Protein AF-A0A7X7TWQ5-F1 (afdb_monomer)

Nearest PDB structures (foldseek):
  1zxu-assembly1_A  TM=4.664E-01  e=1.662E-03  Arabidopsis thaliana
  3c5n-assembly2_B  TM=4.842E-01  e=7.652E-03  Homo sapiens
  4tmd-assembly1_A  TM=2.905E-01  e=1.889E-01  Mycolicibacterium smegmatis MC2 155
  4ix6-assembly1_A  TM=3.222E-01  e=5.162E+00  Micromonas commoda

Foldseek 3Di:
DVVVLCVVVVVVVVVPDDDPWPDFPWWTFDDDPAKDWDDDPDPQWRTWIDGPNKIKTKGWDPAQDDPVVQQVVQVVVVVVVVVVVWDKDPWDWDDQLVQWIKIWIWTDDVFIKIWIWIGDPRIIIIMIIGRDDPVVVRVRSNRIGHVPDDRPDDDPDDPDDDDDPDDDDDDDDDDDDDDDDDDDDDDDDDDDDDDDDDDDDDDDDDDDDDDDDDDDDDDDDDDDDDDDDDCPDVVNVVVVVVVVVLVVLLVVLQVLAPDRDAADALVVLVVVVVVLVVVLVVLLVVQVPDAADDDDDDDPDDDPLQFDKKKWFWDDDQFKIKIWIQTNVRFTKIKIWGLRLRNLLQCLLVQVVVLSSCRSSCVVVPGCSVSSVQSVDVVSSVCVNCVSVVSVVSNVVSVVCNVVDFGKMFMAGPVRQTQWMWGDDDQKIFIAGSVRDTAWIWHFDDDLQWTKIFIAGPVRHGLKMKTFPCSVQLVSLQANNCPSSVHDTKIFIADPPRDTFWTWRQDPVDSRIIITGGHRVCPPSDRPVSVVSVVVSCCRVSDSGYNSRD

Radius of gyration: 35.47 Å; Cα contacts (8 Å, |Δi|>4): 778; chains: 1; bounding box: 113×98×90 Å

Solvent-accessible surface area (backbone atoms only — not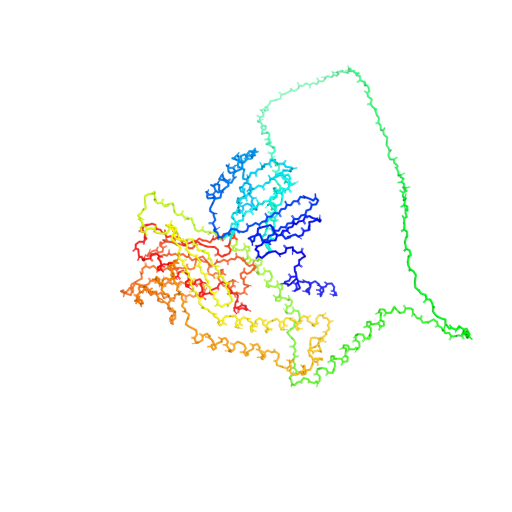 comparable to full-atom values): 32357 Å² total; per-residue (Å²): 106,72,70,57,53,49,48,51,52,45,54,61,40,61,73,76,54,78,75,99,65,60,76,46,102,81,38,25,54,80,74,71,92,75,67,43,83,50,85,50,94,49,96,52,39,73,46,23,35,38,38,98,89,23,36,41,37,36,30,54,53,92,60,71,53,52,79,67,54,41,51,49,58,50,47,53,54,51,49,60,37,42,78,70,73,43,66,61,50,74,79,45,74,50,58,30,80,82,77,31,55,39,38,32,32,44,29,65,70,100,42,41,31,38,46,32,35,33,42,57,96,80,42,19,35,40,39,41,34,36,57,54,53,78,66,56,50,48,53,51,50,49,42,60,38,48,78,92,63,77,88,80,75,77,78,79,81,75,79,79,78,80,79,78,79,78,77,79,88,79,86,90,82,89,84,91,90,79,90,78,90,81,88,91,80,89,86,86,89,81,89,83,88,84,83,91,86,91,87,88,82,91,85,87,88,88,87,86,88,88,88,87,84,88,84,89,84,87,88,85,89,85,79,89,90,80,78,93,70,80,87,73,48,73,64,55,62,51,51,49,55,52,52,52,53,51,49,54,40,31,62,60,31,69,77,58,36,85,49,86,81,78,66,59,57,48,65,59,55,50,51,50,54,53,48,53,52,53,51,45,54,51,49,33,67,57,53,74,71,66,73,69,78,83,79,76,86,75,70,91,77,73,62,90,84,66,42,63,46,33,43,35,46,47,49,78,62,62,41,38,37,39,30,47,33,35,33,58,80,71,47,54,32,39,32,42,32,60,45,55,27,39,44,37,31,21,55,12,49,38,47,46,52,51,51,52,49,54,39,16,56,28,50,76,78,38,78,55,43,41,57,25,60,40,38,71,42,91,68,11,37,57,44,69,50,48,66,50,51,70,27,50,52,36,33,52,51,16,56,53,41,54,74,70,53,80,54,36,35,42,31,21,41,83,85,62,52,60,55,33,37,36,43,67,53,94,67,33,34,38,34,22,41,67,84,70,48,79,57,38,42,34,41,62,42,84,44,82,81,45,41,32,31,43,34,20,42,85,85,74,44,76,69,36,33,43,32,42,78,40,30,68,48,47,51,48,21,32,74,74,21,29,91,80,40,74,67,73,63,41,43,32,31,27,39,82,95,72,43,73,45,29,34,51,40,67,46,88,84,40,90,47,36,35,31,46,42,65,36,77,97,53,59,82,79,51,62,68,68,59,57,51,48,52,52,52,42,54,55,66,68,71,41,79,44,14,69,75,60,58

pLDDT: mean 76.6, std 22.23, range [25.58, 96.75]

Sequence (550 aa):
MKKIFIFLTFLLINIGLFSYEYKVDSFVFDFADGWNVIKGDDPQSVLKIEKDGSTVEFIKLEDELSDFYLNSRLAEQREALINKGFKPSDIKSTTIHYAAKFYYFVYPDKKINTVGLFTYQGVTYNFLSSGLDEGDVKKLIFNFKKPGEKIELPPPPKPKPIAKKVKKPEPKVQYISITESTEPAIVEPSTETVVNVSSASISTVTESNVSISTIITSTEAVTEALKEQPKESVQSLILSRINSSIENAINQSTDKQIIKRTPINKYFMLVLLILYVITTIYFKSRFSKYSNPRIKPYPKEMPPDFIFPFIITRLVTSSETMSQIITRNNQFLSSHFNHEYKKYYKWGVIGIVVVHIVWSLGEFVKEGFFAAAVSSLPLGNYIISFIELPFIAIIIYSVVLKKREKQKLVISDSQTNTICEVVGEKNSFVTKDNKGRDVLKVRKIGSYFKRQWECINEDDSVIFTIKDDHPDIWLAVKLLGNKLLRSRSYYSIYVENDKRIGFLFLDQNSINGYQVHFDYDYFRLANPVHVVSIFLYIISNEREENILFI

Structure (mmCIF, N/CA/C/O backbone):
data_AF-A0A7X7TWQ5-F1
#
_entry.id   AF-A0A7X7TWQ5-F1
#
loop_
_atom_site.group_PDB
_atom_site.id
_atom_site.type_symbol
_atom_site.label_atom_id
_atom_site.label_alt_id
_atom_site.label_comp_id
_atom_site.label_asym_id
_atom_site.label_entity_id
_atom_site.label_seq_id
_atom_site.pdbx_PDB_ins_code
_atom_site.Cartn_x
_atom_site.Cartn_y
_atom_site.Cartn_z
_atom_site.occupancy
_atom_site.B_iso_or_equiv
_atom_site.auth_seq_id
_atom_site.auth_comp_id
_atom_site.auth_asym_id
_atom_site.auth_atom_id
_atom_site.pdbx_PDB_model_num
ATOM 1 N N . MET A 1 1 ? 9.651 11.800 -36.362 1.00 40.94 1 MET A N 1
ATOM 2 C CA . MET A 1 1 ? 10.301 10.698 -35.612 1.00 40.94 1 MET A CA 1
ATOM 3 C C . MET A 1 1 ? 11.186 11.178 -34.460 1.00 40.94 1 MET A C 1
ATOM 5 O O . MET A 1 1 ? 10.750 10.955 -33.342 1.00 40.94 1 MET A O 1
ATOM 9 N N . LYS A 1 2 ? 12.316 11.899 -34.644 1.00 35.38 2 LYS A N 1
ATOM 10 C CA . LYS A 1 2 ? 13.169 12.366 -33.509 1.00 35.38 2 LYS A CA 1
ATOM 11 C C . LYS A 1 2 ? 12.393 12.980 -32.324 1.00 35.38 2 LYS A C 1
ATOM 13 O O . LYS A 1 2 ? 12.642 12.582 -31.197 1.00 35.38 2 LYS A O 1
ATOM 18 N N . LYS A 1 3 ? 11.402 13.856 -32.559 1.00 36.81 3 LYS A N 1
ATOM 19 C CA . LYS A 1 3 ? 10.545 14.421 -31.489 1.00 36.81 3 LYS A CA 1
ATOM 20 C C . LYS A 1 3 ? 9.725 13.378 -30.703 1.00 36.81 3 LYS A C 1
ATOM 22 O O . LYS A 1 3 ? 9.481 13.594 -29.529 1.00 36.81 3 LYS A O 1
ATOM 27 N N . ILE A 1 4 ? 9.328 12.259 -31.318 1.00 47.47 4 ILE A N 1
ATOM 28 C CA . ILE A 1 4 ? 8.578 11.169 -30.661 1.00 47.47 4 ILE A CA 1
ATOM 29 C C . ILE A 1 4 ? 9.525 10.284 -29.848 1.00 47.47 4 ILE A C 1
ATOM 31 O O . ILE A 1 4 ? 9.195 9.950 -28.718 1.00 47.47 4 ILE A O 1
ATOM 35 N N . PHE A 1 5 ? 10.715 9.963 -30.372 1.00 45.69 5 PHE A N 1
ATOM 36 C CA . PHE A 1 5 ? 11.739 9.273 -29.580 1.00 45.69 5 PHE A CA 1
ATOM 37 C C . PHE A 1 5 ? 12.174 10.136 -28.394 1.00 45.69 5 PHE A C 1
ATOM 39 O O . PHE A 1 5 ? 12.148 9.664 -27.269 1.00 45.69 5 PHE A O 1
ATOM 46 N N . ILE A 1 6 ? 12.466 11.424 -28.613 1.00 48.34 6 ILE A N 1
ATOM 47 C CA . ILE A 1 6 ? 12.738 12.370 -27.524 1.00 48.34 6 ILE A CA 1
ATOM 48 C C . ILE A 1 6 ? 11.556 12.418 -26.553 1.00 48.34 6 ILE A C 1
ATOM 50 O O . ILE A 1 6 ? 11.801 12.336 -25.366 1.00 48.34 6 ILE A O 1
ATOM 54 N N . PHE A 1 7 ? 10.296 12.459 -27.001 1.00 48.12 7 PHE A N 1
ATOM 55 C CA . PHE A 1 7 ? 9.142 12.451 -26.093 1.00 48.12 7 PHE A CA 1
ATOM 56 C C . PHE A 1 7 ? 9.003 11.149 -25.283 1.00 48.12 7 PHE A C 1
ATOM 58 O O . PHE A 1 7 ? 8.764 11.228 -24.087 1.00 48.12 7 PHE A O 1
ATOM 65 N N . LEU A 1 8 ? 9.193 9.963 -25.876 1.00 46.69 8 LEU A N 1
ATOM 66 C CA . LEU A 1 8 ? 9.141 8.675 -25.161 1.00 46.69 8 LEU A CA 1
ATOM 67 C C . LEU A 1 8 ? 10.337 8.475 -24.226 1.00 46.69 8 LEU A C 1
ATOM 69 O O . LEU A 1 8 ? 10.161 8.051 -23.088 1.00 46.69 8 LEU A O 1
ATOM 73 N N . THR A 1 9 ? 11.541 8.823 -24.670 1.00 46.28 9 THR A N 1
ATOM 74 C CA . THR A 1 9 ? 12.751 8.784 -23.845 1.00 46.28 9 THR A CA 1
ATOM 75 C C . THR A 1 9 ? 12.676 9.836 -22.738 1.00 46.28 9 THR A C 1
ATOM 77 O O . THR A 1 9 ? 13.048 9.541 -21.614 1.00 46.28 9 THR A O 1
ATOM 80 N N . PHE A 1 10 ? 12.092 11.013 -22.984 1.00 42.94 10 PHE A N 1
ATOM 81 C CA . PHE A 1 10 ? 11.781 12.016 -21.959 1.00 42.94 10 PHE A CA 1
ATOM 82 C C . PHE A 1 10 ? 10.656 11.545 -21.027 1.00 42.94 10 PHE A C 1
ATOM 84 O O . PHE A 1 10 ? 10.735 11.824 -19.841 1.00 42.94 10 PHE A O 1
ATOM 91 N N . LEU A 1 11 ? 9.670 10.768 -21.490 1.00 41.72 11 LEU A N 1
ATOM 92 C CA . LEU A 1 11 ? 8.653 10.142 -20.632 1.00 41.72 11 LEU A CA 1
ATOM 93 C C . LEU A 1 11 ? 9.282 9.096 -19.694 1.00 41.72 11 LEU A C 1
AT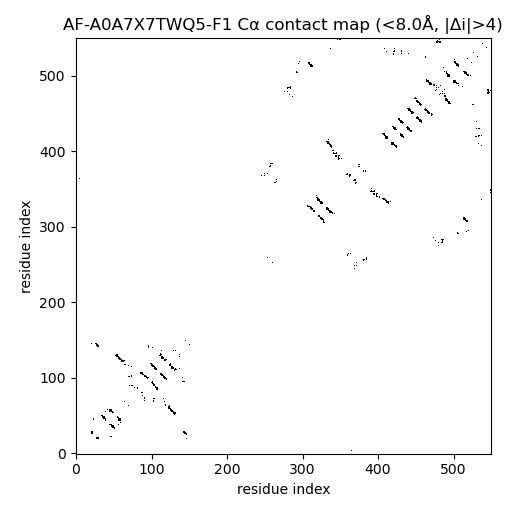OM 95 O O . LEU A 1 11 ? 8.979 9.074 -18.506 1.00 41.72 11 LEU A O 1
ATOM 99 N N . LEU A 1 12 ? 10.194 8.270 -20.216 1.00 42.88 12 LEU A N 1
ATOM 100 C CA . LEU A 1 12 ? 10.961 7.280 -19.451 1.00 42.88 12 LEU A CA 1
ATOM 101 C C . LEU A 1 12 ? 11.992 7.935 -18.515 1.00 42.88 12 LEU A C 1
ATOM 103 O O . LEU A 1 12 ? 12.209 7.448 -17.410 1.00 42.88 12 LEU A O 1
ATOM 107 N N . ILE A 1 13 ? 12.583 9.064 -18.913 1.00 41.12 13 ILE A N 1
ATOM 108 C CA . ILE A 1 13 ? 13.531 9.833 -18.098 1.00 41.12 13 ILE A CA 1
ATOM 109 C C . ILE A 1 13 ? 12.815 10.696 -17.050 1.00 41.12 13 ILE A C 1
ATOM 111 O O . ILE A 1 13 ? 13.315 10.787 -15.941 1.00 41.12 13 ILE A O 1
ATOM 115 N N . ASN A 1 14 ? 11.618 11.241 -17.295 1.00 36.59 14 ASN A N 1
ATOM 116 C CA . ASN A 1 14 ? 10.817 11.940 -16.267 1.00 36.59 14 ASN A CA 1
ATOM 117 C C . ASN A 1 14 ? 10.208 10.975 -15.228 1.00 36.59 14 ASN A C 1
ATOM 119 O O . ASN A 1 14 ? 9.622 11.412 -14.242 1.00 36.59 14 ASN A O 1
ATOM 123 N N . ILE A 1 15 ? 10.367 9.659 -15.411 1.00 43.47 15 ILE A N 1
ATOM 124 C CA . ILE A 1 15 ? 10.142 8.652 -14.363 1.00 43.47 15 ILE A CA 1
ATOM 125 C C . ILE A 1 15 ? 11.380 8.522 -13.435 1.00 43.47 15 ILE A C 1
ATOM 127 O O . ILE A 1 15 ? 11.279 7.896 -12.379 1.00 43.47 15 ILE A O 1
ATOM 131 N N . GLY A 1 16 ? 12.525 9.140 -13.778 1.00 40.16 16 GLY A N 1
ATOM 132 C CA . GLY A 1 16 ? 13.798 9.045 -13.043 1.00 40.16 16 GLY A CA 1
ATOM 133 C C . GLY A 1 16 ? 14.617 10.338 -12.841 1.00 40.16 16 GLY A C 1
ATOM 134 O O . GLY A 1 16 ? 15.558 10.305 -12.054 1.00 40.16 16 GLY A O 1
ATOM 135 N N . LEU A 1 17 ? 14.286 11.464 -13.483 1.00 30.84 17 LEU A N 1
ATOM 136 C CA . LEU A 1 17 ? 14.911 12.777 -13.271 1.00 30.84 17 LEU A CA 1
ATOM 137 C C . LEU A 1 17 ? 13.868 13.807 -12.829 1.00 30.84 17 LEU A C 1
ATOM 139 O O . LEU A 1 17 ? 12.868 14.034 -13.509 1.00 30.84 17 LEU A O 1
ATOM 143 N N . PHE A 1 18 ? 14.141 14.422 -11.681 1.00 34.69 18 PHE A N 1
ATOM 144 C CA . PHE A 1 18 ? 13.386 15.534 -11.111 1.00 34.69 18 PHE A CA 1
ATOM 145 C C . PHE A 1 18 ? 13.860 16.876 -11.693 1.00 34.69 18 PHE A C 1
ATOM 147 O O . PHE A 1 18 ? 14.965 16.987 -12.227 1.00 34.69 18 PHE A O 1
ATOM 154 N N . SER A 1 19 ? 13.043 17.916 -11.509 1.00 31.97 19 SER A N 1
ATOM 155 C CA . SER A 1 19 ? 13.513 19.307 -11.492 1.00 31.97 19 SER A CA 1
ATOM 156 C C . SER A 1 19 ? 14.594 19.510 -10.416 1.00 31.97 19 SER A C 1
ATOM 158 O O . SER A 1 19 ? 14.735 18.687 -9.511 1.00 31.97 19 SER A O 1
ATOM 160 N N . TYR A 1 20 ? 15.308 20.639 -10.453 1.00 34.25 20 TYR A N 1
ATOM 161 C CA . TYR A 1 20 ? 16.144 21.077 -9.328 1.00 34.25 20 TYR A CA 1
ATOM 162 C C . TYR A 1 20 ? 15.265 21.492 -8.131 1.00 34.25 20 TYR A C 1
ATOM 164 O O . TYR A 1 20 ? 14.990 22.667 -7.913 1.00 34.25 20 TYR A O 1
ATOM 172 N N . GLU A 1 21 ? 14.789 20.503 -7.374 1.00 39.69 21 GLU A N 1
ATOM 173 C CA . GLU A 1 21 ? 14.151 20.683 -6.069 1.00 39.69 21 GLU A CA 1
ATOM 174 C C . GLU A 1 21 ? 15.229 20.720 -4.973 1.00 39.69 21 GLU A C 1
ATOM 176 O O . GLU A 1 21 ? 16.051 19.803 -4.879 1.00 39.69 21 GLU A O 1
ATOM 181 N N . TYR A 1 22 ? 15.208 21.735 -4.101 1.00 47.16 22 TYR A N 1
ATOM 182 C CA . TYR A 1 22 ? 16.027 21.737 -2.884 1.00 47.16 22 TYR A CA 1
ATOM 183 C C . TYR A 1 22 ? 15.473 20.699 -1.905 1.00 47.16 22 TYR A C 1
ATOM 185 O O . TYR A 1 22 ? 14.550 20.957 -1.129 1.00 47.16 22 TYR A O 1
ATOM 193 N N . LYS A 1 23 ? 16.018 19.485 -1.999 1.00 47.53 23 LYS A N 1
ATOM 194 C CA . LYS A 1 23 ? 15.605 18.331 -1.208 1.00 47.53 23 LYS A CA 1
ATOM 195 C C . LYS A 1 23 ? 16.348 18.290 0.123 1.00 47.53 23 LYS A C 1
ATOM 197 O O . LYS A 1 23 ? 17.547 18.030 0.160 1.00 47.53 23 LYS A O 1
ATOM 202 N N . VAL A 1 24 ? 15.590 18.442 1.202 1.00 51.59 24 VAL A N 1
ATOM 203 C CA . VAL A 1 24 ? 16.013 18.142 2.573 1.00 51.59 24 VAL A CA 1
ATOM 204 C C . VAL A 1 24 ? 15.224 16.911 3.039 1.00 51.59 24 VAL A C 1
ATOM 206 O O . VAL A 1 24 ? 14.141 16.643 2.520 1.00 51.59 24 VAL A O 1
ATOM 209 N N . ASP A 1 25 ? 15.749 16.104 3.963 1.00 52.69 25 ASP A N 1
ATOM 210 C CA . ASP A 1 25 ? 15.356 14.685 4.105 1.00 52.69 25 ASP A CA 1
ATOM 211 C C . ASP A 1 25 ? 13.879 14.376 4.434 1.00 52.69 25 ASP A C 1
ATOM 213 O O . ASP A 1 25 ? 13.467 13.217 4.356 1.00 52.69 25 ASP A O 1
ATOM 217 N N . SER A 1 26 ? 13.052 15.379 4.748 1.00 55.53 26 SER A N 1
ATOM 218 C CA . SER A 1 26 ? 11.607 15.201 4.983 1.00 55.53 26 SER A CA 1
ATOM 219 C C . SER A 1 26 ? 10.667 16.107 4.168 1.00 55.53 26 SER A C 1
ATOM 221 O O . SER A 1 26 ? 9.489 15.763 4.044 1.00 55.53 26 SER A O 1
ATOM 223 N N . PHE A 1 27 ? 11.147 17.197 3.558 1.00 62.12 27 PHE A N 1
ATOM 224 C CA . PHE A 1 27 ? 10.323 18.161 2.809 1.00 62.12 27 PHE A CA 1
ATOM 225 C C . PHE A 1 27 ? 11.102 18.845 1.669 1.00 62.12 27 PHE A C 1
ATOM 227 O O . PHE A 1 27 ? 12.327 18.758 1.589 1.00 62.12 27 PHE A O 1
ATOM 234 N N . VAL A 1 28 ? 10.381 19.498 0.756 1.00 63.38 28 VAL A N 1
ATOM 235 C CA . VAL A 1 28 ? 10.936 20.301 -0.346 1.00 63.38 28 VAL A CA 1
ATOM 236 C C . VAL A 1 28 ? 10.330 21.695 -0.292 1.00 63.38 28 VAL A C 1
ATOM 238 O O . VAL A 1 28 ? 9.164 21.864 0.058 1.00 63.38 28 VAL A O 1
ATOM 241 N N . PHE A 1 29 ? 11.121 22.686 -0.693 1.00 66.00 29 PHE A N 1
ATOM 242 C CA . PHE A 1 29 ? 10.679 24.065 -0.819 1.00 66.00 29 PHE A CA 1
ATOM 243 C C . PHE A 1 29 ? 10.832 24.603 -2.237 1.00 66.00 29 PHE A C 1
ATOM 245 O O . PHE A 1 29 ? 11.892 24.464 -2.846 1.00 66.00 29 PHE A O 1
ATOM 252 N N . ASP A 1 30 ? 9.796 25.301 -2.703 1.00 60.38 30 ASP A N 1
ATOM 253 C CA . ASP A 1 30 ? 9.889 26.205 -3.848 1.00 60.38 30 ASP A CA 1
ATOM 254 C C . ASP A 1 30 ? 10.211 27.615 -3.324 1.00 60.38 30 ASP A C 1
ATOM 256 O O . ASP A 1 30 ? 9.316 28.414 -3.023 1.00 60.38 30 ASP A O 1
ATOM 260 N N . PHE A 1 31 ? 11.506 27.899 -3.162 1.00 63.03 31 PHE A N 1
ATOM 261 C CA . PHE A 1 31 ? 12.009 29.246 -2.892 1.00 63.03 31 PHE A CA 1
ATOM 262 C C . PHE A 1 31 ? 12.132 30.040 -4.201 1.00 63.03 31 PHE A C 1
ATOM 264 O O . PHE A 1 31 ? 12.553 29.499 -5.220 1.00 63.03 31 PHE A O 1
ATOM 271 N N . ALA A 1 32 ? 11.797 31.333 -4.172 1.00 59.38 32 ALA A N 1
ATOM 272 C CA . ALA A 1 32 ? 12.134 32.252 -5.263 1.00 59.38 32 ALA A CA 1
ATOM 273 C C . ALA A 1 32 ? 13.653 32.508 -5.299 1.00 59.38 32 ALA A C 1
ATOM 275 O O . ALA A 1 32 ? 14.305 32.423 -4.261 1.00 59.38 32 ALA A O 1
ATOM 276 N N . ASP A 1 33 ? 14.213 32.860 -6.458 1.00 56.78 33 ASP A N 1
ATOM 277 C CA . ASP A 1 33 ? 15.669 32.959 -6.646 1.00 56.78 33 ASP A CA 1
ATOM 278 C C . ASP A 1 33 ? 16.380 33.843 -5.597 1.00 56.78 33 ASP A C 1
ATOM 280 O O . ASP A 1 33 ? 15.880 34.899 -5.189 1.00 56.78 33 ASP A O 1
ATOM 284 N N . GLY A 1 34 ? 17.579 33.422 -5.176 1.00 66.56 34 GLY A N 1
ATOM 285 C CA . GLY A 1 34 ? 18.470 34.192 -4.295 1.00 66.56 34 GLY A CA 1
ATOM 286 C C . GLY A 1 34 ? 18.497 33.805 -2.808 1.00 66.56 34 GLY A C 1
ATOM 287 O O . GLY A 1 34 ? 19.023 34.581 -2.017 1.00 66.56 34 GLY A O 1
ATOM 288 N N . TRP A 1 35 ? 17.959 32.647 -2.406 1.00 78.31 35 TRP A N 1
ATOM 289 C CA . TRP A 1 35 ? 18.200 32.087 -1.064 1.00 78.31 35 TRP A CA 1
ATOM 290 C C . TRP A 1 35 ? 19.449 31.201 -1.043 1.00 78.31 35 TRP A C 1
ATOM 292 O O . TRP A 1 35 ? 19.609 30.325 -1.893 1.00 78.31 35 TRP A O 1
ATOM 302 N N . ASN A 1 36 ? 20.296 31.383 -0.032 1.00 79.62 36 ASN A N 1
ATOM 303 C CA . ASN A 1 36 ? 21.467 30.549 0.234 1.00 79.62 36 ASN A CA 1
ATOM 304 C C . ASN A 1 36 ? 21.196 29.618 1.421 1.00 79.62 36 ASN A C 1
ATOM 306 O O . ASN A 1 36 ? 20.604 30.036 2.414 1.00 79.62 36 ASN A O 1
ATOM 310 N N . VAL A 1 37 ? 21.658 28.367 1.347 1.00 80.94 37 VAL A N 1
ATOM 311 C CA . VAL A 1 37 ? 21.630 27.438 2.490 1.00 80.94 37 VAL A CA 1
ATOM 312 C C . VAL A 1 37 ? 22.823 27.732 3.395 1.00 80.94 37 VAL A C 1
ATOM 314 O O . VAL A 1 37 ? 23.959 27.791 2.924 1.00 80.94 37 VAL A O 1
ATOM 317 N N . ILE A 1 38 ? 22.566 27.888 4.691 1.00 84.31 38 ILE A N 1
ATOM 318 C CA . ILE A 1 38 ? 23.581 28.130 5.723 1.00 84.31 38 ILE A CA 1
ATOM 319 C C . ILE A 1 38 ? 23.494 27.053 6.812 1.00 84.31 38 ILE A C 1
ATOM 321 O O . ILE A 1 38 ? 22.528 26.293 6.882 1.00 84.31 38 ILE A O 1
ATOM 325 N N . LYS A 1 39 ? 24.522 26.946 7.659 1.00 84.50 39 LYS A N 1
ATOM 326 C CA . LYS A 1 39 ? 24.505 25.989 8.774 1.00 84.50 39 LYS A CA 1
ATOM 327 C C . LYS A 1 39 ? 23.488 26.431 9.836 1.00 84.50 39 LYS A C 1
ATOM 329 O O . LYS A 1 39 ? 23.421 27.614 10.156 1.00 84.50 39 LYS A O 1
ATOM 334 N N . GLY A 1 40 ? 22.741 25.469 10.379 1.00 81.12 40 GLY A N 1
ATOM 335 C CA . GLY A 1 40 ? 21.840 25.667 11.514 1.00 81.12 40 GLY A CA 1
ATOM 336 C C . GLY A 1 40 ? 22.543 26.149 12.787 1.00 81.12 40 GLY A C 1
ATOM 337 O O . GLY A 1 40 ? 23.702 25.788 13.021 1.00 81.12 40 GLY A O 1
ATOM 338 N N . ASP A 1 41 ? 21.833 26.924 13.609 1.00 77.31 41 ASP A N 1
ATOM 339 C CA . ASP A 1 41 ? 22.313 27.330 14.943 1.00 77.31 41 ASP A CA 1
ATOM 340 C C . ASP A 1 41 ? 22.033 26.236 15.990 1.00 77.31 41 ASP A C 1
ATOM 342 O O . ASP A 1 41 ? 22.786 26.079 16.951 1.00 77.31 41 ASP A O 1
ATOM 346 N N . ASP A 1 42 ? 20.975 25.449 15.774 1.00 77.62 42 ASP A N 1
ATOM 347 C CA . ASP A 1 42 ? 20.555 24.329 16.620 1.00 77.62 42 ASP A CA 1
ATOM 348 C C . ASP A 1 42 ? 21.035 22.974 16.037 1.00 77.62 42 ASP A C 1
ATOM 350 O O . ASP A 1 42 ? 20.946 22.770 14.822 1.00 77.62 42 ASP A O 1
ATOM 354 N N . PRO A 1 43 ? 21.527 22.009 16.842 1.00 75.62 43 PRO A N 1
ATOM 355 C CA . PRO A 1 43 ? 21.903 20.676 16.351 1.00 75.62 43 PRO A CA 1
ATOM 356 C C . PRO A 1 43 ? 20.735 19.840 15.786 1.00 75.62 43 PRO A C 1
ATOM 358 O O . PRO A 1 43 ? 20.989 18.894 15.040 1.00 75.62 43 PRO A O 1
ATOM 361 N N . GLN A 1 44 ? 19.478 20.169 16.104 1.00 81.81 44 GLN A N 1
ATOM 362 C CA . GLN A 1 44 ? 18.257 19.591 15.517 1.00 81.81 44 GLN A CA 1
ATOM 363 C C . GLN A 1 44 ? 17.713 20.412 14.324 1.00 81.81 44 GLN A C 1
ATOM 365 O O . GLN A 1 44 ? 16.633 20.119 13.795 1.00 81.81 44 GLN A O 1
ATOM 370 N N . SER A 1 45 ? 18.449 21.437 13.878 1.00 84.19 45 SER A N 1
ATOM 371 C CA . SER A 1 45 ? 18.137 22.218 12.679 1.00 84.19 45 SER A CA 1
ATOM 372 C C . SER A 1 45 ? 18.245 21.358 11.418 1.00 84.19 45 SER A C 1
ATOM 374 O O . SER A 1 45 ? 19.301 20.820 11.086 1.00 84.19 45 SER A O 1
ATOM 376 N N . VAL A 1 46 ? 17.125 21.221 10.712 1.00 83.00 46 VAL A N 1
ATOM 377 C CA . VAL A 1 46 ? 16.992 20.439 9.475 1.00 83.00 46 VAL A CA 1
ATOM 378 C C . VAL A 1 46 ? 17.311 21.294 8.250 1.00 83.00 46 VAL A C 1
ATOM 380 O O . VAL A 1 46 ? 17.890 20.799 7.287 1.00 83.00 46 VAL A O 1
ATOM 383 N N . LEU A 1 47 ? 16.948 22.577 8.280 1.00 84.31 47 LEU A N 1
ATOM 384 C CA . LEU A 1 47 ? 17.237 23.535 7.215 1.00 84.31 47 LEU A CA 1
ATOM 385 C C . LEU A 1 47 ? 17.346 24.942 7.798 1.00 84.31 47 LEU A C 1
ATOM 387 O O . LEU A 1 47 ? 16.383 25.420 8.394 1.00 84.31 47 LEU A O 1
ATOM 391 N N . LYS A 1 48 ? 18.459 25.630 7.522 1.00 88.12 48 LYS A N 1
ATOM 392 C CA . LYS A 1 48 ? 18.588 27.079 7.693 1.00 88.12 48 LYS A CA 1
ATOM 393 C C . LYS A 1 48 ? 18.946 27.732 6.358 1.00 88.12 48 LYS A C 1
ATOM 395 O O . LYS A 1 48 ? 19.802 27.238 5.622 1.00 88.12 48 LYS A O 1
ATOM 400 N N . ILE A 1 49 ? 18.274 28.830 6.038 1.00 87.00 49 ILE A N 1
ATOM 401 C CA . ILE A 1 49 ? 18.458 29.598 4.802 1.00 87.00 49 ILE A CA 1
ATOM 402 C C . ILE A 1 49 ? 18.561 31.092 5.099 1.00 87.00 49 ILE A C 1
ATOM 404 O O . ILE A 1 49 ? 17.996 31.581 6.079 1.00 87.00 49 ILE A O 1
ATOM 408 N N . GLU A 1 50 ? 19.255 31.813 4.225 1.00 88.19 50 GLU A N 1
ATOM 409 C CA . GLU A 1 50 ? 19.423 33.262 4.290 1.00 88.19 50 GLU A CA 1
ATOM 410 C C . GLU A 1 50 ? 19.240 33.916 2.915 1.00 88.19 50 GLU A C 1
ATOM 412 O O . GLU A 1 50 ? 19.732 33.414 1.899 1.00 88.19 50 GLU A O 1
ATOM 417 N N . LYS A 1 51 ? 18.546 35.056 2.892 1.00 86.69 51 LYS A N 1
ATOM 418 C CA . LYS A 1 51 ? 18.425 35.954 1.742 1.00 86.69 51 LYS A CA 1
ATOM 419 C C . LYS A 1 51 ? 18.371 37.398 2.230 1.00 86.69 51 LYS A C 1
ATOM 421 O O . LYS A 1 51 ? 17.569 37.715 3.101 1.00 86.69 51 LYS A O 1
ATOM 426 N N . ASP A 1 52 ? 19.212 38.266 1.671 1.00 83.88 52 ASP A N 1
ATOM 427 C CA . ASP A 1 52 ? 19.240 39.710 1.963 1.00 83.88 52 ASP A CA 1
ATOM 428 C C . ASP A 1 52 ? 19.330 40.037 3.479 1.00 83.88 52 ASP A C 1
ATOM 430 O O . ASP A 1 52 ? 18.769 41.010 3.987 1.00 83.88 52 ASP A O 1
ATOM 434 N N . GLY A 1 53 ? 20.038 39.181 4.230 1.00 82.19 53 GLY A N 1
ATOM 435 C CA . GLY A 1 53 ? 20.181 39.252 5.689 1.00 82.19 53 GLY A CA 1
ATOM 436 C C . GLY A 1 53 ? 18.941 38.822 6.486 1.00 82.19 53 GLY A C 1
ATOM 437 O O . GLY A 1 53 ? 18.910 39.005 7.706 1.00 82.19 53 GLY A O 1
ATOM 438 N N . SER A 1 54 ? 17.897 38.322 5.830 1.00 88.62 54 SER A N 1
ATOM 439 C CA . SER A 1 54 ? 16.728 37.690 6.446 1.00 88.62 54 SER A CA 1
ATOM 440 C C . SER A 1 54 ? 16.923 36.177 6.478 1.00 88.62 54 SER A C 1
ATOM 442 O O . SER A 1 54 ? 17.358 35.582 5.492 1.00 88.62 54 SER A O 1
ATOM 444 N N . THR A 1 55 ? 16.602 35.544 7.603 1.00 90.19 55 THR A N 1
ATOM 445 C CA . THR A 1 55 ? 16.852 34.119 7.849 1.00 90.19 55 THR A CA 1
ATOM 446 C C . THR A 1 55 ? 15.564 33.349 8.099 1.00 90.19 55 THR A C 1
ATOM 448 O O . THR A 1 55 ? 14.592 33.890 8.631 1.00 90.19 55 THR A O 1
ATOM 451 N N . VAL A 1 56 ? 15.565 32.066 7.737 1.00 90.12 56 VAL A N 1
ATOM 452 C CA . VAL A 1 56 ? 14.513 31.101 8.088 1.00 90.12 56 VAL A CA 1
ATOM 453 C C . VAL A 1 56 ? 15.167 29.795 8.519 1.00 90.12 56 VAL A C 1
ATOM 455 O O . VAL A 1 56 ? 16.102 29.330 7.868 1.00 90.12 56 VAL A O 1
ATOM 458 N N . GLU A 1 57 ? 14.673 29.203 9.601 1.00 90.62 57 GLU A N 1
ATOM 459 C CA . GLU A 1 57 ? 15.185 27.973 10.192 1.00 90.62 57 GLU A CA 1
ATOM 460 C C . GLU A 1 57 ? 14.047 27.015 10.571 1.00 90.62 57 GLU A C 1
ATOM 462 O O . GLU A 1 57 ? 13.041 27.413 11.164 1.00 90.62 57 GLU A O 1
ATOM 467 N N . PHE A 1 58 ? 14.224 25.740 10.226 1.00 89.31 58 PHE A N 1
ATOM 468 C CA . PHE A 1 58 ? 13.319 24.639 10.542 1.00 89.31 58 PHE A CA 1
ATOM 469 C C . PHE A 1 58 ? 14.035 23.654 11.464 1.00 89.31 58 PHE A C 1
ATOM 471 O O . PHE A 1 58 ? 14.924 22.925 11.023 1.00 89.31 58 PHE A O 1
ATOM 478 N N . ILE A 1 59 ? 13.626 23.599 12.728 1.00 89.25 59 ILE A N 1
ATOM 479 C CA . ILE A 1 59 ? 14.158 22.675 13.737 1.00 89.25 59 ILE A CA 1
ATOM 480 C C . ILE A 1 59 ? 13.143 21.545 13.916 1.00 89.25 59 ILE A C 1
ATOM 482 O O . ILE A 1 59 ? 11.958 21.804 14.148 1.00 89.25 59 ILE A O 1
ATOM 486 N N . LYS A 1 60 ? 13.572 20.288 13.785 1.00 87.88 60 LYS A N 1
ATOM 487 C CA . LYS A 1 60 ? 12.687 19.131 13.984 1.00 87.88 60 LYS A CA 1
ATOM 488 C C . LYS A 1 60 ? 12.632 18.777 15.468 1.00 87.88 60 LYS A C 1
ATOM 490 O O . LYS A 1 60 ? 13.672 18.562 16.076 1.00 87.88 60 LYS A O 1
ATOM 495 N N . LEU A 1 61 ? 11.426 18.629 16.014 1.00 86.88 61 LEU A N 1
ATOM 496 C CA . LEU A 1 61 ? 11.234 18.077 17.357 1.00 86.88 61 LEU A CA 1
ATOM 497 C C . LEU A 1 61 ? 11.135 16.544 17.310 1.00 86.88 61 LEU A C 1
ATOM 499 O O . LEU A 1 61 ? 10.794 15.951 16.282 1.00 86.88 61 LEU A O 1
ATOM 503 N N . GLU A 1 62 ? 11.440 15.902 18.436 1.00 80.69 62 GLU A N 1
ATOM 504 C CA . GLU A 1 62 ? 11.391 14.441 18.577 1.00 80.69 62 GLU A CA 1
ATOM 505 C C . GLU A 1 62 ? 9.948 13.919 18.722 1.00 80.69 62 GLU A C 1
ATOM 507 O O . GLU A 1 62 ? 9.619 12.877 18.157 1.00 80.69 62 GLU A O 1
ATOM 512 N N . ASP A 1 63 ? 9.076 14.679 19.395 1.00 82.56 63 ASP A N 1
ATOM 513 C CA . ASP A 1 63 ? 7.666 14.336 19.625 1.00 82.56 63 ASP A CA 1
ATOM 514 C C . ASP A 1 63 ? 6.737 14.747 18.467 1.00 82.56 63 ASP A C 1
ATOM 516 O O . ASP A 1 63 ? 6.847 15.850 17.918 1.00 82.56 63 ASP A O 1
ATOM 520 N N . GLU A 1 64 ? 5.723 13.926 18.172 1.00 86.94 64 GLU A N 1
ATOM 521 C CA . GLU A 1 64 ? 4.544 14.342 17.399 1.00 86.94 64 GLU A CA 1
ATOM 522 C C . GLU A 1 64 ? 3.550 15.078 18.320 1.00 86.94 64 GLU A C 1
ATOM 524 O O . GLU A 1 64 ? 3.007 14.490 19.257 1.00 86.94 64 GLU A O 1
ATOM 529 N N . LEU A 1 65 ? 3.293 16.366 18.067 1.00 85.81 65 LEU A N 1
ATOM 530 C CA . LEU A 1 65 ? 2.393 17.188 18.884 1.00 85.81 65 LEU A CA 1
ATOM 531 C C . LEU A 1 65 ? 1.037 17.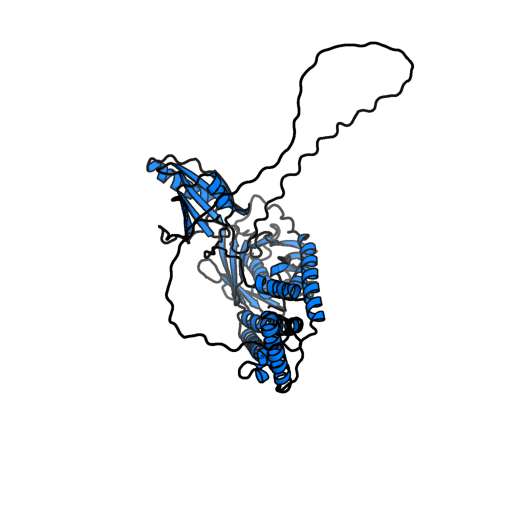395 18.196 1.00 85.81 65 LEU A C 1
ATOM 533 O O . LEU A 1 65 ? 0.964 17.704 17.008 1.00 85.81 65 LEU A O 1
ATOM 537 N N . SER A 1 66 ? -0.054 17.283 18.956 1.00 87.75 66 SER A N 1
ATOM 538 C CA . SER A 1 66 ? -1.401 17.624 18.477 1.00 87.75 66 SER A CA 1
ATOM 539 C C . SER A 1 66 ? -1.647 19.138 18.505 1.00 87.75 66 SER A C 1
ATOM 541 O O . SER A 1 66 ? -0.970 19.859 19.237 1.00 87.75 66 SER A O 1
ATOM 543 N N . ASP A 1 67 ? -2.671 19.620 17.786 1.00 85.56 67 ASP A N 1
ATOM 544 C CA . ASP A 1 67 ? -3.120 21.028 17.791 1.00 85.56 67 ASP A CA 1
ATOM 545 C C . ASP A 1 67 ? -3.154 21.667 19.194 1.00 85.56 67 ASP A C 1
ATOM 547 O O . ASP A 1 67 ? -2.797 22.832 19.355 1.00 85.56 67 ASP A O 1
ATOM 551 N N . PHE A 1 68 ? -3.562 20.914 20.221 1.00 85.56 68 PHE A N 1
ATOM 552 C CA . PHE A 1 68 ? -3.602 21.397 21.603 1.00 85.56 68 PHE A CA 1
ATOM 553 C C . PHE A 1 68 ? -2.195 21.649 22.171 1.00 85.56 68 PHE A C 1
ATOM 555 O O . PHE A 1 68 ? -1.910 22.743 22.659 1.00 85.56 68 PHE A O 1
ATOM 562 N N . TYR A 1 69 ? -1.292 20.671 22.054 1.00 87.25 69 TYR A N 1
ATOM 563 C CA . TYR A 1 69 ? 0.082 20.788 22.552 1.00 87.25 69 TYR A CA 1
ATOM 564 C C . TYR A 1 69 ? 0.931 21.768 21.733 1.00 87.25 69 TYR A C 1
ATOM 566 O O . TYR A 1 69 ? 1.772 22.455 22.310 1.00 87.25 69 TYR A O 1
ATOM 574 N N . LEU A 1 70 ? 0.670 21.905 20.425 1.00 89.38 70 LEU A N 1
ATOM 575 C CA . LEU A 1 70 ? 1.262 22.957 19.588 1.00 89.38 70 LEU A CA 1
ATOM 576 C C . LEU A 1 70 ? 0.945 24.351 20.151 1.00 89.38 70 LEU A C 1
ATOM 578 O O . LEU A 1 70 ? 1.845 25.177 20.269 1.00 89.38 70 LEU A O 1
ATOM 582 N N . ASN A 1 71 ? -0.307 24.604 20.555 1.00 89.00 71 ASN A N 1
ATOM 583 C CA . ASN A 1 71 ? -0.693 25.888 21.147 1.00 89.00 71 ASN A CA 1
ATOM 584 C C . ASN A 1 71 ? -0.139 26.084 22.564 1.00 89.00 71 ASN A C 1
ATOM 586 O O . ASN A 1 71 ? 0.303 27.190 22.860 1.00 89.00 71 ASN A O 1
ATOM 590 N N . SER A 1 72 ? -0.111 25.047 23.414 1.00 88.88 72 SER A N 1
ATOM 591 C CA . SER A 1 72 ? 0.497 25.140 24.758 1.00 88.88 72 SER A CA 1
ATOM 592 C C . SER A 1 72 ? 1.975 25.520 24.668 1.00 88.88 72 SER A C 1
ATOM 594 O O . SER A 1 72 ? 2.382 26.564 25.173 1.00 88.88 72 SER A O 1
ATOM 596 N N . ARG A 1 73 ? 2.759 24.746 23.906 1.00 90.00 73 ARG A N 1
ATOM 597 C CA . ARG A 1 73 ? 4.208 24.942 23.757 1.00 90.00 73 ARG A CA 1
ATOM 598 C C . ARG A 1 73 ? 4.548 26.285 23.101 1.00 90.00 73 ARG A C 1
ATOM 600 O O . ARG A 1 73 ? 5.555 26.903 23.440 1.00 90.00 73 ARG A O 1
ATOM 607 N N . LEU A 1 74 ? 3.691 26.776 22.202 1.00 93.19 74 LEU A N 1
ATOM 608 C CA . LEU A 1 74 ? 3.825 28.110 21.612 1.00 93.19 74 LEU A CA 1
ATOM 609 C C . LEU A 1 74 ? 3.441 29.234 22.594 1.00 93.19 74 LEU A C 1
ATOM 611 O O . LEU A 1 74 ? 4.057 30.300 22.573 1.00 93.19 74 LEU A O 1
ATOM 615 N N . ALA A 1 75 ? 2.456 29.017 23.470 1.00 92.38 75 ALA A N 1
ATOM 616 C CA . ALA A 1 75 ? 2.088 29.963 24.524 1.00 92.38 75 ALA A CA 1
ATOM 617 C C . ALA A 1 75 ? 3.193 30.079 25.586 1.00 92.38 75 ALA A C 1
ATOM 619 O O . ALA A 1 75 ? 3.562 31.195 25.945 1.00 92.38 75 ALA A O 1
ATOM 620 N N . GLU A 1 76 ? 3.793 28.958 25.990 1.00 91.75 76 GLU A N 1
ATOM 621 C CA . GLU A 1 76 ? 4.975 28.904 26.863 1.00 91.75 76 GLU A CA 1
ATOM 622 C C . GLU A 1 76 ? 6.154 29.694 26.257 1.00 91.75 76 GLU A C 1
ATOM 624 O O . GLU A 1 76 ? 6.773 30.519 26.931 1.00 91.75 76 GLU A O 1
ATOM 629 N N . GLN A 1 77 ? 6.430 29.523 24.956 1.00 92.12 77 GLN A N 1
ATOM 630 C CA . GLN A 1 77 ? 7.446 30.307 24.237 1.00 92.12 77 GLN A CA 1
ATOM 631 C C . GLN A 1 77 ? 7.109 31.808 24.171 1.00 92.12 77 GLN A C 1
ATOM 633 O O . GLN A 1 77 ? 7.998 32.648 24.338 1.00 92.12 77 GLN A O 1
ATOM 638 N N . ARG A 1 78 ? 5.835 32.162 23.952 1.00 94.75 78 ARG A N 1
ATOM 639 C CA . ARG A 1 78 ? 5.349 33.553 23.941 1.00 94.75 78 ARG A CA 1
ATOM 640 C C . ARG A 1 78 ? 5.514 34.210 25.314 1.00 94.75 78 ARG A C 1
ATOM 642 O O . ARG A 1 78 ? 5.998 35.337 25.395 1.00 94.75 78 ARG A O 1
ATOM 649 N N . GLU A 1 79 ? 5.160 33.511 26.387 1.00 92.06 79 GLU A N 1
ATOM 650 C CA . GLU A 1 79 ? 5.317 33.984 27.766 1.00 92.06 79 GLU A CA 1
ATOM 651 C C . GLU A 1 79 ? 6.797 34.126 28.150 1.00 92.06 79 GLU A C 1
ATOM 653 O O . GLU A 1 79 ? 7.203 35.159 28.681 1.00 92.06 79 GLU A O 1
ATOM 658 N N . ALA A 1 80 ? 7.647 33.169 27.768 1.00 90.38 80 ALA A N 1
ATOM 659 C CA . ALA A 1 80 ? 9.095 33.257 27.961 1.00 90.38 80 ALA A CA 1
ATOM 660 C C . ALA A 1 80 ? 9.753 34.444 27.224 1.00 90.38 80 ALA A C 1
ATOM 662 O O . ALA A 1 80 ? 10.826 34.892 27.632 1.00 90.38 80 ALA A O 1
ATOM 663 N N . LEU A 1 81 ? 9.136 34.970 26.158 1.00 90.69 81 LEU A N 1
ATOM 664 C CA . LEU A 1 81 ? 9.564 36.202 25.483 1.00 90.69 81 LEU A CA 1
ATOM 665 C C . LEU A 1 81 ? 9.008 37.469 26.151 1.00 90.69 81 LEU A C 1
ATOM 667 O O . LEU A 1 81 ? 9.747 38.447 26.272 1.00 90.69 81 LEU A O 1
ATOM 671 N N . ILE A 1 82 ? 7.769 37.446 26.651 1.00 91.75 82 ILE A N 1
ATOM 672 C CA . ILE A 1 82 ? 7.199 38.533 27.473 1.00 91.75 82 ILE A CA 1
ATOM 673 C C . ILE A 1 82 ? 8.044 38.738 28.738 1.00 91.75 82 ILE A C 1
ATOM 675 O O . ILE A 1 82 ? 8.442 39.861 29.042 1.00 91.75 82 ILE A O 1
ATOM 679 N N . ASN A 1 83 ? 8.432 37.649 29.406 1.00 90.56 83 ASN A N 1
ATOM 680 C CA . ASN A 1 83 ? 9.305 37.665 30.585 1.00 90.56 83 ASN A CA 1
ATOM 681 C C . ASN A 1 83 ? 10.746 38.133 30.279 1.00 90.56 83 ASN A C 1
ATOM 683 O O . ASN A 1 83 ? 11.487 38.481 31.195 1.00 90.56 83 ASN A O 1
ATOM 687 N N . LYS A 1 84 ? 11.140 38.191 28.998 1.00 89.50 84 LYS A N 1
ATOM 688 C CA . LYS A 1 84 ? 12.394 38.802 28.512 1.00 89.50 84 LYS A CA 1
ATOM 689 C C . LYS A 1 84 ? 12.215 40.251 28.025 1.00 89.50 84 LYS A C 1
ATOM 691 O O . LYS A 1 84 ? 13.164 40.837 27.514 1.00 89.50 84 LYS A O 1
ATOM 696 N N . GLY A 1 85 ? 11.024 40.834 28.178 1.00 89.56 85 GLY A N 1
ATOM 697 C CA . GLY A 1 85 ? 10.708 42.221 27.814 1.00 89.56 85 GLY A CA 1
ATOM 698 C C . GLY A 1 85 ? 10.222 42.437 26.375 1.00 89.56 85 GLY A C 1
ATOM 699 O O . GLY A 1 85 ? 9.962 43.580 25.994 1.00 89.56 85 GLY A O 1
ATOM 700 N N . PHE A 1 86 ? 10.069 41.380 25.570 1.00 93.00 86 PHE A N 1
ATOM 701 C CA . PHE A 1 86 ? 9.548 41.495 24.204 1.00 93.00 86 PHE A CA 1
ATOM 702 C C . PHE A 1 86 ? 8.021 41.646 24.177 1.00 93.00 86 PHE A C 1
ATOM 704 O O . PHE A 1 86 ? 7.316 41.279 25.117 1.00 93.00 86 PHE A O 1
ATOM 711 N N . LYS A 1 87 ? 7.494 42.159 23.059 1.00 92.00 87 LYS A N 1
ATOM 712 C CA . LYS A 1 87 ? 6.052 42.346 22.825 1.00 92.00 87 LYS A CA 1
ATOM 713 C C . LYS A 1 87 ? 5.565 41.469 21.660 1.00 92.00 87 LYS A C 1
ATOM 715 O O . LYS A 1 87 ? 5.350 41.992 20.566 1.00 92.00 87 LYS A O 1
ATOM 720 N N . PRO A 1 88 ? 5.446 40.141 21.849 1.00 92.44 88 PRO A N 1
ATOM 721 C CA . PRO A 1 88 ? 4.893 39.256 20.833 1.00 92.44 88 PRO A CA 1
ATOM 722 C C . PRO A 1 88 ? 3.399 39.500 20.611 1.00 92.44 88 PRO A C 1
ATOM 724 O O . PRO A 1 88 ? 2.662 39.835 21.539 1.00 92.44 88 PRO A O 1
ATOM 727 N N . SER A 1 89 ? 2.951 39.281 19.375 1.00 93.25 89 SER A N 1
ATOM 728 C CA . SER A 1 89 ? 1.535 39.239 19.023 1.00 93.25 89 SER A CA 1
ATOM 729 C C . SER A 1 89 ? 0.817 38.096 19.737 1.00 93.25 89 SER A C 1
ATOM 731 O O . SER A 1 89 ? 1.429 37.169 20.271 1.00 93.25 89 SER A O 1
ATOM 733 N N . ASP A 1 90 ? -0.508 38.098 19.670 1.00 92.31 90 ASP A N 1
ATOM 734 C CA . ASP A 1 90 ? -1.285 36.899 19.971 1.00 92.31 90 ASP A CA 1
ATOM 735 C C . ASP A 1 90 ? -0.972 35.773 18.980 1.00 92.31 90 ASP A C 1
ATOM 737 O O . ASP A 1 90 ? -0.473 36.016 17.872 1.00 92.31 90 ASP A O 1
ATOM 741 N N . ILE A 1 91 ? -1.250 34.536 19.400 1.00 93.12 91 ILE A N 1
ATOM 742 C CA . ILE A 1 91 ? -1.067 33.349 18.567 1.00 93.12 91 ILE A CA 1
ATOM 743 C C . ILE A 1 91 ? -2.109 33.370 17.450 1.00 93.12 91 ILE A C 1
ATOM 745 O O . ILE A 1 91 ? -3.319 33.336 17.679 1.00 93.12 91 ILE A O 1
ATOM 749 N N . LYS A 1 92 ? -1.611 33.411 16.221 1.00 94.06 92 LYS A N 1
ATOM 750 C CA . LYS A 1 92 ? -2.371 33.295 14.982 1.00 94.06 92 LYS A CA 1
ATOM 751 C C . LYS A 1 92 ? -2.270 31.862 14.468 1.00 94.06 92 LYS A C 1
ATOM 753 O O . LYS A 1 92 ? -1.379 31.104 14.849 1.00 94.06 92 LYS A O 1
ATOM 758 N N . SER A 1 93 ? -3.159 31.499 13.548 1.00 90.94 93 SER A N 1
ATOM 759 C CA . SER A 1 93 ? -3.001 30.279 12.756 1.00 90.94 93 SER A CA 1
ATOM 760 C C . SER A 1 93 ? -3.228 30.526 11.267 1.00 90.94 93 SER A C 1
ATOM 762 O O . SER A 1 93 ? -3.877 31.493 10.867 1.00 90.94 93 SER A O 1
ATOM 764 N N . THR A 1 94 ? -2.638 29.669 10.441 1.00 89.69 94 THR A N 1
ATOM 765 C CA . THR A 1 94 ? -2.849 29.585 8.988 1.00 89.69 94 THR A CA 1
ATOM 766 C C . THR A 1 94 ? -2.765 28.119 8.556 1.00 89.69 94 THR A C 1
ATOM 768 O O . THR A 1 94 ? -2.281 27.280 9.316 1.00 89.69 94 THR A O 1
ATOM 771 N N . THR A 1 95 ? -3.249 27.773 7.364 1.00 82.12 95 THR A N 1
ATOM 772 C CA . THR A 1 95 ? -3.286 26.384 6.884 1.00 82.12 95 THR A CA 1
ATOM 773 C C . THR A 1 95 ? -2.200 26.088 5.850 1.00 82.12 95 THR A C 1
ATOM 775 O O . THR A 1 95 ? -2.098 26.759 4.824 1.00 82.12 95 THR A O 1
ATOM 778 N N . ILE A 1 96 ? -1.428 25.026 6.087 1.00 83.38 96 ILE A N 1
ATOM 779 C CA . ILE A 1 96 ? -0.499 24.443 5.109 1.00 83.38 96 ILE A CA 1
ATOM 780 C C . ILE A 1 96 ? -1.319 23.526 4.202 1.00 83.38 96 ILE A C 1
ATOM 782 O O . ILE A 1 96 ? -1.843 22.514 4.673 1.00 83.38 96 ILE A O 1
ATOM 786 N N . HIS A 1 97 ? -1.487 23.905 2.931 1.00 71.00 97 HIS A N 1
ATOM 787 C CA . HIS A 1 97 ? -2.229 23.151 1.902 1.00 71.00 97 HIS A CA 1
ATOM 788 C C . HIS A 1 97 ? -3.621 22.621 2.337 1.00 71.00 97 HIS A C 1
ATOM 790 O O . HIS A 1 97 ? -4.083 21.597 1.845 1.00 71.00 97 HIS A O 1
ATOM 796 N N . TYR A 1 98 ? -4.293 23.292 3.285 1.00 64.94 98 TYR A N 1
ATOM 797 C CA . TYR A 1 98 ? -5.512 22.813 3.973 1.00 64.94 98 TYR A CA 1
ATOM 798 C C . TYR A 1 98 ? -5.376 21.475 4.740 1.00 64.94 98 TYR A C 1
ATOM 800 O O . TYR A 1 98 ? -6.366 20.991 5.285 1.00 64.94 98 TYR A O 1
ATOM 808 N N . ALA A 1 99 ? -4.172 20.901 4.827 1.00 69.44 99 ALA A N 1
ATOM 809 C CA . ALA A 1 99 ? -3.892 19.595 5.426 1.00 69.44 99 ALA A CA 1
ATOM 810 C C . ALA A 1 99 ? -3.351 19.679 6.866 1.00 69.44 99 ALA A C 1
ATOM 812 O O . ALA A 1 99 ? -3.610 18.784 7.666 1.00 69.44 99 ALA A O 1
ATOM 813 N N . ALA A 1 100 ? -2.630 20.751 7.208 1.00 83.12 100 ALA A N 1
ATOM 814 C CA . ALA A 1 100 ? -2.133 21.012 8.562 1.00 83.12 100 ALA A CA 1
ATOM 815 C C . ALA A 1 100 ? -2.333 22.480 8.962 1.00 83.12 100 ALA A C 1
ATOM 817 O O . ALA A 1 100 ? -2.561 23.348 8.112 1.00 83.12 100 ALA A O 1
ATOM 818 N N . LYS A 1 101 ? -2.219 22.768 10.260 1.00 89.69 101 LYS A N 1
ATOM 819 C CA . LYS A 1 101 ? -2.240 24.129 10.807 1.00 89.69 101 LYS A CA 1
ATOM 820 C C . LYS A 1 101 ? -0.835 24.541 11.227 1.00 89.69 101 LYS A C 1
ATOM 822 O O . LYS A 1 101 ? -0.161 23.811 11.949 1.00 89.69 101 LYS A O 1
ATOM 827 N N . PHE A 1 102 ? -0.433 25.732 10.806 1.00 93.44 102 PHE A N 1
ATOM 828 C CA . PHE A 1 102 ? 0.716 26.442 11.346 1.00 93.44 102 PHE A CA 1
ATOM 829 C C . PHE A 1 102 ? 0.227 27.444 12.381 1.00 93.44 102 PHE A C 1
ATOM 831 O O . PHE A 1 102 ? -0.525 28.361 12.040 1.00 93.44 102 PHE A O 1
ATOM 838 N N . TYR A 1 103 ? 0.632 27.247 13.632 1.00 95.50 103 TYR A N 1
ATOM 839 C CA . TYR A 1 103 ? 0.375 28.156 14.743 1.00 95.50 103 TYR A CA 1
ATOM 840 C C . TYR A 1 103 ? 1.619 29.016 14.957 1.00 95.50 103 TYR A C 1
ATOM 842 O O . TYR A 1 103 ? 2.717 28.474 15.029 1.00 95.50 103 TYR A O 1
ATOM 850 N N . TYR A 1 104 ? 1.479 30.338 15.029 1.00 96.19 104 TYR A N 1
ATOM 851 C CA . TYR A 1 104 ? 2.628 31.249 15.103 1.00 96.19 104 TYR A CA 1
ATOM 852 C C . TYR A 1 104 ? 2.288 32.565 15.800 1.00 96.19 104 TYR A C 1
ATOM 854 O O . TYR A 1 104 ? 1.132 32.989 15.832 1.00 96.19 104 TYR A O 1
ATOM 862 N N . PHE A 1 105 ? 3.308 33.248 16.311 1.00 95.81 105 PHE A N 1
ATOM 863 C CA . PHE A 1 105 ? 3.232 34.653 16.707 1.00 95.81 105 PHE A CA 1
ATOM 864 C C . PHE A 1 105 ? 4.421 35.429 16.135 1.00 95.81 105 PHE A C 1
ATOM 866 O O . PHE A 1 105 ? 5.473 34.865 15.825 1.00 95.81 105 PHE A O 1
ATOM 873 N N . VAL A 1 106 ? 4.245 36.740 16.000 1.00 94.81 106 VAL A N 1
ATOM 874 C CA . VAL A 1 106 ? 5.242 37.663 15.448 1.00 94.81 106 VAL A CA 1
ATOM 875 C C . VAL A 1 106 ? 5.676 38.626 16.550 1.00 94.81 106 VAL A C 1
ATOM 877 O O . VAL A 1 106 ? 4.826 39.116 17.292 1.00 94.81 106 VAL A O 1
ATOM 880 N N . TYR A 1 107 ? 6.969 38.922 16.679 1.00 93.88 107 TYR A N 1
ATOM 881 C CA . TYR A 1 107 ? 7.473 39.919 17.627 1.00 93.88 107 TYR A CA 1
ATOM 882 C C . TYR A 1 107 ? 8.564 40.808 17.010 1.00 93.88 107 TYR A C 1
ATOM 884 O O . TYR A 1 107 ? 9.407 40.315 16.258 1.00 93.88 107 TYR A O 1
ATOM 892 N N . PRO A 1 108 ? 8.577 42.118 17.313 1.00 88.56 108 PRO A N 1
ATOM 893 C CA . PRO A 1 108 ? 9.672 42.996 16.934 1.00 88.56 108 PRO A CA 1
ATOM 894 C C . PRO A 1 108 ? 10.845 42.877 17.920 1.00 88.56 108 PRO A C 1
ATOM 896 O O . PRO A 1 108 ? 10.658 42.877 19.138 1.00 88.56 108 PRO A O 1
ATOM 899 N N . ASP A 1 109 ? 12.054 42.831 17.369 1.00 85.62 109 ASP A N 1
ATOM 900 C CA . ASP A 1 109 ? 13.323 43.159 18.032 1.00 85.62 109 ASP A CA 1
ATOM 901 C C . ASP A 1 109 ? 14.104 44.092 17.074 1.00 85.62 109 ASP A C 1
ATOM 903 O O . ASP A 1 109 ? 13.538 45.073 16.592 1.00 85.62 109 ASP A O 1
ATOM 907 N N . LYS A 1 110 ? 15.353 43.782 16.697 1.00 84.44 110 LYS A N 1
ATOM 908 C CA . LYS A 1 110 ? 16.117 44.492 15.653 1.00 84.44 110 LYS A CA 1
ATOM 909 C C . LYS A 1 110 ? 15.549 44.277 14.246 1.00 84.44 110 LYS A C 1
ATOM 911 O O . LYS A 1 110 ? 15.846 45.043 13.333 1.00 84.44 110 LYS A O 1
ATOM 916 N N . LYS A 1 111 ? 14.759 43.216 14.075 1.00 87.56 111 LYS A N 1
ATOM 917 C CA . LYS A 1 111 ? 13.977 42.867 12.884 1.00 87.56 111 LYS A CA 1
ATOM 918 C C . LYS A 1 111 ? 12.616 42.319 13.326 1.00 87.56 111 LYS A C 1
ATOM 920 O O . LYS A 1 111 ? 12.401 42.058 14.511 1.00 87.56 111 LYS A O 1
ATOM 925 N N . ILE A 1 112 ? 11.704 42.128 12.374 1.00 90.44 112 ILE A N 1
ATOM 926 C CA . ILE A 1 112 ? 10.495 41.326 12.593 1.00 90.44 112 ILE A CA 1
ATOM 927 C C . ILE A 1 112 ? 10.929 39.865 12.736 1.00 90.44 112 ILE A C 1
ATOM 929 O O . ILE A 1 112 ? 11.607 39.341 11.854 1.00 90.44 112 ILE A O 1
ATOM 933 N N . ASN A 1 113 ? 10.551 39.219 13.837 1.00 92.69 113 ASN A N 1
ATOM 934 C CA . ASN A 1 113 ? 10.785 37.799 14.069 1.00 92.69 113 ASN A CA 1
ATOM 935 C C . ASN A 1 113 ? 9.448 37.053 14.119 1.00 92.69 113 ASN A C 1
ATOM 937 O O . ASN A 1 113 ? 8.491 37.545 14.717 1.00 92.69 113 ASN A O 1
ATOM 941 N N . THR A 1 114 ? 9.392 35.852 13.549 1.00 94.69 114 THR A N 1
ATOM 942 C CA . THR A 1 114 ? 8.246 34.939 13.686 1.00 94.69 114 THR A CA 1
ATOM 943 C C . THR A 1 114 ? 8.708 33.638 14.320 1.00 94.69 114 THR A C 1
ATOM 945 O O . THR A 1 114 ? 9.733 33.086 13.918 1.00 94.69 114 THR A O 1
ATOM 948 N N . VAL A 1 115 ? 7.936 33.155 15.292 1.00 95.31 115 VAL A N 1
ATOM 949 C CA . VAL A 1 115 ? 8.089 31.835 15.916 1.00 95.31 115 VAL A CA 1
ATOM 950 C C . VAL A 1 115 ? 6.792 31.076 15.695 1.00 95.31 115 VAL A C 1
ATOM 952 O O . VAL A 1 115 ? 5.711 31.634 15.903 1.00 95.31 115 VAL A O 1
ATOM 955 N N . GLY A 1 116 ? 6.876 29.818 15.278 1.00 95.38 116 GLY A N 1
ATOM 956 C CA . GLY A 1 116 ? 5.690 28.994 15.095 1.00 95.38 116 GLY A CA 1
ATOM 957 C C . GLY A 1 116 ? 5.954 27.498 15.134 1.00 95.38 116 GLY A C 1
ATOM 958 O O . GLY A 1 116 ? 7.069 27.034 14.929 1.00 95.38 116 GLY A O 1
ATOM 959 N N . LEU A 1 117 ? 4.894 26.741 15.383 1.00 94.19 117 LEU A N 1
ATOM 960 C CA . LEU A 1 117 ? 4.900 25.290 15.495 1.00 94.19 117 LEU A CA 1
ATOM 961 C C . LEU A 1 117 ? 3.843 24.697 14.558 1.00 94.19 117 LEU A C 1
ATOM 963 O O . LEU A 1 117 ? 2.720 25.203 14.449 1.00 94.19 117 LEU A O 1
ATOM 967 N N . PHE A 1 118 ? 4.200 23.605 13.886 1.00 92.56 118 PHE A N 1
ATOM 968 C CA . PHE A 1 118 ? 3.271 22.807 13.089 1.00 92.56 118 PHE A CA 1
ATOM 969 C C . PHE A 1 118 ? 3.654 21.333 13.089 1.00 92.56 118 PHE A C 1
ATOM 971 O O . PHE A 1 118 ? 4.834 20.988 13.076 1.00 92.56 118 PHE A O 1
ATOM 978 N N . THR A 1 119 ? 2.642 20.473 13.020 1.00 88.62 119 THR A N 1
ATOM 979 C CA . THR A 1 119 ? 2.814 19.038 12.780 1.00 88.62 119 THR A CA 1
ATOM 980 C C . T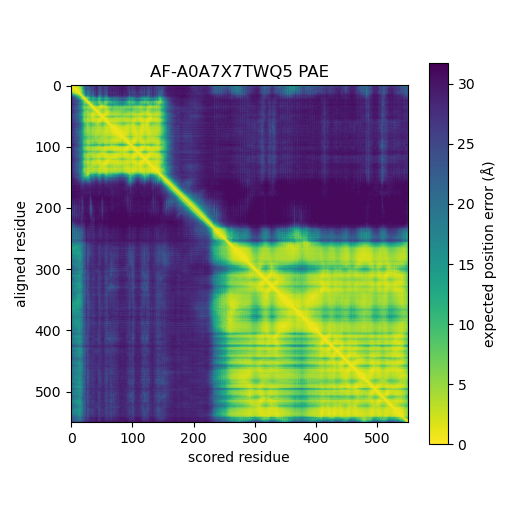HR A 1 119 ? 2.335 18.727 11.372 1.00 88.62 119 THR A C 1
ATOM 982 O O . THR A 1 119 ? 1.174 18.967 11.041 1.00 88.62 119 THR A O 1
ATOM 985 N N . TYR A 1 120 ? 3.225 18.214 10.524 1.00 82.56 120 TYR A N 1
ATOM 986 C CA . TYR A 1 120 ? 2.914 17.877 9.136 1.00 82.56 120 TYR A CA 1
ATOM 987 C C . TYR A 1 120 ? 3.328 16.432 8.843 1.00 82.56 120 TYR A C 1
ATOM 989 O O . TYR A 1 120 ? 4.495 16.067 8.958 1.00 82.56 120 TYR A O 1
ATOM 997 N N . GLN A 1 121 ? 2.347 15.597 8.481 1.00 74.12 121 GLN A N 1
ATOM 998 C CA . GLN A 1 121 ? 2.513 14.163 8.192 1.00 74.12 121 GLN A CA 1
ATOM 999 C C . GLN A 1 121 ? 3.274 13.364 9.278 1.00 74.12 121 GLN A C 1
ATOM 1001 O O . GLN A 1 121 ? 4.086 12.499 8.952 1.00 74.12 121 GLN A O 1
ATOM 1006 N N . GLY A 1 122 ? 2.990 13.633 10.558 1.00 75.94 122 GLY A N 1
ATOM 1007 C CA . GLY A 1 122 ? 3.555 12.891 11.695 1.00 75.94 122 GLY A CA 1
ATOM 1008 C C . GLY A 1 122 ? 4.913 13.387 12.201 1.00 75.94 122 GLY A C 1
ATOM 1009 O O . GLY A 1 122 ? 5.569 12.689 12.966 1.00 75.94 122 GLY A O 1
ATOM 1010 N N . VAL A 1 123 ? 5.364 14.572 11.773 1.00 84.94 123 VAL A N 1
ATOM 1011 C CA . VAL A 1 123 ? 6.579 15.216 12.298 1.00 84.94 123 VAL A CA 1
ATOM 1012 C C . VAL A 1 123 ? 6.258 16.644 12.722 1.00 84.94 123 VAL A C 1
ATOM 1014 O O . VAL A 1 123 ? 5.652 17.395 11.952 1.00 84.94 123 VAL A O 1
ATOM 1017 N N . THR A 1 124 ? 6.678 17.015 13.932 1.00 89.12 124 THR A N 1
ATOM 1018 C CA . THR A 1 124 ? 6.567 18.386 14.440 1.00 89.12 124 THR A CA 1
ATOM 1019 C C . THR A 1 124 ? 7.808 19.197 14.084 1.00 89.12 124 THR A C 1
ATOM 1021 O O . THR A 1 124 ? 8.938 18.769 14.334 1.00 89.12 124 THR A O 1
ATOM 1024 N N . TYR A 1 125 ? 7.598 20.401 13.562 1.00 90.94 125 TYR A N 1
ATOM 1025 C CA . TYR A 1 125 ? 8.651 21.364 13.262 1.00 90.94 125 TYR A CA 1
ATOM 1026 C C . TYR A 1 125 ? 8.434 22.655 14.050 1.00 90.94 125 TYR A C 1
ATOM 1028 O O . TYR A 1 125 ? 7.322 23.187 14.110 1.00 90.94 125 TYR A O 1
ATOM 1036 N N . ASN A 1 126 ? 9.522 23.165 14.618 1.00 92.94 126 ASN A N 1
ATOM 1037 C CA . ASN A 1 126 ? 9.643 24.531 15.099 1.00 92.94 126 ASN A CA 1
ATOM 1038 C C . ASN A 1 126 ? 10.199 25.400 13.965 1.00 92.94 126 ASN A C 1
ATOM 1040 O O . ASN A 1 126 ? 11.216 25.068 13.353 1.00 92.94 126 ASN A O 1
ATOM 1044 N N . PHE A 1 127 ? 9.504 26.492 13.679 1.00 93.62 127 PHE A N 1
ATOM 1045 C CA . PHE A 1 127 ? 9.822 27.461 12.643 1.00 93.62 127 PHE A CA 1
ATOM 1046 C C . PHE A 1 127 ? 10.290 28.754 13.294 1.00 93.62 127 PHE A C 1
ATOM 1048 O O . PHE A 1 127 ? 9.557 29.355 14.085 1.00 93.62 127 PHE A O 1
ATOM 1055 N N . LEU A 1 128 ? 11.477 29.205 12.909 1.00 93.25 128 LEU A N 1
ATOM 1056 C CA . LEU A 1 128 ? 12.028 30.497 13.293 1.00 93.25 128 LEU A CA 1
ATOM 1057 C C . LEU A 1 128 ? 12.313 31.292 12.018 1.00 93.25 128 LEU A C 1
ATOM 1059 O O . LEU A 1 128 ? 12.897 30.764 11.076 1.00 93.25 128 LEU A O 1
ATOM 1063 N N . SER A 1 129 ? 11.945 32.569 11.975 1.00 93.88 129 SER A N 1
ATOM 1064 C CA . SER A 1 129 ? 12.377 33.463 10.893 1.00 93.88 129 SER A CA 1
ATOM 1065 C C . SER A 1 129 ? 12.679 34.859 11.407 1.00 93.88 129 SER A C 1
ATOM 1067 O O . SER A 1 129 ? 11.910 35.369 12.224 1.00 93.88 129 SER A O 1
ATOM 1069 N N . SER A 1 130 ? 13.711 35.505 10.868 1.00 92.88 130 SER A N 1
ATOM 1070 C CA . SER A 1 130 ? 14.060 36.898 11.157 1.00 92.88 130 SER A CA 1
ATOM 1071 C C . SER A 1 130 ? 14.141 37.719 9.871 1.00 92.88 130 SER A C 1
ATOM 1073 O O . SER A 1 130 ? 14.722 37.280 8.884 1.00 92.88 130 SER A O 1
ATOM 1075 N N . GLY A 1 131 ? 13.568 38.922 9.870 1.00 88.88 131 GLY A N 1
ATOM 1076 C CA . GLY A 1 131 ? 13.596 39.859 8.741 1.00 88.88 131 GLY A CA 1
ATOM 1077 C C . GLY A 1 131 ? 12.480 39.701 7.705 1.00 88.88 131 GLY A C 1
ATOM 1078 O O . GLY A 1 131 ? 12.314 40.599 6.885 1.00 88.88 131 GLY A O 1
ATOM 1079 N N . LEU A 1 132 ? 11.686 38.628 7.763 1.00 88.44 132 LEU A N 1
ATOM 1080 C CA . LEU A 1 132 ? 10.490 38.466 6.930 1.00 88.44 132 LEU A CA 1
ATOM 1081 C C . LEU A 1 132 ? 9.258 39.138 7.550 1.00 88.44 132 LEU A C 1
ATOM 1083 O O . LEU A 1 132 ? 9.110 39.189 8.772 1.00 88.44 132 LEU A O 1
ATOM 1087 N N . ASP A 1 133 ? 8.346 39.606 6.697 1.00 88.94 133 ASP A N 1
ATOM 1088 C CA . ASP A 1 133 ? 7.025 40.073 7.111 1.00 88.94 133 ASP A CA 1
ATOM 1089 C C . ASP A 1 133 ? 6.025 38.905 7.252 1.00 88.94 133 ASP A C 1
ATOM 1091 O O . ASP A 1 133 ? 6.252 37.780 6.801 1.00 88.94 133 ASP A O 1
ATOM 1095 N N . GLU A 1 134 ? 4.871 39.170 7.867 1.00 87.06 134 GLU A N 1
ATOM 1096 C CA . GLU A 1 134 ? 3.829 38.154 8.061 1.00 87.06 134 GLU A CA 1
ATOM 1097 C C . GLU A 1 134 ? 3.210 37.667 6.730 1.00 87.06 134 GLU A C 1
ATOM 1099 O O . GLU A 1 134 ? 2.679 36.556 6.663 1.00 87.06 134 GLU A O 1
ATOM 1104 N N . GLY A 1 135 ? 3.266 38.471 5.665 1.00 85.25 135 GLY A N 1
ATOM 1105 C CA . GLY A 1 135 ? 2.853 38.106 4.313 1.00 85.25 135 GLY A CA 1
ATOM 1106 C C . GLY A 1 135 ? 3.779 37.077 3.667 1.00 85.25 135 GLY A C 1
ATOM 1107 O O . GLY A 1 135 ? 3.299 36.040 3.205 1.00 85.25 135 GLY A O 1
ATOM 1108 N N . ASP A 1 136 ? 5.088 37.318 3.655 1.00 85.75 136 ASP A N 1
ATOM 1109 C CA . ASP A 1 136 ? 6.070 36.404 3.068 1.00 85.75 136 ASP A CA 1
ATOM 1110 C C . ASP A 1 136 ? 6.256 35.137 3.905 1.00 85.75 136 ASP A C 1
ATOM 1112 O O . ASP A 1 136 ? 6.339 34.055 3.321 1.00 85.75 136 ASP A O 1
ATOM 1116 N N . VAL A 1 137 ? 6.170 35.205 5.241 1.00 87.38 137 VAL A N 1
ATOM 1117 C CA . VAL A 1 137 ? 6.093 33.989 6.078 1.00 87.38 137 VAL A CA 1
ATOM 1118 C C . VAL A 1 137 ? 4.873 33.140 5.704 1.00 87.38 137 VAL A C 1
ATOM 1120 O O . VAL A 1 137 ? 4.997 31.923 5.582 1.00 87.38 137 VAL A O 1
ATOM 1123 N N . LYS A 1 138 ? 3.702 33.742 5.445 1.00 87.31 138 LYS A N 1
ATOM 1124 C CA . LYS A 1 138 ? 2.515 32.991 4.988 1.00 87.31 138 LYS A CA 1
ATOM 1125 C C . LYS A 1 138 ? 2.696 32.378 3.603 1.00 87.31 138 LYS A C 1
ATOM 1127 O O . LYS A 1 138 ? 2.278 31.239 3.418 1.00 87.31 138 LYS A O 1
ATOM 1132 N N . LYS A 1 139 ? 3.309 33.085 2.645 1.00 83.62 139 LYS A N 1
ATOM 1133 C CA . LYS A 1 139 ? 3.617 32.535 1.306 1.00 83.62 139 LYS A CA 1
ATOM 1134 C C . LYS A 1 139 ? 4.591 31.362 1.408 1.00 83.62 139 LYS A C 1
ATOM 1136 O O . LYS A 1 139 ? 4.362 30.322 0.802 1.00 83.62 139 LYS A O 1
ATOM 1141 N N . LEU A 1 140 ? 5.640 31.517 2.214 1.00 84.19 140 LEU A N 1
ATOM 1142 C CA . LEU A 1 140 ? 6.657 30.502 2.462 1.00 84.19 140 LEU A CA 1
ATOM 1143 C C . LEU A 1 140 ? 6.024 29.264 3.118 1.00 84.19 140 LEU A C 1
ATOM 1145 O O . LEU A 1 140 ? 6.082 28.177 2.558 1.00 84.19 140 LEU A O 1
ATOM 1149 N N . ILE A 1 141 ? 5.300 29.417 4.225 1.00 85.94 141 ILE A N 1
ATOM 1150 C CA . ILE A 1 141 ? 4.594 28.303 4.880 1.00 85.94 141 ILE A CA 1
ATOM 1151 C C . ILE A 1 141 ? 3.518 27.673 3.973 1.00 85.94 141 ILE A C 1
ATOM 1153 O O . ILE A 1 141 ? 3.303 26.464 4.036 1.00 85.94 141 ILE A O 1
ATOM 1157 N N . PHE A 1 142 ? 2.871 28.438 3.087 1.00 80.81 142 PHE A N 1
ATOM 1158 C CA . PHE A 1 142 ? 1.947 27.884 2.090 1.00 80.81 142 PHE A CA 1
ATOM 1159 C C . PHE A 1 142 ? 2.655 27.103 0.969 1.00 80.81 142 PHE A C 1
ATOM 1161 O O . PHE A 1 142 ? 2.024 26.240 0.369 1.00 80.81 142 PHE A O 1
ATOM 1168 N N . ASN A 1 143 ? 3.942 27.350 0.708 1.00 76.88 143 ASN A N 1
ATOM 1169 C CA . ASN A 1 143 ? 4.768 26.586 -0.235 1.00 76.88 143 ASN A CA 1
ATOM 1170 C C . ASN A 1 143 ? 5.468 25.368 0.413 1.00 76.88 143 ASN A C 1
ATOM 1172 O O . ASN A 1 143 ? 6.220 24.671 -0.272 1.00 76.88 143 ASN A O 1
ATOM 1176 N N . PHE A 1 144 ? 5.239 25.097 1.706 1.00 77.19 144 PHE A N 1
ATOM 1177 C CA . PHE A 1 144 ? 5.768 23.915 2.394 1.00 77.19 144 PHE A CA 1
ATOM 1178 C C . PHE A 1 144 ? 5.111 22.641 1.841 1.00 77.19 144 PHE A C 1
ATOM 1180 O O . PHE A 1 144 ? 3.944 22.367 2.127 1.00 77.19 144 PHE A O 1
ATOM 1187 N N . LYS A 1 145 ? 5.871 21.841 1.083 1.00 72.75 145 LYS A N 1
ATOM 1188 C CA . LYS A 1 145 ? 5.384 20.629 0.406 1.00 72.75 145 LYS A CA 1
ATOM 1189 C C . LYS A 1 145 ? 6.296 19.424 0.651 1.00 72.75 145 LYS A C 1
ATOM 1191 O O . LYS A 1 145 ? 7.486 19.556 0.946 1.00 72.75 145 LYS A O 1
ATOM 1196 N N . LYS A 1 146 ? 5.781 18.211 0.461 1.00 66.00 146 LYS A N 1
ATOM 1197 C CA . LYS A 1 146 ? 6.615 17.004 0.374 1.00 66.00 146 LYS A CA 1
ATOM 1198 C C . LYS A 1 146 ? 7.312 16.923 -0.999 1.00 66.00 146 LYS A C 1
ATOM 1200 O O . LYS A 1 146 ? 6.705 17.318 -1.995 1.00 66.00 146 LYS A O 1
ATOM 1205 N N . PRO A 1 147 ? 8.532 16.355 -1.118 1.00 55.94 147 PRO A N 1
ATOM 1206 C CA . PRO A 1 147 ? 9.098 15.980 -2.420 1.00 55.94 147 PRO A CA 1
ATOM 1207 C C . PRO A 1 147 ? 8.089 15.200 -3.282 1.00 55.94 147 PRO A C 1
ATOM 1209 O O . PRO A 1 147 ? 7.599 14.141 -2.877 1.00 55.94 147 PRO A O 1
ATOM 1212 N N . GLY A 1 148 ? 7.781 15.727 -4.472 1.00 52.94 148 GLY A N 1
ATOM 1213 C CA . GLY A 1 148 ? 6.801 15.159 -5.410 1.00 52.94 148 GLY A CA 1
ATOM 1214 C C . GLY A 1 148 ? 5.318 15.492 -5.154 1.00 52.94 148 GLY A C 1
ATOM 1215 O O . GLY A 1 148 ? 4.451 14.941 -5.840 1.00 52.94 148 GLY A O 1
ATOM 1216 N N . GLU A 1 149 ? 4.995 16.367 -4.201 1.00 53.84 149 GLU A N 1
ATOM 1217 C CA . GLU A 1 149 ? 3.642 16.906 -3.994 1.00 53.84 149 GLU A CA 1
ATOM 1218 C C . GLU A 1 149 ? 3.342 18.057 -4.975 1.00 53.84 149 GLU A C 1
ATOM 1220 O O . GLU A 1 149 ? 4.239 18.793 -5.387 1.00 53.84 149 GLU A O 1
ATOM 1225 N N . LYS A 1 150 ? 2.078 18.197 -5.397 1.00 52.62 150 LYS A N 1
ATOM 1226 C CA . LYS A 1 150 ? 1.637 19.246 -6.330 1.00 52.62 150 LYS A CA 1
ATOM 1227 C C . LYS A 1 150 ? 0.589 20.130 -5.672 1.00 52.62 150 LYS A C 1
ATOM 1229 O O . LYS A 1 150 ? -0.426 19.626 -5.205 1.00 52.62 150 LYS A O 1
ATOM 1234 N N . ILE A 1 151 ? 0.826 21.438 -5.704 1.00 51.97 151 ILE A N 1
ATOM 1235 C CA . ILE A 1 151 ? -0.068 22.447 -5.135 1.00 51.97 151 ILE A CA 1
ATOM 1236 C C . ILE A 1 151 ? -1.276 22.631 -6.065 1.00 51.97 151 ILE A C 1
ATOM 1238 O O . ILE A 1 151 ? -1.212 23.357 -7.057 1.00 51.97 151 ILE A O 1
ATOM 1242 N N . GLU A 1 152 ? -2.390 21.967 -5.758 1.00 47.41 152 GLU A N 1
ATOM 1243 C CA . GLU A 1 152 ? -3.670 22.204 -6.434 1.00 47.41 152 GLU A CA 1
ATOM 1244 C C . GLU A 1 152 ? -4.345 23.452 -5.839 1.00 47.41 152 GLU A C 1
ATOM 1246 O O . GLU A 1 152 ? -5.129 23.380 -4.893 1.00 47.41 152 GLU A O 1
ATOM 1251 N N . LEU A 1 153 ? -4.017 24.627 -6.392 1.00 43.81 153 LEU A N 1
ATOM 1252 C CA . LEU A 1 153 ? -4.721 25.872 -6.074 1.00 43.81 153 LEU A CA 1
ATOM 1253 C C . LEU A 1 153 ? -6.210 25.746 -6.453 1.00 43.81 153 LEU A C 1
ATOM 1255 O O . LEU A 1 153 ? -6.512 25.403 -7.602 1.00 43.81 153 LEU A O 1
ATOM 1259 N N . PRO A 1 154 ? -7.157 26.046 -5.541 1.00 44.34 154 PRO A N 1
ATOM 1260 C CA . PRO A 1 154 ? -8.575 26.000 -5.869 1.00 44.34 154 PRO A CA 1
ATOM 1261 C C . PRO A 1 154 ? -8.909 27.054 -6.940 1.00 44.34 154 PRO A C 1
ATOM 1263 O O . PRO A 1 154 ? -8.398 28.177 -6.876 1.00 44.34 154 PRO A O 1
ATOM 1266 N N . PRO A 1 155 ? -9.775 26.739 -7.922 1.00 40.75 155 PRO A N 1
ATOM 1267 C CA . PRO A 1 155 ? -10.149 27.697 -8.956 1.00 40.75 155 PRO A CA 1
ATOM 1268 C C . PRO A 1 155 ? -10.844 28.918 -8.330 1.00 40.75 155 PRO A C 1
ATOM 1270 O O . PRO A 1 155 ? -11.630 28.751 -7.390 1.00 40.75 155 PRO A O 1
ATOM 1273 N N . PRO A 1 156 ? -10.601 30.140 -8.845 1.00 44.75 156 PRO A N 1
ATOM 1274 C CA . PRO A 1 156 ? -11.144 31.359 -8.256 1.00 44.75 156 PRO A CA 1
ATOM 1275 C C . PRO A 1 156 ? -12.680 31.312 -8.190 1.00 44.75 156 PRO A C 1
ATOM 1277 O O . PRO A 1 156 ? -13.325 30.782 -9.106 1.00 44.75 156 PRO A O 1
ATOM 1280 N N . PRO A 1 157 ? -13.291 31.850 -7.117 1.00 45.78 157 PRO A N 1
ATOM 1281 C CA . PRO A 1 157 ? -14.722 31.722 -6.882 1.00 45.78 157 PRO A CA 1
ATOM 1282 C C . PRO A 1 157 ? -15.513 32.356 -8.029 1.00 45.78 157 PRO A C 1
ATOM 1284 O O . PRO A 1 157 ? -15.382 33.547 -8.312 1.00 45.78 157 PRO A O 1
ATOM 1287 N N . LYS A 1 158 ? -16.357 31.550 -8.686 1.00 41.44 158 LYS A N 1
ATOM 1288 C CA . LYS A 1 158 ? -17.213 32.020 -9.783 1.00 41.44 158 LYS A CA 1
ATOM 1289 C C . LYS A 1 158 ? -18.073 33.200 -9.300 1.00 41.44 158 LYS A C 1
ATOM 1291 O O . LYS A 1 158 ? -18.675 33.088 -8.228 1.00 41.44 158 LYS A O 1
ATOM 1296 N N . PRO A 1 159 ? -18.174 34.301 -10.070 1.00 41.88 159 PRO A N 1
ATOM 1297 C CA . PRO A 1 159 ? -18.988 35.445 -9.678 1.00 41.88 159 PRO A CA 1
ATOM 1298 C C . PRO A 1 159 ? -20.441 35.007 -9.470 1.00 41.88 159 PRO A C 1
ATOM 1300 O O . PRO A 1 159 ? -21.001 34.263 -10.281 1.00 41.88 159 PRO A O 1
ATOM 1303 N N . LYS A 1 160 ? -21.051 35.448 -8.361 1.00 43.91 160 LYS A N 1
ATOM 1304 C CA . LYS A 1 160 ? -22.441 35.106 -8.034 1.00 43.91 160 LYS A CA 1
ATOM 1305 C C . LYS A 1 160 ? -23.365 35.594 -9.161 1.00 43.91 160 LYS A C 1
ATOM 1307 O O . LYS A 1 160 ? -23.262 36.761 -9.541 1.00 43.91 160 LYS A O 1
ATOM 1312 N N . PRO A 1 161 ? -24.281 34.755 -9.681 1.00 45.09 161 PRO A N 1
ATOM 1313 C CA . PRO A 1 161 ? -25.218 35.194 -10.704 1.00 45.09 161 PRO A CA 1
ATOM 1314 C C . PRO A 1 161 ? -26.138 36.276 -10.133 1.00 45.09 161 PRO A C 1
ATOM 1316 O O . PRO A 1 161 ? -26.815 36.062 -9.126 1.00 45.09 161 PRO A O 1
ATOM 1319 N N . ILE A 1 162 ? -26.175 37.436 -10.790 1.00 42.06 162 ILE A N 1
ATOM 1320 C CA . ILE A 1 162 ? -27.123 38.506 -10.467 1.00 42.06 162 ILE A CA 1
ATOM 1321 C C . ILE A 1 162 ? -28.535 37.959 -10.697 1.00 42.06 162 ILE A C 1
ATOM 1323 O O . ILE A 1 162 ? -28.865 37.506 -11.796 1.00 42.06 162 ILE A O 1
ATOM 1327 N N . ALA A 1 163 ? -29.369 37.983 -9.657 1.00 40.00 163 ALA A N 1
ATOM 1328 C CA . ALA A 1 163 ? -30.727 37.466 -9.736 1.00 40.00 163 ALA A CA 1
ATOM 1329 C C . ALA A 1 163 ? -31.545 38.267 -10.763 1.00 40.00 163 ALA A C 1
ATOM 1331 O O . ALA A 1 163 ? -31.796 39.461 -10.584 1.00 40.00 163 ALA A O 1
ATOM 1332 N N . LYS A 1 164 ? -31.994 37.603 -11.838 1.00 41.06 164 LYS A N 1
ATOM 1333 C CA . LYS A 1 164 ? -32.965 38.181 -12.775 1.00 41.06 164 LYS A CA 1
ATOM 1334 C C . LYS A 1 164 ? -34.234 38.541 -11.999 1.00 41.06 164 LYS A C 1
ATOM 1336 O O . LYS A 1 164 ? -34.923 37.649 -11.509 1.00 41.06 164 LYS A O 1
ATOM 1341 N N . LYS A 1 165 ? -34.564 39.836 -11.921 1.00 37.25 165 LYS A N 1
ATOM 1342 C CA . LYS A 1 165 ? -35.868 40.298 -11.423 1.00 37.25 165 LYS A CA 1
ATOM 1343 C C . LYS A 1 165 ? -36.967 39.667 -12.280 1.00 37.25 165 LYS A C 1
ATOM 1345 O O . LYS A 1 165 ? -37.108 40.010 -13.452 1.00 37.25 165 LYS A O 1
ATOM 1350 N N . VAL A 1 166 ? -37.741 38.755 -11.697 1.00 37.47 166 VAL A N 1
ATOM 1351 C CA . VAL A 1 166 ? -38.949 38.215 -12.330 1.00 37.47 166 VAL A CA 1
ATOM 1352 C C . VAL A 1 166 ? -39.965 39.352 -12.416 1.00 37.47 166 VAL A C 1
ATOM 1354 O O . VAL A 1 166 ? -40.433 39.842 -11.389 1.00 37.47 166 VAL A O 1
ATOM 1357 N N . LYS A 1 167 ? -40.288 39.809 -13.633 1.00 37.53 167 LYS A N 1
ATOM 1358 C CA . LYS A 1 167 ? -41.389 40.759 -13.828 1.00 37.53 167 LYS A CA 1
ATOM 1359 C C . LYS A 1 167 ? -42.713 40.063 -13.506 1.00 37.53 167 LYS A C 1
ATOM 1361 O O . LYS A 1 167 ? -43.001 38.989 -14.030 1.00 37.53 167 LYS A O 1
ATOM 1366 N N . LYS A 1 168 ? -43.515 40.709 -12.661 1.00 35.94 168 LYS A N 1
ATOM 1367 C CA . LYS A 1 168 ? -44.927 40.384 -12.433 1.00 35.94 168 LYS A CA 1
ATOM 1368 C C . LYS A 1 168 ? -45.696 40.602 -13.754 1.00 35.94 168 LYS A C 1
ATOM 1370 O O . LYS A 1 168 ? -45.402 41.590 -14.426 1.00 35.94 168 LYS A O 1
ATOM 1375 N N . PRO A 1 169 ? -46.627 39.718 -14.156 1.00 37.75 169 PRO A N 1
ATOM 1376 C CA . PRO A 1 169 ? -47.408 39.921 -15.374 1.00 37.75 169 PRO A CA 1
ATOM 1377 C C . PRO A 1 169 ? -48.432 41.050 -15.189 1.00 37.75 169 PRO A C 1
ATOM 1379 O O . PRO A 1 169 ? -49.081 41.141 -14.146 1.00 37.75 169 PRO A O 1
ATOM 1382 N N . GLU A 1 170 ? -48.585 41.885 -16.215 1.00 35.25 170 GLU A N 1
ATOM 1383 C CA . GLU A 1 170 ? -49.586 42.956 -16.286 1.00 35.25 170 GLU A CA 1
ATOM 1384 C C . GLU A 1 170 ? -50.803 42.500 -17.119 1.00 35.25 170 GLU A C 1
ATOM 1386 O O . GLU A 1 170 ? -50.633 41.756 -18.093 1.00 35.25 170 GLU A O 1
ATOM 1391 N N . PRO A 1 171 ? -52.037 42.899 -16.755 1.00 36.44 171 PRO A N 1
ATOM 1392 C CA . PRO A 1 171 ? -53.243 42.553 -17.504 1.00 36.44 171 PRO A CA 1
ATOM 1393 C C . PRO A 1 171 ? -53.401 43.412 -18.770 1.00 36.44 171 PRO A C 1
ATOM 1395 O O . PRO A 1 171 ? -53.043 44.586 -18.789 1.00 36.44 171 PRO A O 1
ATOM 1398 N N . LYS A 1 172 ? -53.998 42.842 -19.826 1.00 34.84 172 LYS A N 1
ATOM 1399 C CA . LYS A 1 172 ? -54.333 43.567 -21.064 1.00 34.84 172 LYS A CA 1
ATOM 1400 C C . LYS A 1 172 ? -55.718 44.217 -20.980 1.00 34.84 172 LYS A C 1
ATOM 1402 O O . LYS A 1 172 ? -56.696 43.488 -20.850 1.00 34.84 172 LYS A O 1
ATOM 1407 N N . VAL A 1 173 ? -55.803 45.527 -21.217 1.00 33.00 173 VAL A N 1
ATOM 1408 C CA . VAL A 1 173 ? -56.973 46.216 -21.808 1.00 33.00 173 VAL A CA 1
ATOM 1409 C C . VAL A 1 173 ? -56.447 47.305 -22.764 1.00 33.00 173 VAL A C 1
ATOM 1411 O O . VAL A 1 173 ? -55.315 47.760 -22.613 1.00 33.00 173 VAL A O 1
ATOM 1414 N N . GLN A 1 174 ? -57.214 47.662 -23.797 1.00 26.84 174 GLN A N 1
ATOM 1415 C CA . GLN A 1 174 ? -56.832 48.614 -24.855 1.00 26.84 174 GLN A CA 1
ATOM 1416 C C . GLN A 1 174 ? -57.207 50.070 -24.499 1.00 26.84 174 GLN A C 1
ATOM 1418 O O . GLN A 1 174 ? -58.173 50.272 -23.770 1.00 26.84 174 GLN A O 1
ATOM 1423 N N . TYR A 1 175 ? -56.521 51.075 -25.071 1.00 27.77 175 TYR A N 1
ATOM 1424 C CA . TYR A 1 175 ? -57.028 51.921 -26.183 1.00 27.77 175 TYR A CA 1
ATOM 1425 C C . TYR A 1 175 ? -56.255 53.258 -26.366 1.00 27.77 175 TYR A C 1
ATOM 1427 O O . TYR A 1 175 ? -55.903 53.919 -25.402 1.00 27.77 175 TYR A O 1
ATOM 1435 N N . ILE A 1 176 ? -56.042 53.622 -27.643 1.00 27.55 176 ILE A N 1
ATOM 1436 C CA . ILE A 1 176 ? -55.997 54.966 -28.281 1.00 27.55 176 ILE A CA 1
ATOM 1437 C C . ILE A 1 176 ? -55.444 56.180 -27.490 1.00 27.55 176 ILE A C 1
ATOM 1439 O O . ILE A 1 176 ? -56.132 56.713 -26.626 1.00 27.55 176 ILE A O 1
ATOM 1443 N N . SER A 1 177 ? -54.351 56.774 -27.996 1.00 26.86 177 SER A N 1
ATOM 1444 C CA . SER A 1 177 ? -54.320 58.174 -28.493 1.00 26.86 177 SER A CA 1
ATOM 1445 C C . SER A 1 177 ? -53.048 58.463 -29.327 1.00 26.86 177 SER A C 1
ATOM 1447 O O . SER A 1 177 ? -52.166 57.611 -29.435 1.00 26.86 177 SER A O 1
ATOM 1449 N 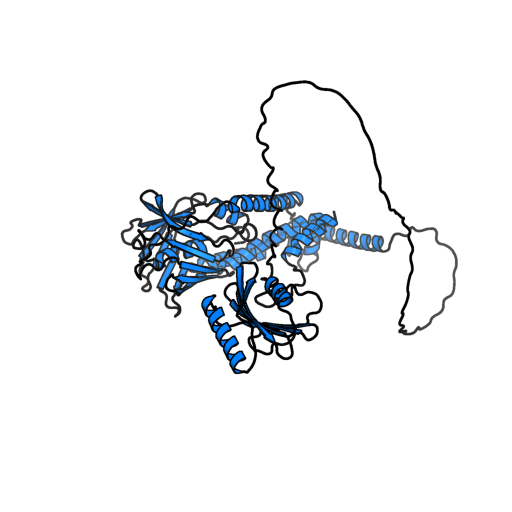N . ILE A 1 178 ? -53.008 59.620 -30.002 1.00 27.72 178 ILE A N 1
ATOM 1450 C CA . ILE A 1 178 ? -51.966 60.102 -30.942 1.00 27.72 178 ILE A CA 1
ATOM 1451 C C . ILE A 1 178 ? -51.446 61.475 -30.429 1.00 27.72 178 ILE A C 1
ATOM 1453 O O . ILE A 1 178 ? -51.981 61.987 -29.444 1.00 27.72 178 ILE A O 1
ATOM 1457 N N . THR A 1 179 ? -50.483 62.092 -31.135 1.00 27.64 179 THR A N 1
ATOM 1458 C CA . THR A 1 179 ? -49.988 63.498 -31.052 1.00 27.64 179 THR A CA 1
ATOM 1459 C C . THR A 1 179 ? -49.116 63.878 -29.834 1.00 27.64 179 THR A C 1
ATOM 1461 O O . THR A 1 179 ? -49.307 63.319 -28.762 1.00 27.64 179 THR A O 1
ATOM 1464 N N . GLU A 1 180 ? -48.207 64.872 -29.866 1.00 27.20 180 GLU A N 1
ATOM 1465 C CA . GLU A 1 180 ? -47.234 65.408 -30.867 1.00 27.20 180 GLU A CA 1
ATOM 1466 C C . GLU A 1 180 ? -46.446 66.573 -30.202 1.00 27.20 180 GLU A C 1
ATOM 1468 O O . GLU A 1 180 ? -47.011 67.237 -29.336 1.00 27.20 180 GLU A O 1
ATOM 1473 N N . SER A 1 181 ? -45.205 66.875 -30.637 1.00 26.41 181 SER A N 1
ATOM 1474 C CA . SER A 1 181 ? -44.396 68.056 -30.215 1.00 26.41 181 SER A CA 1
ATOM 1475 C C . SER A 1 181 ? -43.947 68.062 -28.721 1.00 26.41 181 SER A C 1
ATOM 1477 O O . SER A 1 181 ? -44.551 67.396 -27.890 1.00 26.41 181 SER A O 1
ATOM 1479 N N . THR A 1 182 ? -42.867 68.711 -28.250 1.00 28.14 182 THR A N 1
ATOM 1480 C CA . THR A 1 182 ? -42.019 69.812 -28.768 1.00 28.14 182 THR A CA 1
ATOM 1481 C C . THR A 1 182 ? -40.593 69.736 -28.165 1.00 28.14 182 THR A C 1
ATOM 1483 O O . THR A 1 182 ? -40.418 69.212 -27.068 1.00 28.14 182 THR A O 1
ATOM 1486 N N . GLU A 1 183 ? -39.590 70.299 -28.850 1.00 25.58 183 GLU A N 1
ATOM 1487 C CA . GLU A 1 183 ? -38.224 70.622 -28.358 1.00 25.58 183 GLU A CA 1
ATOM 1488 C C . GLU A 1 183 ? -38.189 71.893 -27.452 1.00 25.58 183 GLU A C 1
ATOM 1490 O O . GLU A 1 183 ? -39.258 72.477 -27.245 1.00 25.58 183 GLU A O 1
ATOM 1495 N N . PRO A 1 184 ? -37.032 72.424 -26.955 1.00 39.47 184 PRO A N 1
ATOM 1496 C CA . PRO A 1 184 ? -35.619 71.970 -26.967 1.00 39.47 184 PRO A CA 1
ATOM 1497 C C . PRO A 1 184 ? -35.115 71.728 -25.497 1.00 39.47 184 PRO A C 1
ATOM 1499 O O . PRO A 1 184 ? -35.870 71.116 -24.751 1.00 39.47 184 PRO A O 1
ATOM 1502 N N . ALA A 1 185 ? -33.935 72.078 -24.934 1.00 28.97 185 ALA A N 1
ATOM 1503 C CA . ALA A 1 185 ? -32.738 72.834 -25.351 1.00 28.97 185 ALA A CA 1
ATOM 1504 C C . ALA A 1 185 ? -31.512 72.608 -24.409 1.00 28.97 185 ALA A C 1
ATOM 1506 O O . ALA A 1 185 ? -31.727 72.394 -23.223 1.00 28.97 185 ALA A O 1
ATOM 1507 N N . ILE A 1 186 ? -30.280 72.747 -24.949 1.00 27.83 186 ILE A N 1
ATOM 1508 C CA . ILE A 1 186 ? -29.031 73.389 -24.412 1.00 27.83 186 ILE A CA 1
ATOM 1509 C C . ILE A 1 186 ? -28.599 73.021 -22.950 1.00 27.83 186 ILE A C 1
ATOM 1511 O O . ILE A 1 186 ? -29.379 73.150 -22.018 1.00 27.83 186 ILE A O 1
ATOM 1515 N N . VAL A 1 187 ? -27.367 72.572 -22.628 1.00 30.08 187 VAL A N 1
ATOM 1516 C CA . VAL A 1 187 ? -26.019 73.138 -22.925 1.00 30.08 187 VAL A CA 1
ATOM 1517 C C . VAL A 1 187 ? -24.936 72.049 -23.158 1.00 30.08 187 VAL A C 1
ATOM 1519 O O . VAL A 1 187 ? -24.998 70.979 -22.560 1.00 30.08 187 VAL A O 1
ATOM 1522 N N . GLU A 1 188 ? -23.918 72.360 -23.974 1.00 28.61 188 GLU A N 1
ATOM 1523 C CA . GLU A 1 188 ? -22.638 71.624 -24.185 1.00 28.61 188 GLU A CA 1
ATOM 1524 C C . GLU A 1 188 ? -21.505 72.222 -23.288 1.00 28.61 188 GLU A C 1
ATOM 1526 O O . GLU A 1 188 ? -21.851 72.944 -22.348 1.00 28.61 188 GLU A O 1
ATOM 1531 N N . PRO A 1 189 ? -20.174 72.116 -23.569 1.00 40.84 189 PRO A N 1
ATOM 1532 C CA . PRO A 1 189 ? -19.309 71.102 -24.232 1.00 40.84 189 PRO A CA 1
ATOM 1533 C C . PRO A 1 189 ? -18.412 70.376 -23.172 1.00 40.84 189 PRO A C 1
ATOM 1535 O O . PRO A 1 189 ? -18.767 70.409 -21.999 1.00 40.84 189 PRO A O 1
ATOM 1538 N N . SER A 1 190 ? -17.312 69.631 -23.402 1.00 28.17 190 SER A N 1
ATOM 1539 C CA . SER A 1 190 ? -16.188 69.621 -24.381 1.00 28.17 190 SER A CA 1
ATOM 1540 C C . SER A 1 190 ? -15.555 68.204 -24.464 1.00 28.17 190 SER A C 1
ATOM 1542 O O . SER A 1 190 ? -15.629 67.452 -23.496 1.00 28.17 190 SER A O 1
ATOM 1544 N N . THR A 1 191 ? -15.134 67.678 -25.628 1.00 28.39 191 THR A N 1
ATOM 1545 C CA . THR A 1 191 ? -13.794 67.762 -26.293 1.00 28.39 191 THR A CA 1
ATOM 1546 C C . THR A 1 191 ? -12.580 67.331 -25.421 1.00 28.39 191 THR A C 1
ATOM 1548 O O . THR A 1 191 ? -12.518 67.668 -24.246 1.00 28.39 191 THR A O 1
ATOM 1551 N N . GLU A 1 192 ? -11.578 66.564 -25.899 1.00 28.78 192 GLU A N 1
ATOM 1552 C CA . GLU A 1 192 ? -11.299 66.067 -27.267 1.00 28.78 192 GLU A CA 1
ATOM 1553 C C . GLU A 1 192 ? -10.421 64.783 -27.335 1.00 28.78 192 GLU A C 1
ATOM 1555 O O . GLU A 1 192 ? -10.069 64.183 -26.321 1.00 28.78 192 GLU A O 1
ATOM 1560 N N . THR A 1 193 ? -10.099 64.348 -28.562 1.00 28.56 193 THR A N 1
ATOM 1561 C CA . THR A 1 193 ? -9.160 63.265 -28.942 1.00 28.56 193 THR A CA 1
ATOM 1562 C C . THR A 1 193 ? -7.678 63.647 -28.669 1.00 28.56 193 THR A C 1
ATOM 1564 O O . THR A 1 193 ? -7.406 64.738 -28.186 1.00 28.56 193 THR A O 1
ATOM 1567 N N . VAL A 1 194 ? -6.646 62.798 -28.851 1.00 25.64 194 VAL A N 1
ATOM 1568 C CA . VAL A 1 194 ? -5.924 62.599 -30.139 1.00 25.64 194 VAL A CA 1
ATOM 1569 C C . VAL A 1 194 ? -4.770 61.557 -30.009 1.00 25.64 194 VAL A C 1
ATOM 1571 O O . VAL A 1 194 ? -3.859 61.727 -29.212 1.00 25.64 194 VAL A O 1
ATOM 1574 N N . VAL A 1 195 ? -4.833 60.495 -30.833 1.00 25.94 195 VAL A N 1
ATOM 1575 C CA . VAL A 1 195 ? -3.790 59.912 -31.738 1.00 25.94 195 VAL A CA 1
ATOM 1576 C C . VAL A 1 195 ? -2.367 59.487 -31.250 1.00 25.94 195 VAL A C 1
ATOM 1578 O O . VAL A 1 195 ? -1.557 60.292 -30.822 1.00 25.94 195 VAL A O 1
ATOM 1581 N N . ASN A 1 196 ? -2.057 58.195 -31.497 1.00 29.25 196 ASN A N 1
ATOM 1582 C CA . ASN A 1 196 ? -0.845 57.552 -32.091 1.00 29.25 196 ASN A CA 1
ATOM 1583 C C . ASN A 1 196 ? 0.507 58.316 -32.239 1.00 29.25 196 ASN A C 1
ATOM 1585 O O . ASN A 1 196 ? 0.509 59.419 -32.769 1.00 29.25 196 ASN A O 1
ATOM 1589 N N . VAL A 1 197 ? 1.652 57.632 -31.994 1.00 27.27 197 VAL A N 1
ATOM 1590 C CA . VAL A 1 197 ? 2.820 57.447 -32.922 1.00 27.27 197 VAL A CA 1
ATOM 1591 C C . VAL A 1 197 ? 4.022 56.743 -32.234 1.00 27.27 197 VAL A C 1
ATOM 1593 O O . VAL A 1 197 ? 4.203 56.826 -31.023 1.00 27.27 197 VAL A O 1
ATOM 1596 N N . SER A 1 198 ? 4.838 56.023 -33.018 1.00 31.83 198 SER A N 1
ATOM 1597 C CA . SER A 1 198 ? 6.059 55.287 -32.623 1.00 31.83 198 SER A CA 1
ATOM 1598 C C . SER A 1 198 ? 7.289 56.156 -32.302 1.00 31.83 198 SER A C 1
ATOM 1600 O O . SER A 1 198 ? 7.459 57.223 -32.884 1.00 31.83 198 SER A O 1
ATOM 1602 N N . SER A 1 199 ? 8.258 55.610 -31.551 1.00 28.38 199 SER A N 1
ATOM 1603 C CA . SER A 1 199 ? 9.701 55.904 -31.712 1.00 28.38 199 SER A CA 1
ATOM 1604 C C . SER A 1 199 ? 10.585 54.826 -31.044 1.00 28.38 199 SER A C 1
ATOM 1606 O O . SER A 1 199 ? 10.071 53.946 -30.353 1.00 28.38 199 SER A O 1
ATOM 1608 N N . ALA A 1 200 ? 11.903 54.841 -31.298 1.00 28.83 200 ALA A N 1
ATOM 1609 C CA . ALA A 1 200 ? 12.867 53.858 -30.781 1.00 28.83 200 ALA A CA 1
ATOM 1610 C C . ALA A 1 200 ? 14.267 54.466 -30.541 1.00 28.83 200 ALA A C 1
ATOM 1612 O O . ALA A 1 200 ? 14.686 55.349 -31.287 1.00 28.83 200 ALA A O 1
ATOM 1613 N N . SER A 1 201 ? 14.998 53.959 -29.537 1.00 27.80 201 SER A N 1
ATOM 1614 C CA . SER A 1 201 ? 16.465 54.048 -29.319 1.00 27.80 201 SER A CA 1
ATOM 1615 C C . SER A 1 201 ? 16.818 53.148 -28.114 1.00 27.80 201 SER A C 1
ATOM 1617 O O . SER A 1 201 ? 16.074 53.146 -27.142 1.00 27.80 201 SER A O 1
ATOM 1619 N N . ILE A 1 202 ? 17.750 52.187 -28.183 1.00 27.20 202 ILE A N 1
ATOM 1620 C CA . ILE A 1 202 ? 19.228 52.281 -28.280 1.00 27.20 202 ILE A CA 1
ATOM 1621 C C . ILE A 1 202 ? 19.892 52.745 -26.967 1.00 27.20 202 ILE A C 1
ATOM 1623 O O . ILE A 1 202 ? 19.721 53.888 -26.553 1.00 27.20 202 ILE A O 1
ATOM 1627 N N . SER A 1 203 ? 20.736 51.880 -26.383 1.00 27.17 203 SER A N 1
ATOM 1628 C CA . SER A 1 203 ? 21.990 52.254 -25.697 1.00 27.17 203 SER A CA 1
ATOM 1629 C C . SER A 1 203 ? 22.946 51.058 -25.544 1.00 27.17 203 SER A C 1
ATOM 1631 O O . SER A 1 203 ? 22.533 49.929 -25.293 1.00 27.17 203 SER A O 1
ATOM 1633 N N . THR A 1 204 ? 24.230 51.349 -25.737 1.00 27.47 204 THR A N 1
ATOM 1634 C CA . THR A 1 204 ? 25.441 50.510 -25.598 1.00 27.47 204 THR A CA 1
ATOM 1635 C C . THR A 1 204 ? 26.010 50.615 -24.155 1.00 27.47 204 THR A C 1
ATOM 1637 O O . THR A 1 204 ? 25.401 51.307 -23.349 1.00 27.47 204 THR A O 1
ATOM 1640 N N . VAL A 1 205 ? 27.135 50.043 -23.681 1.00 30.58 205 VAL A N 1
ATOM 1641 C CA . VAL A 1 205 ? 28.231 49.157 -24.168 1.00 30.58 205 VAL A CA 1
ATOM 1642 C C . VAL A 1 205 ? 28.914 48.514 -22.928 1.00 30.58 205 VAL A C 1
ATOM 1644 O O . VAL A 1 205 ? 28.664 48.994 -21.825 1.00 30.58 205 VAL A O 1
ATOM 1647 N N . THR A 1 206 ? 29.788 47.500 -23.070 1.00 26.53 206 THR A N 1
ATOM 1648 C CA . THR A 1 206 ? 31.100 47.341 -22.359 1.00 26.53 206 THR A CA 1
ATOM 1649 C C . THR A 1 206 ? 31.792 46.046 -22.820 1.00 26.53 206 THR A C 1
ATOM 1651 O O . THR A 1 206 ? 31.152 45.001 -22.896 1.00 26.53 206 THR A O 1
ATOM 1654 N N . GLU A 1 207 ? 33.098 46.108 -23.098 1.00 31.30 207 GLU A N 1
ATOM 1655 C CA . GLU A 1 207 ? 33.972 44.965 -23.419 1.00 31.30 207 GLU A CA 1
ATOM 1656 C C . GLU A 1 207 ? 34.990 44.718 -22.289 1.00 31.30 207 GLU A C 1
ATOM 1658 O O . GLU A 1 207 ? 35.286 45.626 -21.510 1.00 31.30 207 GLU A O 1
ATOM 1663 N N . SER A 1 208 ? 35.619 43.538 -22.251 1.00 27.34 208 SER A N 1
ATOM 1664 C CA . SER A 1 208 ? 36.901 43.355 -21.556 1.00 27.34 208 SER A CA 1
ATOM 1665 C C . SER A 1 208 ? 37.779 42.287 -22.228 1.00 27.34 208 SER A C 1
ATOM 1667 O O . SER A 1 208 ? 37.322 41.203 -22.583 1.00 27.34 208 SER A O 1
ATOM 1669 N N . ASN A 1 209 ? 39.058 42.622 -22.429 1.00 28.30 209 ASN A N 1
ATOM 1670 C CA . ASN A 1 209 ? 40.067 41.776 -23.077 1.00 28.30 209 ASN A CA 1
ATOM 1671 C C . ASN A 1 209 ? 40.855 40.936 -22.062 1.00 28.30 209 ASN A C 1
ATOM 1673 O O . ASN A 1 209 ? 41.235 41.461 -21.017 1.00 28.30 209 ASN A O 1
ATOM 1677 N N . VAL A 1 210 ? 41.266 39.723 -22.455 1.00 27.55 210 VAL A N 1
ATOM 1678 C CA . VAL A 1 210 ? 42.571 39.138 -22.076 1.00 27.55 210 VAL A CA 1
ATOM 1679 C C . VAL A 1 210 ? 43.132 38.365 -23.277 1.00 27.55 210 VAL A C 1
ATOM 1681 O O . VAL A 1 210 ? 42.417 37.579 -23.894 1.00 27.55 210 VAL A O 1
ATOM 1684 N N . SER A 1 211 ? 44.416 38.565 -23.586 1.00 26.72 211 SER A N 1
ATOM 1685 C CA . SER A 1 211 ? 45.117 37.953 -24.728 1.00 26.72 211 SER A CA 1
ATOM 1686 C C . SER A 1 211 ? 46.204 36.976 -24.268 1.00 26.72 211 SER A C 1
ATOM 1688 O O . SER A 1 211 ? 46.899 37.260 -23.296 1.00 26.72 211 SER A O 1
ATOM 1690 N N . ILE A 1 212 ? 46.429 35.885 -25.012 1.00 28.33 212 ILE A N 1
ATOM 1691 C CA . ILE A 1 212 ? 47.654 35.058 -24.953 1.00 28.33 212 ILE A CA 1
ATOM 1692 C C . ILE A 1 212 ? 48.142 34.795 -26.395 1.00 28.33 212 ILE A C 1
ATOM 1694 O O . ILE A 1 212 ? 47.364 34.886 -27.344 1.00 28.33 212 ILE A O 1
ATOM 1698 N N . SER A 1 213 ? 49.451 34.597 -26.568 1.00 29.14 213 SER A N 1
ATOM 1699 C CA . SER A 1 213 ? 50.210 34.995 -27.762 1.00 29.14 213 SER A CA 1
ATOM 1700 C C . SER A 1 213 ? 50.540 33.912 -28.803 1.00 29.14 213 SER A C 1
ATOM 1702 O O . SER A 1 213 ? 50.683 32.730 -28.505 1.00 29.14 213 SER A O 1
ATOM 1704 N N . THR A 1 214 ? 50.767 34.395 -30.026 1.00 29.08 214 THR A N 1
ATOM 1705 C CA . THR A 1 214 ? 51.231 33.711 -31.246 1.00 29.08 214 THR A CA 1
ATOM 1706 C C . THR A 1 214 ? 52.600 33.026 -31.130 1.00 29.08 214 THR A C 1
ATOM 1708 O O . THR A 1 214 ? 53.513 33.576 -30.519 1.00 29.08 214 THR A O 1
ATOM 1711 N N . ILE A 1 215 ? 52.793 31.925 -31.872 1.00 29.61 215 ILE A N 1
ATOM 1712 C CA . ILE A 1 215 ? 54.087 31.545 -32.478 1.00 29.61 215 ILE A CA 1
ATOM 1713 C C . ILE A 1 215 ? 53.865 31.293 -33.986 1.00 29.61 215 ILE A C 1
ATOM 1715 O O . ILE A 1 215 ? 52.764 30.951 -34.413 1.00 29.61 215 ILE A O 1
ATOM 1719 N N . ILE A 1 216 ? 54.894 31.570 -34.789 1.00 33.66 216 ILE A N 1
ATOM 1720 C CA . ILE A 1 216 ? 54.872 31.774 -36.250 1.00 33.66 216 ILE A CA 1
ATOM 1721 C C . ILE A 1 216 ? 55.317 30.504 -37.003 1.00 33.66 216 ILE A C 1
ATOM 1723 O O . ILE A 1 216 ? 56.173 29.781 -36.501 1.00 33.66 216 ILE A O 1
ATOM 1727 N N . THR A 1 217 ? 54.834 30.284 -38.235 1.00 26.19 217 THR A N 1
ATOM 1728 C CA . THR A 1 217 ? 55.625 29.793 -39.398 1.00 26.19 217 THR A CA 1
ATOM 1729 C C . THR A 1 217 ? 54.901 30.164 -40.709 1.00 26.19 217 THR A C 1
ATOM 1731 O O . THR A 1 217 ? 53.692 30.379 -40.715 1.00 26.19 217 THR A O 1
ATOM 1734 N N . SER A 1 218 ? 55.668 30.334 -41.787 1.00 30.95 218 SER A N 1
ATOM 1735 C CA . SER A 1 218 ? 55.340 31.001 -43.056 1.00 30.95 218 SER A CA 1
ATOM 1736 C C . SER A 1 218 ? 54.298 30.337 -43.970 1.00 30.95 218 SER A C 1
ATOM 1738 O O . SER A 1 218 ? 54.258 29.118 -44.119 1.00 30.95 218 SER A O 1
ATOM 1740 N N . THR A 1 219 ? 53.566 31.183 -44.701 1.00 33.50 219 THR A N 1
ATOM 1741 C CA . THR A 1 219 ? 52.848 30.848 -45.945 1.00 33.50 219 THR A CA 1
ATOM 1742 C C . THR A 1 219 ? 53.805 30.879 -47.139 1.00 33.50 219 THR A C 1
ATOM 1744 O O . THR A 1 219 ? 54.593 31.814 -47.239 1.00 33.50 219 THR A O 1
ATOM 1747 N N . GLU A 1 220 ? 53.653 29.969 -48.103 1.00 32.34 220 GLU A N 1
ATOM 1748 C CA . GLU A 1 220 ? 54.009 30.239 -49.506 1.00 32.34 220 GLU A CA 1
ATOM 1749 C C . GLU A 1 220 ? 53.040 29.496 -50.449 1.00 32.34 220 GLU A C 1
ATOM 1751 O O . GLU A 1 220 ? 52.257 28.657 -49.995 1.00 32.34 220 GLU A O 1
ATOM 1756 N N . ALA A 1 221 ? 52.970 29.893 -51.723 1.00 34.50 221 ALA A N 1
ATOM 1757 C CA . ALA A 1 221 ? 51.744 29.771 -52.519 1.00 34.50 221 ALA A CA 1
ATOM 1758 C C . ALA A 1 221 ? 51.787 28.744 -53.665 1.00 34.50 221 ALA A C 1
ATOM 1760 O O . ALA A 1 221 ? 52.775 28.639 -54.385 1.00 34.50 221 ALA A O 1
ATOM 1761 N N . VAL A 1 222 ? 50.633 28.114 -53.925 1.00 31.88 222 VAL A N 1
ATOM 1762 C CA . VAL A 1 222 ? 50.213 27.664 -55.265 1.00 31.88 222 VAL A CA 1
ATOM 1763 C C . VAL A 1 222 ? 48.729 28.004 -55.442 1.00 31.88 222 VAL A C 1
ATOM 1765 O O . VAL A 1 222 ? 47.909 27.695 -54.576 1.00 31.88 222 VAL A O 1
ATOM 1768 N N . THR A 1 223 ? 48.391 28.658 -56.551 1.00 32.19 223 THR A N 1
ATOM 1769 C CA . THR A 1 223 ? 47.019 29.051 -56.920 1.00 32.19 223 THR A CA 1
ATOM 1770 C C . THR A 1 223 ? 46.353 27.977 -57.794 1.00 32.19 223 THR A C 1
ATOM 1772 O O . THR A 1 223 ? 47.039 27.160 -58.391 1.00 32.19 223 THR A O 1
ATOM 1775 N N . GLU A 1 224 ? 45.020 28.027 -57.906 1.00 37.50 224 GLU A N 1
ATOM 1776 C CA . GLU A 1 224 ? 44.205 27.377 -58.954 1.00 37.50 224 GLU A CA 1
ATOM 1777 C C . GLU A 1 224 ? 44.378 25.859 -59.184 1.00 37.50 224 GLU A C 1
ATOM 1779 O O . GLU A 1 224 ? 45.217 25.409 -59.955 1.00 37.50 224 GLU A O 1
ATOM 1784 N N . ALA A 1 225 ? 43.433 25.069 -58.654 1.00 40.47 225 ALA A N 1
ATOM 1785 C CA . ALA A 1 225 ? 42.423 24.397 -59.495 1.00 40.47 225 ALA A CA 1
ATOM 1786 C C . ALA A 1 225 ? 41.572 23.405 -58.679 1.00 40.47 225 ALA A C 1
ATOM 1788 O O . ALA A 1 225 ? 41.930 22.238 -58.530 1.00 40.47 225 ALA A O 1
ATOM 1789 N N . LEU A 1 226 ? 40.389 23.821 -58.214 1.00 32.22 226 LEU A N 1
ATOM 1790 C CA . LEU A 1 226 ? 39.362 22.872 -57.774 1.00 32.22 226 LEU A CA 1
ATOM 1791 C C . LEU A 1 226 ? 37.961 23.435 -58.025 1.00 32.22 226 LEU A C 1
ATOM 1793 O O . LEU A 1 226 ? 37.616 24.523 -57.572 1.00 32.22 226 LEU A O 1
ATOM 1797 N N . LYS A 1 227 ? 37.179 22.682 -58.805 1.00 37.31 227 LYS A N 1
ATOM 1798 C CA . LYS A 1 227 ? 35.791 23.004 -59.155 1.00 37.31 227 LYS A CA 1
ATOM 1799 C C . LYS A 1 227 ? 34.889 22.911 -57.927 1.00 37.31 227 LYS A C 1
ATOM 1801 O O . LYS A 1 227 ? 35.213 22.230 -56.957 1.00 37.31 227 LYS A O 1
ATOM 1806 N N . GLU A 1 228 ? 33.736 23.561 -58.027 1.00 43.22 228 GLU A N 1
ATOM 1807 C CA . GLU A 1 228 ? 32.666 23.583 -57.030 1.00 43.22 228 GLU A CA 1
ATOM 1808 C C . GLU A 1 228 ? 32.384 22.189 -56.438 1.00 43.22 228 GLU A C 1
ATOM 1810 O O . GLU A 1 228 ? 31.787 21.327 -57.084 1.00 43.22 228 GLU A O 1
ATOM 1815 N N . GLN A 1 229 ? 32.776 21.975 -55.179 1.00 38.31 229 GLN A N 1
ATOM 1816 C CA . GLN A 1 229 ? 32.147 20.956 -54.343 1.00 38.31 229 GLN A CA 1
ATOM 1817 C C . GLN A 1 229 ? 31.005 21.597 -53.544 1.00 38.31 229 GLN A C 1
ATOM 1819 O O . GLN A 1 229 ? 31.153 22.731 -53.072 1.00 38.31 229 GLN A O 1
ATOM 1824 N N . PRO A 1 230 ? 29.873 20.896 -53.347 1.00 42.41 230 PRO A N 1
ATOM 1825 C CA . PRO A 1 230 ? 28.810 21.388 -52.484 1.00 42.41 230 PRO A CA 1
ATOM 1826 C C . PRO A 1 230 ? 29.330 21.621 -51.065 1.00 42.41 230 PRO A C 1
ATOM 1828 O O . PRO A 1 230 ? 30.079 20.802 -50.530 1.00 42.41 230 PRO A O 1
ATOM 1831 N N . LYS A 1 231 ? 28.853 22.682 -50.405 1.00 44.16 231 LYS A N 1
ATOM 1832 C CA . LYS A 1 231 ? 28.987 22.835 -48.948 1.00 44.16 231 LYS A CA 1
ATOM 1833 C C . LYS A 1 231 ? 28.045 21.863 -48.228 1.00 44.16 231 LYS A C 1
ATOM 1835 O O . LYS A 1 231 ? 27.107 22.277 -47.548 1.00 44.16 231 LYS A O 1
ATOM 1840 N N . GLU A 1 232 ? 28.306 20.566 -48.371 1.00 51.50 232 GLU A N 1
ATOM 1841 C CA . GLU A 1 232 ? 27.841 19.577 -47.405 1.00 51.50 232 GLU A CA 1
ATOM 1842 C C . GLU A 1 232 ? 28.322 20.014 -46.019 1.00 51.50 232 GLU A C 1
ATOM 1844 O O . GLU A 1 232 ? 29.515 20.187 -45.768 1.00 51.50 232 GLU A O 1
ATOM 1849 N N . SER A 1 233 ? 27.371 20.275 -45.125 1.00 55.06 233 SER A N 1
ATOM 1850 C CA . SER A 1 233 ? 27.686 20.740 -43.778 1.00 55.06 233 SER A CA 1
ATOM 1851 C C . SER A 1 233 ? 28.566 19.720 -43.049 1.00 55.06 233 SER A C 1
ATOM 1853 O O . SER A 1 233 ? 28.342 18.518 -43.152 1.00 55.06 233 SER A O 1
ATOM 1855 N N . VAL A 1 234 ? 29.492 20.170 -42.198 1.00 57.66 234 VAL A N 1
ATOM 1856 C CA . VAL A 1 234 ? 30.295 19.254 -41.358 1.00 57.66 234 VAL A CA 1
ATOM 1857 C C . VAL A 1 234 ? 29.399 18.316 -40.518 1.00 57.66 234 VAL A C 1
ATOM 1859 O O . VAL A 1 234 ? 29.780 17.190 -40.208 1.00 57.66 234 VAL A O 1
ATOM 1862 N N . GLN A 1 235 ? 28.156 18.727 -40.235 1.00 51.72 235 GLN A N 1
ATOM 1863 C CA . GLN A 1 235 ? 27.134 17.888 -39.606 1.00 51.72 235 GLN A CA 1
ATOM 1864 C C . GLN A 1 235 ? 26.683 16.690 -40.467 1.00 51.72 235 GLN A C 1
ATOM 1866 O O . GLN A 1 235 ? 26.483 15.619 -39.895 1.00 51.72 235 GLN A O 1
ATOM 1871 N N . SER A 1 236 ? 26.546 16.801 -41.799 1.00 60.38 236 SER A N 1
ATOM 1872 C CA . SER A 1 236 ? 26.188 15.652 -42.659 1.00 60.38 236 SER A CA 1
ATOM 1873 C C . SER A 1 236 ? 27.319 14.626 -42.716 1.00 60.38 236 SER A C 1
ATOM 1875 O O . SER A 1 236 ? 27.057 13.434 -42.574 1.00 60.38 236 SER A O 1
ATOM 1877 N N . LEU A 1 237 ? 28.573 15.083 -42.793 1.00 62.59 237 LEU A N 1
ATOM 1878 C CA . LEU A 1 237 ? 29.770 14.231 -42.750 1.00 62.59 237 LEU A CA 1
ATOM 1879 C C . LEU A 1 237 ? 29.974 13.513 -41.403 1.00 62.59 237 LEU A C 1
ATOM 1881 O O . LEU A 1 237 ? 30.427 12.367 -41.368 1.00 62.59 237 LEU A O 1
ATOM 1885 N N . ILE A 1 238 ? 29.619 14.152 -40.285 1.00 63.31 238 ILE A N 1
ATOM 1886 C CA . ILE A 1 238 ? 29.618 13.503 -38.963 1.00 63.31 238 ILE A CA 1
ATOM 1887 C C . ILE A 1 238 ? 28.463 12.494 -38.861 1.00 63.31 238 ILE A C 1
ATOM 1889 O O . ILE A 1 238 ? 28.670 11.361 -38.423 1.00 63.31 238 ILE A O 1
ATOM 1893 N N . LEU A 1 239 ? 27.256 12.862 -39.306 1.00 62.03 239 LEU A N 1
ATOM 1894 C CA . LEU A 1 239 ? 26.087 11.977 -39.286 1.00 62.03 239 LEU A CA 1
ATOM 1895 C C . LEU A 1 239 ? 26.258 10.749 -40.194 1.00 62.03 239 LEU A C 1
ATOM 1897 O O . LEU A 1 239 ? 25.838 9.661 -39.803 1.00 62.03 239 LEU A O 1
ATOM 1901 N N . SER A 1 240 ? 26.893 10.881 -41.362 1.00 68.25 240 SER A N 1
ATOM 1902 C CA . SER A 1 240 ? 27.148 9.754 -42.267 1.00 68.25 240 SER A CA 1
ATOM 1903 C C . SER A 1 240 ? 28.151 8.760 -41.671 1.00 68.25 240 SER A C 1
ATOM 1905 O O . SER A 1 240 ? 27.869 7.562 -41.665 1.00 68.25 240 SER A O 1
ATOM 1907 N N . ARG A 1 241 ? 29.253 9.236 -41.066 1.00 64.56 241 ARG A N 1
ATOM 1908 C CA . ARG A 1 241 ? 30.213 8.390 -40.322 1.00 64.56 241 ARG A CA 1
ATOM 1909 C C . ARG A 1 241 ? 29.584 7.680 -39.122 1.00 64.56 241 ARG A C 1
ATOM 1911 O O . ARG A 1 241 ? 29.887 6.513 -38.883 1.00 64.56 241 ARG A O 1
ATOM 1918 N N . ILE A 1 242 ? 28.711 8.351 -38.371 1.00 65.25 242 ILE A N 1
ATOM 1919 C CA . ILE A 1 242 ? 27.968 7.721 -37.267 1.00 65.25 242 ILE A CA 1
ATOM 1920 C C . ILE A 1 242 ? 27.017 6.642 -37.809 1.00 65.25 242 ILE A C 1
ATOM 1922 O O . ILE A 1 242 ? 27.022 5.518 -37.310 1.00 65.25 242 ILE A O 1
ATOM 1926 N N . ASN A 1 243 ? 26.245 6.942 -38.858 1.00 69.38 243 ASN A N 1
ATOM 1927 C CA . ASN A 1 243 ? 25.290 5.997 -39.442 1.00 69.38 243 ASN A CA 1
ATOM 1928 C C . ASN A 1 243 ? 25.963 4.737 -40.010 1.00 69.38 243 ASN A C 1
ATOM 1930 O O . ASN A 1 243 ? 25.473 3.638 -39.740 1.00 69.38 243 ASN A O 1
ATOM 1934 N N . SER A 1 244 ? 27.081 4.875 -40.731 1.00 70.69 244 SER A N 1
ATOM 1935 C CA . SER A 1 244 ? 27.818 3.736 -41.300 1.00 70.69 244 SER A CA 1
ATOM 1936 C C . SER A 1 244 ? 28.539 2.908 -40.232 1.00 70.69 244 SER A C 1
ATOM 1938 O O . SER A 1 244 ? 28.573 1.681 -40.319 1.00 70.69 244 SER A O 1
ATOM 1940 N N . SER A 1 245 ? 29.040 3.546 -39.168 1.00 66.75 245 SER A N 1
ATOM 1941 C CA . SER A 1 245 ? 29.605 2.833 -38.011 1.00 66.75 245 SER A CA 1
ATOM 1942 C C . SER A 1 245 ? 28.543 1.982 -37.305 1.00 66.75 245 SER A C 1
ATOM 1944 O O . SER A 1 245 ? 28.811 0.840 -36.934 1.00 66.75 245 SER A O 1
ATOM 1946 N N . ILE A 1 246 ? 27.319 2.506 -37.173 1.00 63.41 246 ILE A N 1
ATOM 1947 C CA . ILE A 1 246 ? 26.175 1.773 -36.612 1.00 63.41 246 ILE A CA 1
ATOM 1948 C C . ILE A 1 246 ? 25.733 0.631 -37.545 1.00 63.41 246 ILE A C 1
ATOM 1950 O O . ILE A 1 246 ? 25.412 -0.445 -37.054 1.00 63.41 246 ILE A O 1
ATOM 1954 N N . GLU A 1 247 ? 25.745 0.806 -38.870 1.00 67.81 247 GLU A N 1
ATOM 1955 C CA . GLU A 1 247 ? 25.414 -0.268 -39.829 1.00 67.81 247 GLU A CA 1
ATOM 1956 C C . GLU A 1 247 ? 26.423 -1.414 -39.791 1.00 67.81 247 GLU A C 1
ATOM 1958 O O . GLU A 1 247 ? 26.031 -2.578 -39.697 1.00 67.81 247 GLU A O 1
ATOM 1963 N N . ASN A 1 248 ? 27.716 -1.093 -39.764 1.00 68.62 248 ASN A N 1
ATOM 1964 C CA . ASN A 1 248 ? 28.770 -2.091 -39.608 1.00 68.62 248 ASN A CA 1
ATOM 1965 C C . ASN A 1 248 ? 28.644 -2.840 -38.269 1.00 68.62 248 ASN A C 1
ATOM 1967 O O . ASN A 1 248 ? 28.807 -4.059 -38.239 1.00 68.62 248 ASN A O 1
ATOM 1971 N N . ALA A 1 249 ? 28.288 -2.148 -37.180 1.00 63.88 249 ALA A N 1
ATOM 1972 C CA . ALA A 1 249 ? 28.030 -2.778 -35.884 1.00 63.88 249 ALA A CA 1
ATOM 1973 C C . ALA A 1 249 ? 26.782 -3.684 -35.899 1.00 63.88 249 ALA A C 1
ATOM 1975 O O . ALA A 1 249 ? 26.847 -4.806 -35.398 1.00 63.88 249 ALA A O 1
ATOM 1976 N N . ILE A 1 250 ? 25.671 -3.249 -36.509 1.00 65.50 250 ILE A N 1
ATOM 1977 C CA . ILE A 1 250 ? 24.452 -4.064 -36.664 1.00 65.50 250 ILE A CA 1
ATOM 1978 C C . ILE A 1 250 ? 24.775 -5.345 -37.439 1.00 65.50 250 ILE A C 1
ATOM 1980 O O . ILE A 1 250 ? 24.550 -6.437 -36.915 1.00 65.50 250 ILE A O 1
ATOM 1984 N N . ASN A 1 251 ? 25.387 -5.223 -38.619 1.00 66.00 251 ASN A N 1
ATOM 1985 C CA . ASN A 1 251 ? 25.694 -6.355 -39.495 1.00 66.00 251 ASN A CA 1
ATOM 1986 C C . ASN A 1 251 ? 26.700 -7.337 -38.867 1.00 66.00 251 ASN A C 1
ATOM 1988 O O . ASN A 1 251 ? 26.564 -8.545 -39.034 1.00 66.00 251 ASN A O 1
ATOM 1992 N N . GLN A 1 252 ? 27.682 -6.853 -38.096 1.00 62.12 252 GLN A N 1
ATOM 1993 C CA . GLN A 1 252 ? 28.604 -7.730 -37.361 1.00 62.12 252 GLN A CA 1
ATOM 1994 C C . GLN A 1 252 ? 28.002 -8.344 -36.086 1.00 62.12 252 GLN A C 1
ATOM 1996 O O . GLN A 1 252 ? 28.514 -9.362 -35.615 1.00 62.12 252 GLN A O 1
ATOM 2001 N N . SER A 1 253 ? 26.960 -7.740 -35.506 1.00 59.81 253 SER A N 1
ATOM 2002 C CA . SER A 1 253 ? 26.313 -8.240 -34.284 1.00 59.81 253 SER A CA 1
ATOM 2003 C C . SER A 1 253 ? 25.342 -9.390 -34.553 1.00 59.81 253 SER A C 1
ATOM 2005 O O . SER A 1 253 ? 25.368 -10.389 -33.837 1.00 59.81 253 SER A O 1
ATOM 2007 N N . THR A 1 254 ? 24.518 -9.295 -35.600 1.00 58.94 254 THR A N 1
ATOM 2008 C CA . THR A 1 254 ? 23.459 -10.274 -35.908 1.00 58.94 254 THR A CA 1
ATOM 2009 C C . THR A 1 254 ? 23.998 -11.635 -36.344 1.00 58.94 254 THR A C 1
ATOM 2011 O O . THR A 1 254 ? 23.344 -12.653 -36.111 1.00 58.94 254 THR A O 1
ATOM 2014 N N . ASP A 1 255 ? 25.197 -11.674 -36.927 1.00 62.00 255 ASP A N 1
ATOM 2015 C CA . ASP A 1 255 ? 25.813 -12.911 -37.420 1.00 62.00 255 ASP A CA 1
ATOM 2016 C C . ASP A 1 255 ? 26.688 -13.634 -36.379 1.00 62.00 255 ASP A C 1
ATOM 2018 O O . ASP A 1 255 ? 27.121 -14.762 -36.598 1.00 62.00 255 ASP A O 1
ATOM 2022 N N . LYS A 1 256 ? 26.911 -13.016 -35.209 1.00 68.12 256 LYS A N 1
ATOM 2023 C CA . LYS A 1 256 ? 27.704 -13.578 -34.097 1.00 68.12 256 LYS A CA 1
ATOM 2024 C C . LYS A 1 256 ? 26.869 -13.962 -32.865 1.00 68.12 256 LYS A C 1
ATOM 2026 O O . LYS A 1 256 ? 27.436 -14.290 -31.823 1.00 68.12 256 LYS A O 1
ATOM 2031 N N . GLN A 1 257 ? 25.538 -13.914 -32.955 1.00 73.69 257 GLN A N 1
ATOM 2032 C CA . GLN A 1 257 ? 24.635 -14.370 -31.890 1.00 73.69 257 GLN A CA 1
ATOM 2033 C C . GLN A 1 257 ? 24.523 -15.899 -31.873 1.00 73.69 257 GLN A C 1
ATOM 2035 O O . GLN A 1 257 ? 24.312 -16.519 -32.912 1.00 73.69 257 GLN A O 1
ATOM 2040 N N . ILE A 1 258 ? 24.604 -16.499 -30.681 1.00 81.12 258 ILE A N 1
ATOM 2041 C CA . ILE A 1 258 ? 24.466 -17.956 -30.485 1.00 81.12 258 ILE A CA 1
ATOM 2042 C C . ILE A 1 258 ? 23.011 -18.386 -30.699 1.00 81.12 258 ILE A C 1
ATOM 2044 O O . ILE A 1 258 ? 22.738 -19.435 -31.276 1.00 81.12 258 ILE A O 1
ATOM 2048 N N . ILE A 1 259 ? 22.072 -17.548 -30.258 1.00 84.88 259 ILE A N 1
ATOM 2049 C CA . ILE A 1 259 ? 20.644 -17.684 -30.531 1.00 84.88 259 ILE A CA 1
ATOM 2050 C C . ILE A 1 259 ? 20.218 -16.390 -31.219 1.00 84.88 259 ILE A C 1
ATOM 2052 O O . ILE A 1 259 ? 20.347 -15.320 -30.628 1.00 84.88 259 ILE A O 1
ATOM 2056 N N . LYS A 1 260 ? 19.710 -16.467 -32.456 1.00 82.81 260 LYS A N 1
ATOM 2057 C CA . LYS A 1 260 ? 19.151 -15.297 -33.154 1.00 82.81 260 LYS A CA 1
ATOM 2058 C C . LYS A 1 260 ? 17.821 -14.927 -32.492 1.00 82.81 260 LYS A C 1
ATOM 2060 O O . LYS A 1 260 ? 16.900 -15.743 -32.464 1.00 82.81 260 LYS A O 1
ATOM 2065 N N . ARG A 1 261 ? 17.729 -13.724 -31.915 1.00 83.31 261 ARG A N 1
ATOM 2066 C CA . ARG A 1 261 ? 16.568 -13.269 -31.123 1.00 83.31 261 ARG A CA 1
ATOM 2067 C C . ARG A 1 261 ? 16.082 -11.902 -31.595 1.00 83.31 261 ARG A C 1
ATOM 2069 O O . ARG A 1 261 ? 16.883 -11.013 -31.871 1.00 83.31 261 ARG A O 1
ATOM 2076 N N . THR A 1 262 ? 14.765 -11.739 -31.674 1.00 86.00 262 THR A N 1
ATOM 2077 C CA . THR A 1 262 ? 14.103 -10.507 -32.116 1.00 86.00 262 THR A CA 1
ATOM 2078 C C . THR A 1 262 ? 13.366 -9.824 -30.958 1.00 86.00 262 THR A C 1
ATOM 2080 O O . THR A 1 262 ? 12.853 -10.509 -30.069 1.00 86.00 262 THR A O 1
ATOM 2083 N N . PRO A 1 263 ? 13.285 -8.480 -30.946 1.00 88.25 263 PRO A N 1
ATOM 2084 C CA . PRO A 1 263 ? 12.439 -7.756 -30.003 1.00 88.25 263 PRO A CA 1
ATOM 2085 C C . PRO A 1 263 ? 10.949 -8.027 -30.232 1.00 88.25 263 PRO A C 1
ATOM 2087 O O . PRO A 1 263 ? 10.524 -8.473 -31.300 1.00 88.25 263 PRO A O 1
ATOM 2090 N N . ILE A 1 264 ? 10.134 -7.665 -29.239 1.00 89.56 264 ILE A N 1
ATOM 2091 C CA . ILE A 1 264 ? 8.681 -7.599 -29.408 1.00 89.56 264 ILE A CA 1
ATOM 2092 C C . ILE A 1 264 ? 8.373 -6.470 -30.405 1.00 89.56 264 ILE A C 1
ATOM 2094 O O . ILE A 1 264 ? 9.053 -5.444 -30.436 1.00 89.56 264 ILE A O 1
ATOM 2098 N N . ASN A 1 265 ? 7.345 -6.643 -31.240 1.00 92.44 265 ASN A N 1
ATOM 2099 C CA . ASN A 1 265 ? 6.983 -5.661 -32.260 1.00 92.44 265 ASN A CA 1
ATOM 2100 C C . ASN A 1 265 ? 6.803 -4.251 -31.647 1.00 92.44 265 ASN A C 1
ATOM 2102 O O . ASN A 1 265 ? 5.959 -4.036 -30.774 1.00 92.44 265 ASN A O 1
ATOM 2106 N N . LYS A 1 266 ? 7.583 -3.283 -32.146 1.00 89.44 266 LYS A N 1
ATOM 2107 C CA . LYS A 1 266 ? 7.636 -1.895 -31.653 1.00 89.44 266 LYS A CA 1
ATOM 2108 C C . LYS A 1 266 ? 6.282 -1.180 -31.640 1.00 89.44 266 LYS A C 1
ATOM 2110 O O . LYS A 1 266 ? 5.996 -0.418 -30.717 1.00 89.44 266 LYS A O 1
ATOM 2115 N N . TYR A 1 267 ? 5.407 -1.482 -32.600 1.00 91.75 267 TYR A N 1
ATOM 2116 C CA . TYR A 1 267 ? 4.041 -0.956 -32.640 1.00 91.75 267 TYR A CA 1
ATOM 2117 C C . TYR A 1 267 ? 3.124 -1.647 -31.626 1.00 91.75 267 TYR A C 1
ATOM 2119 O O . TYR A 1 267 ? 2.334 -0.969 -30.976 1.00 91.75 267 TYR A O 1
ATOM 2127 N N . PHE A 1 268 ? 3.262 -2.962 -31.421 1.00 92.06 268 PHE A N 1
ATOM 2128 C CA . PHE A 1 268 ? 2.519 -3.684 -30.379 1.00 92.06 268 PHE A CA 1
ATOM 2129 C C . PHE A 1 268 ? 2.871 -3.162 -28.979 1.00 92.06 268 PHE A C 1
ATOM 2131 O O . PHE A 1 268 ? 1.975 -2.867 -28.192 1.00 92.06 268 PHE A O 1
ATOM 2138 N N . MET A 1 269 ? 4.161 -2.956 -28.689 1.00 87.88 269 MET A N 1
ATOM 2139 C CA . MET A 1 269 ? 4.606 -2.383 -27.412 1.00 87.88 269 MET A CA 1
ATOM 2140 C C . MET A 1 269 ? 4.116 -0.942 -27.210 1.00 87.88 269 MET A C 1
ATOM 2142 O O . MET A 1 269 ? 3.710 -0.585 -26.104 1.00 87.88 269 MET A O 1
ATOM 2146 N N . LEU A 1 270 ? 4.082 -0.127 -28.271 1.00 86.31 270 LEU A N 1
ATOM 2147 C CA . LEU A 1 270 ? 3.507 1.220 -28.223 1.00 86.31 270 LEU A CA 1
ATOM 2148 C C . LEU A 1 270 ? 1.990 1.193 -27.955 1.00 86.31 270 LEU A C 1
ATOM 2150 O O . LEU A 1 270 ? 1.504 1.961 -27.126 1.00 86.31 270 LEU A O 1
ATOM 2154 N N . VAL A 1 271 ? 1.245 0.290 -28.601 1.00 92.38 271 VAL A N 1
ATOM 2155 C CA . VAL A 1 271 ? -0.197 0.094 -28.357 1.00 92.38 271 VAL A CA 1
ATOM 2156 C C . VAL A 1 271 ? -0.458 -0.387 -26.928 1.00 92.38 271 VAL A C 1
ATOM 2158 O O . VAL A 1 271 ? -1.366 0.128 -26.280 1.00 92.38 271 VAL A O 1
ATOM 2161 N N . LEU A 1 272 ? 0.356 -1.306 -26.400 1.00 89.25 272 LEU A N 1
ATOM 2162 C CA . LEU A 1 272 ? 0.253 -1.796 -25.022 1.00 89.25 272 LEU A CA 1
ATOM 2163 C C . LEU A 1 272 ? 0.495 -0.664 -24.007 1.00 89.25 272 LEU A C 1
ATOM 2165 O O . LEU A 1 272 ? -0.281 -0.517 -23.063 1.00 89.25 272 LEU A O 1
ATOM 2169 N N . LEU A 1 273 ? 1.500 0.190 -24.238 1.00 86.44 273 LEU A N 1
ATOM 2170 C CA . LEU A 1 273 ? 1.765 1.381 -23.421 1.00 86.44 273 LEU A CA 1
ATOM 2171 C C . LEU A 1 273 ? 0.578 2.364 -23.433 1.00 86.44 273 LEU A C 1
ATOM 2173 O O . LEU A 1 273 ? 0.154 2.839 -22.379 1.00 86.44 273 LEU A O 1
ATOM 2177 N N . ILE A 1 274 ? 0.019 2.649 -24.614 1.00 89.12 274 ILE A N 1
ATOM 2178 C CA . ILE A 1 274 ? -1.147 3.533 -24.773 1.00 89.12 274 ILE A CA 1
ATOM 2179 C C . ILE A 1 274 ? -2.371 2.943 -24.058 1.00 89.12 274 ILE A C 1
ATOM 2181 O O . ILE A 1 274 ? -3.041 3.651 -23.303 1.00 89.12 274 ILE A O 1
ATOM 2185 N N . LEU A 1 275 ? -2.631 1.645 -24.234 1.00 92.38 275 LEU A N 1
ATOM 2186 C CA . LEU A 1 275 ? -3.730 0.938 -23.580 1.00 92.38 275 LEU A CA 1
ATOM 2187 C C . LEU A 1 275 ? -3.591 0.986 -22.054 1.00 92.38 275 LEU A C 1
ATOM 2189 O O . LEU A 1 275 ? -4.558 1.339 -21.386 1.00 92.38 275 LEU A O 1
ATOM 2193 N N . TYR A 1 276 ? -2.394 0.730 -21.513 1.00 89.19 276 TYR A N 1
ATOM 2194 C CA . TYR A 1 276 ? -2.096 0.826 -20.079 1.00 89.19 276 TYR A CA 1
ATOM 2195 C C . TYR A 1 276 ? -2.433 2.213 -19.508 1.00 89.19 276 TYR A C 1
ATOM 2197 O O . TYR A 1 276 ? -3.091 2.311 -18.464 1.00 89.19 276 TYR A O 1
ATOM 2205 N N . VAL A 1 277 ? -2.045 3.291 -20.201 1.00 89.38 277 VAL A N 1
ATOM 2206 C CA . VAL A 1 277 ? -2.356 4.670 -19.786 1.00 89.38 277 VAL A CA 1
ATOM 2207 C C . VAL A 1 277 ? -3.866 4.928 -19.828 1.00 89.38 277 VAL A C 1
ATOM 2209 O O . VAL A 1 277 ? -4.428 5.388 -18.832 1.00 89.38 277 VAL A O 1
ATOM 2212 N N . ILE A 1 278 ? -4.546 4.572 -20.923 1.00 93.06 278 ILE A N 1
ATOM 2213 C CA . ILE A 1 278 ? -5.999 4.763 -21.074 1.00 93.06 278 ILE A CA 1
ATOM 2214 C C . ILE A 1 278 ? -6.773 3.982 -20.003 1.00 93.06 278 ILE A C 1
ATOM 2216 O O . ILE A 1 278 ? -7.632 4.557 -19.329 1.00 93.06 278 ILE A O 1
ATOM 2220 N N . THR A 1 279 ? -6.448 2.704 -19.775 1.00 90.81 279 THR A N 1
ATOM 2221 C CA . THR A 1 279 ? -7.108 1.893 -18.740 1.00 90.81 279 THR A CA 1
ATOM 2222 C C . THR A 1 279 ? -6.850 2.437 -17.340 1.00 90.81 279 THR A C 1
ATOM 2224 O O . THR A 1 279 ? -7.763 2.448 -16.518 1.00 90.81 279 THR A O 1
ATOM 2227 N N . THR A 1 280 ? -5.650 2.955 -17.065 1.00 88.88 280 THR A N 1
ATOM 2228 C CA . THR A 1 280 ? -5.324 3.565 -15.766 1.00 88.88 280 THR A CA 1
ATOM 2229 C C . THR A 1 280 ? -6.166 4.815 -15.503 1.00 88.88 280 THR A C 1
ATOM 2231 O O . THR A 1 280 ? -6.701 4.972 -14.405 1.00 88.88 280 THR A O 1
ATOM 2234 N N . ILE A 1 281 ? -6.350 5.676 -16.508 1.00 90.88 281 ILE A N 1
ATOM 2235 C CA . ILE A 1 281 ? -7.205 6.871 -16.406 1.00 90.88 281 ILE A CA 1
ATOM 2236 C C . ILE A 1 281 ? -8.680 6.471 -16.229 1.00 90.88 281 ILE A C 1
ATOM 2238 O O . ILE A 1 281 ? -9.358 7.006 -15.348 1.00 90.88 281 ILE A O 1
ATOM 2242 N N . TYR A 1 282 ? -9.162 5.497 -17.009 1.00 94.62 282 TYR A N 1
ATOM 2243 C CA . TYR A 1 282 ? -10.524 4.963 -16.904 1.00 94.62 282 TYR A CA 1
ATOM 2244 C C . TYR A 1 282 ? -10.815 4.402 -15.505 1.00 94.62 282 TYR A C 1
ATOM 2246 O O . TYR A 1 282 ? -11.784 4.815 -14.864 1.00 94.62 282 TYR A O 1
ATOM 2254 N N . PHE A 1 283 ? -9.963 3.507 -14.994 1.00 93.81 283 PHE A N 1
ATOM 2255 C CA . PHE A 1 283 ? -10.160 2.904 -13.676 1.00 93.81 283 PHE A CA 1
ATOM 2256 C C . PHE A 1 283 ? -10.041 3.934 -12.551 1.00 93.81 283 PHE A C 1
ATOM 2258 O O . PHE A 1 283 ? -10.884 3.932 -11.659 1.00 93.81 283 PHE A O 1
ATOM 2265 N N . LYS A 1 284 ? -9.103 4.889 -12.623 1.00 90.19 284 LYS A N 1
ATOM 2266 C CA . LYS A 1 284 ? -9.025 5.991 -11.649 1.00 90.19 284 LYS A CA 1
ATOM 2267 C C . LYS A 1 284 ? -10.324 6.815 -11.599 1.00 90.19 284 LYS A C 1
ATOM 2269 O O . LYS A 1 284 ? -10.820 7.092 -10.512 1.00 90.19 284 LYS A O 1
ATOM 2274 N N . S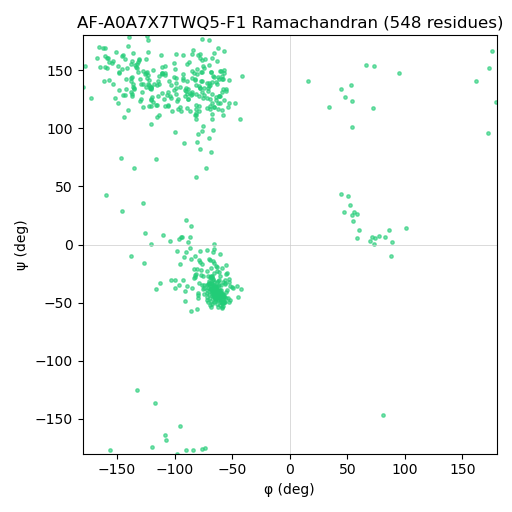ER A 1 285 ? -10.905 7.150 -12.755 1.00 90.88 285 SER A N 1
ATOM 2275 C CA . SER A 1 285 ? -12.177 7.895 -12.868 1.00 90.88 285 SER A CA 1
ATOM 2276 C C . SER A 1 285 ? -13.415 7.076 -12.454 1.00 90.88 285 SER A C 1
ATOM 2278 O O . SER A 1 285 ? -14.422 7.625 -11.998 1.00 90.88 285 SER A O 1
ATOM 2280 N N . ARG A 1 286 ? -13.356 5.744 -12.579 1.00 93.12 286 ARG A N 1
ATOM 2281 C CA . ARG A 1 286 ? -14.365 4.820 -12.038 1.00 93.12 286 ARG A CA 1
ATOM 2282 C C . ARG A 1 286 ? -14.288 4.760 -10.512 1.00 93.12 286 ARG A C 1
ATOM 2284 O O . ARG A 1 286 ? -15.312 4.908 -9.852 1.00 93.12 286 ARG A O 1
ATOM 2291 N N . PHE A 1 287 ? -13.091 4.567 -9.963 1.00 91.25 287 PHE A N 1
ATOM 2292 C CA . PHE A 1 287 ? -12.872 4.311 -8.538 1.00 91.25 287 PHE A CA 1
ATOM 2293 C C . PHE A 1 287 ? -12.982 5.561 -7.664 1.00 91.25 287 PHE A C 1
ATOM 2295 O O . PHE A 1 287 ? -13.408 5.448 -6.520 1.00 91.25 287 PHE A O 1
ATOM 2302 N N . SER A 1 288 ? -12.734 6.759 -8.206 1.00 86.12 288 SER A N 1
ATOM 2303 C CA . SER A 1 288 ? -12.979 8.032 -7.504 1.00 86.12 288 SER A CA 1
ATOM 2304 C C . SER A 1 288 ? -14.463 8.325 -7.216 1.00 86.12 288 SER A C 1
ATOM 2306 O O . SER A 1 288 ? -14.784 9.386 -6.688 1.00 86.12 288 SER A O 1
ATOM 2308 N N . LYS A 1 289 ? -15.378 7.425 -7.604 1.00 88.44 289 LYS A N 1
ATOM 2309 C CA . LYS A 1 289 ? -16.812 7.471 -7.269 1.00 88.44 289 LYS A CA 1
ATOM 2310 C C . LYS A 1 289 ? -17.160 6.627 -6.041 1.00 88.44 289 LYS A C 1
ATOM 2312 O O . LYS A 1 289 ? -18.246 6.794 -5.492 1.00 88.44 289 LYS A O 1
ATOM 2317 N N . TYR A 1 290 ? -16.274 5.718 -5.634 1.00 89.81 290 TYR A N 1
ATOM 2318 C CA . TYR A 1 290 ? -16.431 4.957 -4.401 1.00 89.81 290 TYR A CA 1
ATOM 2319 C C . TYR A 1 290 ? -16.080 5.847 -3.209 1.00 89.81 290 TYR A C 1
ATOM 2321 O O . TYR A 1 290 ? -15.166 6.669 -3.275 1.00 89.81 290 TYR A O 1
ATOM 2329 N N . SER A 1 291 ? -16.842 5.712 -2.130 1.00 87.81 291 SER A N 1
ATOM 2330 C CA . SER A 1 291 ? -16.717 6.532 -0.930 1.00 87.81 291 SER A CA 1
ATOM 2331 C C . SER A 1 291 ? -16.848 5.666 0.316 1.00 87.81 291 SER A C 1
ATOM 2333 O O . SER A 1 291 ? -17.436 4.584 0.281 1.00 87.81 291 SER A O 1
ATOM 2335 N N . ASN A 1 292 ? -16.269 6.129 1.426 1.00 89.56 292 ASN A N 1
ATOM 2336 C CA . ASN A 1 292 ? -16.327 5.384 2.677 1.00 89.56 292 ASN A CA 1
ATOM 2337 C C . ASN A 1 292 ? -17.783 5.220 3.152 1.00 89.56 292 ASN A C 1
ATOM 2339 O O . ASN A 1 292 ? -18.582 6.156 3.016 1.00 89.56 292 ASN A O 1
ATOM 2343 N N . PRO A 1 293 ? -18.132 4.073 3.762 1.00 89.44 293 PRO A N 1
ATOM 2344 C CA . PRO A 1 293 ? -19.442 3.879 4.370 1.00 89.44 293 PRO A CA 1
ATOM 2345 C C . PRO A 1 293 ? -19.738 4.951 5.425 1.00 89.44 293 PRO A C 1
ATOM 2347 O O . PRO A 1 293 ? -18.840 5.432 6.120 1.00 89.44 293 PRO A O 1
ATOM 2350 N N . ARG A 1 294 ? -21.015 5.322 5.572 1.00 87.31 294 ARG A N 1
ATOM 2351 C CA . ARG A 1 294 ? -21.430 6.281 6.603 1.00 87.31 294 ARG A CA 1
ATOM 2352 C C . ARG A 1 294 ? -21.197 5.677 7.989 1.00 87.31 294 ARG A C 1
ATOM 2354 O O . ARG A 1 294 ? -21.804 4.667 8.335 1.00 87.31 294 ARG A O 1
ATOM 2361 N N . ILE A 1 295 ? -20.341 6.323 8.777 1.00 82.44 295 ILE A N 1
ATOM 2362 C CA . ILE A 1 295 ? -20.115 5.994 10.186 1.00 82.44 295 ILE A CA 1
ATOM 2363 C C . ILE A 1 295 ? -21.423 6.255 10.953 1.00 82.44 295 ILE A C 1
ATOM 2365 O O . ILE A 1 295 ? -21.985 7.348 10.860 1.00 82.44 295 ILE A O 1
ATOM 2369 N N . LYS A 1 296 ? -21.917 5.262 11.704 1.00 82.56 296 LYS A N 1
ATOM 2370 C CA . LYS A 1 296 ? -22.992 5.489 12.682 1.00 82.56 296 LYS A CA 1
ATOM 2371 C C . LYS A 1 296 ? -22.455 6.368 13.822 1.00 82.56 296 LYS A C 1
ATOM 2373 O O . LYS A 1 296 ? -21.332 6.124 14.263 1.00 82.56 296 LYS A O 1
ATOM 2378 N N . PRO A 1 297 ? -23.223 7.339 14.345 1.00 82.38 297 PRO A N 1
ATOM 2379 C CA . PRO A 1 297 ? -22.803 8.077 15.529 1.00 82.38 297 PRO A CA 1
ATOM 2380 C C . PRO A 1 297 ? -22.659 7.119 16.718 1.00 82.38 297 PRO A C 1
ATOM 2382 O O . PRO A 1 297 ? -23.575 6.360 17.032 1.00 82.38 297 PRO A O 1
ATOM 2385 N N . TYR A 1 298 ? -21.501 7.161 17.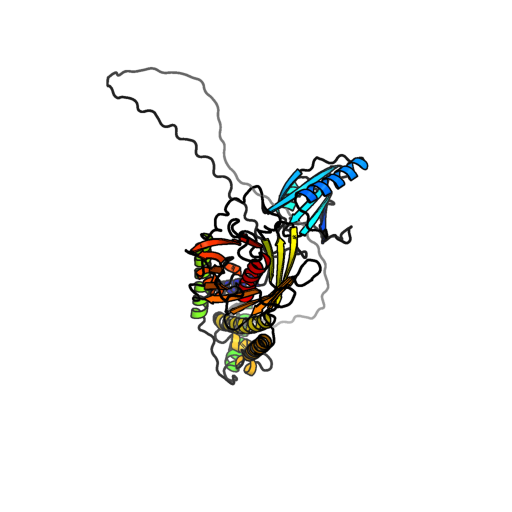370 1.00 84.31 298 TYR A N 1
ATOM 2386 C CA . TYR A 1 298 ? -21.244 6.415 18.597 1.00 84.31 298 TYR A CA 1
ATOM 2387 C C . TYR A 1 298 ? -22.126 6.935 19.754 1.00 84.31 298 TYR A C 1
ATOM 2389 O O . TYR A 1 298 ? -22.345 8.149 19.836 1.00 84.31 298 TYR A O 1
ATOM 2397 N N . PRO A 1 299 ? -22.620 6.069 20.665 1.00 86.38 299 PRO A N 1
ATOM 2398 C CA . PRO A 1 299 ? -23.270 6.519 21.897 1.00 86.38 299 PRO A CA 1
ATOM 2399 C C . PRO A 1 299 ? -22.354 7.422 22.739 1.00 86.38 299 PRO A C 1
ATOM 2401 O O . PRO A 1 299 ? -21.129 7.292 22.715 1.00 86.38 299 PRO A O 1
ATOM 2404 N N . LYS A 1 300 ? -22.973 8.351 23.485 1.00 83.31 300 LYS A N 1
ATOM 2405 C CA . LYS A 1 300 ? -22.274 9.320 24.351 1.00 83.31 300 LYS A CA 1
ATOM 2406 C C . LYS A 1 300 ? -21.488 8.627 25.461 1.00 83.31 300 LYS A C 1
ATOM 2408 O O . LYS A 1 300 ? -20.327 8.947 25.691 1.00 83.31 300 LYS A O 1
ATOM 2413 N N . GLU A 1 301 ? -22.144 7.688 26.132 1.00 85.69 301 GLU A N 1
ATOM 2414 C CA . GLU A 1 301 ? -21.536 6.824 27.134 1.00 85.69 301 GLU A CA 1
ATOM 2415 C C . GLU A 1 301 ? -21.026 5.561 26.450 1.00 85.69 301 GLU A C 1
ATOM 2417 O O . GLU A 1 301 ? -21.696 4.967 25.604 1.00 85.69 301 GLU A O 1
ATOM 2422 N N . MET A 1 302 ? -19.794 5.203 26.785 1.00 86.25 302 MET A N 1
ATOM 2423 C CA . MET A 1 302 ? -19.008 4.173 26.126 1.00 86.25 302 MET A CA 1
ATOM 2424 C C . MET A 1 302 ? -18.197 3.448 27.198 1.00 86.25 302 MET A C 1
ATOM 2426 O O . MET A 1 302 ? -17.538 4.121 27.995 1.00 86.25 302 MET A O 1
ATOM 2430 N N . PRO A 1 303 ? -18.242 2.111 27.251 1.00 86.81 303 PRO A N 1
ATOM 2431 C CA . PRO A 1 303 ? -17.535 1.353 28.264 1.00 86.81 303 PRO A CA 1
ATOM 2432 C C . PRO A 1 303 ? -16.024 1.329 27.943 1.00 86.81 303 PRO A C 1
ATOM 2434 O O . PRO A 1 303 ? -15.650 1.437 26.769 1.00 86.81 303 PRO A O 1
ATOM 2437 N N . PRO A 1 304 ? -15.129 1.214 28.947 1.00 84.31 304 PRO A N 1
ATOM 2438 C CA . PRO A 1 304 ? -13.683 1.377 28.737 1.00 84.31 304 PRO A CA 1
ATOM 2439 C C . PRO A 1 304 ? -13.035 0.346 27.797 1.00 84.31 304 PRO A C 1
ATOM 2441 O O . PRO A 1 304 ? -11.950 0.596 27.270 1.00 84.31 304 PRO A O 1
ATOM 2444 N N . ASP A 1 305 ? -13.695 -0.796 27.588 1.00 84.50 305 ASP A N 1
ATOM 2445 C CA . ASP A 1 305 ? -13.316 -1.884 26.680 1.00 84.50 305 ASP A CA 1
ATOM 2446 C C . ASP A 1 305 ? -13.627 -1.587 25.195 1.00 84.50 305 ASP A C 1
ATOM 2448 O O . ASP A 1 305 ? -13.054 -2.229 24.309 1.00 84.50 305 ASP A O 1
ATOM 2452 N N . PHE A 1 306 ? -14.454 -0.578 24.882 1.00 89.44 306 PHE A N 1
ATOM 2453 C CA . PHE A 1 306 ? -14.692 -0.144 23.500 1.00 89.44 306 PHE A CA 1
ATOM 2454 C C . PHE A 1 306 ? -13.532 0.719 22.970 1.00 89.44 306 PHE A C 1
ATOM 2456 O O . PHE A 1 306 ? -13.588 1.949 22.931 1.00 89.44 306 PHE A O 1
ATOM 2463 N N . ILE A 1 307 ? -12.469 0.056 22.511 1.00 90.94 307 ILE A N 1
ATOM 2464 C CA . ILE A 1 307 ? -11.243 0.706 22.012 1.00 90.94 307 ILE A CA 1
ATOM 2465 C C . ILE A 1 307 ? -11.265 1.089 20.516 1.00 90.94 307 ILE A C 1
ATOM 2467 O O . ILE A 1 307 ? -10.258 1.564 19.989 1.00 90.94 307 ILE A O 1
ATOM 2471 N N . PHE A 1 308 ? -12.408 0.929 19.834 1.00 90.12 308 PHE A N 1
ATOM 2472 C CA . PHE A 1 308 ? -12.623 1.385 18.452 1.00 90.12 308 PHE A CA 1
ATOM 2473 C C . PHE A 1 308 ? -12.956 2.897 18.378 1.00 90.12 308 PHE A C 1
ATOM 2475 O O . PHE A 1 308 ? -13.593 3.432 19.289 1.00 90.12 308 PHE A O 1
ATOM 2482 N N . PRO A 1 309 ? -12.613 3.598 17.277 1.00 92.69 309 PRO A N 1
ATOM 2483 C CA . PRO A 1 309 ? -11.893 3.098 16.107 1.00 92.69 309 PRO A CA 1
ATOM 2484 C C . PRO A 1 309 ? -10.392 2.943 16.382 1.00 92.69 309 PRO A C 1
ATOM 2486 O O . PRO A 1 309 ? -9.844 3.596 17.266 1.00 92.69 309 PRO A O 1
ATOM 2489 N N . PHE A 1 310 ? -9.725 2.109 15.587 1.00 94.50 310 PHE A N 1
ATOM 2490 C CA . PHE A 1 310 ? -8.261 2.070 15.543 1.00 94.50 310 PHE A CA 1
ATOM 2491 C C . PHE A 1 310 ? -7.784 2.905 14.363 1.00 94.50 310 PHE A C 1
ATOM 2493 O O . PHE A 1 310 ? -8.190 2.635 13.231 1.00 94.50 310 PHE A O 1
ATOM 2500 N N . ILE A 1 311 ? -6.912 3.878 14.611 1.00 94.56 311 ILE A N 1
ATOM 2501 C CA . ILE A 1 311 ? -6.231 4.664 13.576 1.00 94.56 311 ILE A CA 1
ATOM 2502 C C . ILE A 1 311 ? -4.936 3.933 13.217 1.00 94.56 311 ILE A C 1
ATOM 2504 O O . ILE A 1 311 ? -4.184 3.542 14.108 1.00 94.56 311 ILE A O 1
ATOM 2508 N N . ILE A 1 312 ? -4.684 3.702 11.928 1.00 95.25 312 ILE A N 1
ATOM 2509 C CA . ILE A 1 312 ? -3.573 2.868 11.458 1.00 95.25 312 ILE A CA 1
ATOM 2510 C C . ILE A 1 312 ? -2.772 3.602 10.381 1.00 95.25 312 ILE A C 1
ATOM 2512 O O . ILE A 1 312 ? -3.300 3.959 9.324 1.00 95.25 312 ILE A O 1
ATOM 2516 N N . THR A 1 313 ? -1.471 3.749 10.629 1.00 92.88 313 THR A N 1
ATOM 2517 C CA . THR A 1 313 ? -0.493 4.343 9.708 1.00 92.88 313 THR A CA 1
ATOM 2518 C C . THR A 1 313 ? 0.488 3.264 9.260 1.00 92.88 313 THR A C 1
ATOM 2520 O O . THR A 1 313 ? 1.281 2.762 10.058 1.00 92.88 313 THR A O 1
ATOM 2523 N N . ARG A 1 314 ? 0.435 2.874 7.980 1.00 91.25 314 ARG A N 1
ATOM 2524 C CA . ARG A 1 314 ? 1.197 1.732 7.440 1.00 91.25 314 ARG A CA 1
ATOM 2525 C C . ARG A 1 314 ? 2.443 2.151 6.653 1.00 91.25 314 ARG A C 1
ATOM 2527 O O . ARG A 1 314 ? 2.327 2.684 5.549 1.00 91.25 314 ARG A O 1
ATOM 2534 N N . LEU A 1 315 ? 3.628 1.803 7.144 1.00 89.62 315 LEU A N 1
ATOM 2535 C CA . LEU A 1 315 ? 4.889 1.898 6.408 1.00 89.62 315 LEU A CA 1
ATOM 2536 C C . LEU A 1 315 ? 5.131 0.623 5.580 1.00 89.62 315 LEU A C 1
ATOM 2538 O O . LEU A 1 315 ? 5.014 -0.504 6.058 1.00 89.62 315 LEU A O 1
ATOM 2542 N N . VAL A 1 316 ? 5.458 0.805 4.303 1.00 86.69 316 VAL A N 1
ATOM 2543 C CA . VAL A 1 316 ? 5.600 -0.271 3.311 1.00 86.69 316 VAL A CA 1
ATOM 2544 C C . VAL A 1 316 ? 7.022 -0.227 2.768 1.00 86.69 316 VAL A C 1
ATOM 2546 O O . VAL A 1 316 ? 7.330 0.638 1.949 1.00 86.69 316 VAL A O 1
ATOM 2549 N N . THR A 1 317 ? 7.884 -1.142 3.209 1.00 87.06 317 THR A N 1
ATOM 2550 C CA . THR A 1 317 ? 9.234 -1.297 2.651 1.00 87.06 317 THR A CA 1
ATOM 2551 C C . THR A 1 317 ? 9.256 -2.431 1.615 1.00 87.06 317 THR A C 1
ATOM 2553 O O . THR A 1 317 ? 8.223 -3.038 1.290 1.00 87.06 317 THR A O 1
ATOM 2556 N N . SER A 1 318 ? 10.431 -2.678 1.031 1.00 83.12 318 SER A N 1
ATOM 2557 C CA . SER A 1 318 ? 10.645 -3.750 0.055 1.00 83.12 318 SER A CA 1
ATOM 2558 C C . SER A 1 318 ? 10.719 -5.142 0.696 1.00 83.12 318 SER A C 1
ATOM 2560 O O . SER A 1 318 ? 10.380 -6.120 0.030 1.00 83.12 318 SER A O 1
ATOM 2562 N N . SER A 1 319 ? 11.135 -5.234 1.964 1.00 86.81 319 SER A N 1
ATOM 2563 C CA . SER A 1 319 ? 11.222 -6.483 2.730 1.00 86.81 319 SER A CA 1
ATOM 2564 C C . SER A 1 319 ? 10.089 -6.676 3.734 1.00 86.81 319 SER A C 1
ATOM 2566 O O . SER A 1 319 ? 9.710 -7.810 3.992 1.00 86.81 319 SER A O 1
ATOM 2568 N N . GLU A 1 320 ? 9.538 -5.604 4.297 1.00 90.75 320 GLU A N 1
ATOM 2569 C CA . GLU A 1 320 ? 8.634 -5.673 5.447 1.00 90.75 320 GLU A CA 1
ATOM 2570 C C . GLU A 1 320 ? 7.497 -4.640 5.371 1.00 90.75 320 GLU A C 1
ATOM 2572 O O . GLU A 1 320 ? 7.519 -3.664 4.614 1.00 90.75 320 GLU A O 1
ATOM 2577 N N . THR A 1 321 ? 6.427 -4.906 6.116 1.00 91.94 321 THR A N 1
ATOM 2578 C CA . THR A 1 321 ? 5.324 -3.970 6.341 1.00 91.94 321 THR A CA 1
ATOM 2579 C C . THR A 1 321 ? 5.276 -3.714 7.834 1.00 91.94 321 THR A C 1
ATOM 2581 O O . THR A 1 321 ? 5.107 -4.655 8.608 1.00 91.94 321 THR A O 1
ATOM 2584 N N . MET A 1 322 ? 5.395 -2.452 8.224 1.00 94.12 322 MET A N 1
ATOM 2585 C CA . MET A 1 322 ? 5.155 -2.013 9.592 1.00 94.12 322 MET A CA 1
ATOM 2586 C C . MET A 1 322 ? 3.853 -1.214 9.625 1.00 94.12 322 MET A C 1
ATOM 2588 O O . MET A 1 322 ? 3.551 -0.494 8.673 1.00 94.12 322 MET A O 1
ATOM 2592 N N . SER A 1 323 ? 3.087 -1.290 10.707 1.00 94.50 323 SER A N 1
ATOM 2593 C CA . SER A 1 323 ? 2.006 -0.321 10.939 1.00 94.50 323 SER A CA 1
ATOM 2594 C C . SER A 1 323 ? 1.986 0.116 12.391 1.00 94.50 323 SER A C 1
ATOM 2596 O O . SER A 1 323 ? 1.918 -0.730 13.283 1.00 94.50 323 SER A O 1
ATOM 2598 N N . GLN A 1 324 ? 2.005 1.428 12.606 1.00 95.38 324 GLN A N 1
ATOM 2599 C CA . GLN A 1 324 ? 1.664 2.039 13.883 1.00 95.38 324 GLN A CA 1
ATOM 2600 C C . GLN A 1 324 ? 0.140 2.059 14.001 1.00 95.38 324 GLN A C 1
ATOM 2602 O O . GLN A 1 324 ? -0.564 2.354 13.030 1.00 95.38 324 GLN A O 1
ATOM 2607 N N . ILE A 1 325 ? -0.361 1.698 15.174 1.00 96.19 325 ILE A N 1
ATOM 2608 C CA . ILE A 1 325 ? -1.779 1.537 15.473 1.00 96.19 325 ILE A CA 1
ATOM 2609 C C . ILE A 1 325 ? -2.058 2.343 16.740 1.00 96.19 325 ILE A C 1
ATOM 2611 O O . ILE A 1 325 ? -1.407 2.133 17.761 1.00 96.19 325 ILE A O 1
ATOM 2615 N N . ILE A 1 326 ? -3.029 3.246 16.682 1.00 94.50 326 ILE A N 1
ATOM 2616 C CA . ILE A 1 326 ? -3.462 4.063 17.816 1.00 94.50 326 ILE A CA 1
ATOM 2617 C C . ILE A 1 326 ? -4.904 3.668 18.130 1.00 94.50 326 ILE A C 1
ATOM 2619 O O . ILE A 1 326 ? -5.779 3.756 17.264 1.00 94.50 326 ILE A O 1
ATOM 2623 N N . THR A 1 327 ? -5.151 3.182 19.347 1.00 93.56 327 THR A N 1
ATOM 2624 C CA . THR A 1 327 ? -6.513 2.873 19.813 1.00 93.56 327 THR A CA 1
ATOM 2625 C C . THR A 1 327 ? -7.253 4.149 20.212 1.00 93.56 327 THR A C 1
ATOM 2627 O O . THR A 1 327 ? -6.627 5.174 20.485 1.00 93.56 327 THR A O 1
ATOM 2630 N N . ARG A 1 328 ? -8.584 4.090 20.345 1.00 89.56 328 ARG A N 1
ATOM 2631 C CA . ARG A 1 328 ? -9.376 5.204 20.900 1.00 89.56 328 ARG A CA 1
ATOM 2632 C C . ARG A 1 328 ? -8.872 5.696 22.266 1.00 89.56 328 ARG A C 1
ATOM 2634 O O . ARG A 1 328 ? -9.021 6.873 22.576 1.00 89.56 328 ARG A O 1
ATOM 2641 N N . ASN A 1 329 ? -8.277 4.813 23.066 1.00 89.44 329 ASN A N 1
ATOM 2642 C CA . ASN A 1 329 ? -7.764 5.130 24.400 1.00 89.44 329 ASN A CA 1
ATOM 2643 C C . ASN A 1 329 ? -6.291 5.601 24.357 1.00 89.44 329 ASN A C 1
ATOM 2645 O O . ASN A 1 329 ? -5.587 5.493 25.358 1.00 89.44 329 ASN A O 1
ATOM 2649 N N . ASN A 1 330 ? -5.812 6.079 23.199 1.00 89.00 330 ASN A N 1
ATOM 2650 C CA . ASN A 1 330 ? -4.436 6.522 22.933 1.00 89.00 330 ASN A CA 1
ATOM 2651 C C . ASN A 1 330 ? -3.348 5.481 23.267 1.00 89.00 330 ASN A C 1
ATOM 2653 O O . ASN A 1 330 ? -2.197 5.833 23.519 1.00 89.00 330 ASN A O 1
ATOM 2657 N N . GLN A 1 331 ? -3.685 4.187 23.249 1.00 91.31 331 GLN A N 1
ATOM 2658 C CA . GLN A 1 331 ? -2.681 3.132 23.376 1.00 91.31 331 GLN A CA 1
ATOM 2659 C C . GLN A 1 331 ? -1.981 2.949 22.028 1.00 91.31 331 GLN A C 1
ATOM 2661 O O . GLN A 1 331 ? -2.637 2.743 21.004 1.00 91.31 331 GLN A O 1
ATOM 2666 N N . PHE A 1 332 ? -0.651 3.001 22.044 1.00 93.56 332 PHE A N 1
ATOM 2667 C CA . PHE A 1 332 ? 0.185 2.760 20.874 1.00 93.56 332 PHE A CA 1
ATOM 2668 C C . PHE A 1 332 ? 0.527 1.276 20.770 1.00 93.56 332 PHE A C 1
ATOM 2670 O O . PHE A 1 332 ? 1.210 0.729 21.637 1.00 93.56 332 PHE A O 1
ATOM 2677 N N . LEU A 1 333 ? 0.077 0.642 19.690 1.00 95.69 333 LEU A N 1
ATOM 2678 C CA . LEU A 1 333 ? 0.495 -0.699 19.296 1.00 95.69 333 LEU A CA 1
ATOM 2679 C C . LEU A 1 333 ? 1.331 -0.608 18.014 1.00 95.69 333 LEU A C 1
ATOM 2681 O O . LEU A 1 333 ? 1.101 0.240 17.146 1.00 95.69 333 LEU A O 1
ATOM 2685 N N . SER A 1 334 ? 2.290 -1.511 17.874 1.00 95.69 334 SER A N 1
ATOM 2686 C CA . SER A 1 334 ? 3.071 -1.703 16.655 1.00 95.69 334 SER A CA 1
ATOM 2687 C C . SER A 1 334 ? 2.662 -3.007 15.976 1.00 95.69 334 SER A C 1
ATOM 2689 O O . SER A 1 334 ? 2.176 -3.938 16.618 1.00 95.69 334 SER A O 1
ATOM 2691 N N . SER A 1 335 ? 2.843 -3.089 14.661 1.00 96.44 335 SER A N 1
ATOM 2692 C CA . SER A 1 335 ? 2.652 -4.326 13.905 1.00 96.44 335 SER A CA 1
ATOM 2693 C C . SER A 1 335 ? 3.753 -4.527 12.877 1.00 96.44 335 SER A C 1
ATOM 2695 O O . SER A 1 335 ? 4.204 -3.558 12.265 1.00 96.44 335 SER A O 1
ATOM 2697 N N . HIS A 1 336 ? 4.165 -5.779 12.677 1.00 95.06 336 HIS A N 1
ATOM 2698 C CA . HIS A 1 336 ? 5.247 -6.177 11.772 1.00 95.06 336 HIS A CA 1
ATOM 2699 C C . HIS A 1 336 ? 4.847 -7.393 10.932 1.00 95.06 336 HIS A C 1
ATOM 2701 O O . HIS A 1 336 ? 4.304 -8.358 11.467 1.00 95.06 336 HIS A O 1
ATOM 2707 N N . PHE A 1 337 ? 5.111 -7.351 9.624 1.00 94.69 337 PHE A N 1
ATOM 2708 C CA . PHE A 1 337 ? 4.893 -8.460 8.691 1.00 94.69 337 PHE A CA 1
ATOM 2709 C C . PHE A 1 337 ? 6.034 -8.553 7.670 1.00 94.69 337 PHE A C 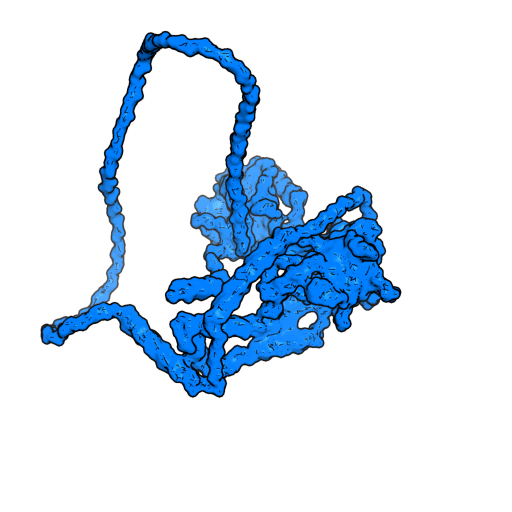1
ATOM 2711 O O . PHE A 1 337 ? 6.186 -7.667 6.821 1.00 94.69 337 PHE A O 1
ATOM 2718 N N . ASN A 1 338 ? 6.795 -9.649 7.704 1.00 91.50 338 ASN A N 1
ATOM 2719 C CA . ASN A 1 338 ? 7.909 -9.891 6.782 1.00 91.50 338 ASN A CA 1
ATOM 2720 C C . ASN A 1 338 ? 7.442 -10.486 5.437 1.00 91.50 338 ASN A C 1
ATOM 2722 O O . ASN A 1 338 ? 6.431 -11.194 5.361 1.00 91.50 338 ASN A O 1
ATOM 2726 N N . HIS A 1 339 ? 8.145 -10.148 4.361 1.00 89.44 339 HIS A N 1
ATOM 2727 C CA . HIS A 1 339 ? 8.006 -10.743 3.026 1.00 89.44 339 HIS A CA 1
ATOM 2728 C C . HIS A 1 339 ? 9.268 -10.493 2.184 1.00 89.44 339 HIS A C 1
ATOM 2730 O O . HIS A 1 339 ? 9.164 -10.137 1.004 1.00 89.44 339 HIS A O 1
ATOM 2736 N N . GLU A 1 340 ? 10.452 -10.650 2.776 1.00 89.81 340 GLU A N 1
ATOM 2737 C CA . GLU A 1 340 ? 11.752 -10.330 2.182 1.00 89.81 340 GLU A CA 1
ATOM 2738 C C . GLU A 1 340 ? 11.901 -10.848 0.746 1.00 89.81 340 GLU A C 1
ATOM 2740 O O . GLU A 1 340 ? 12.461 -10.150 -0.105 1.00 89.81 340 GLU A O 1
ATOM 2745 N N . TYR A 1 341 ? 11.339 -12.020 0.442 1.00 89.94 341 TYR A N 1
ATOM 2746 C CA . TYR A 1 341 ? 11.318 -12.569 -0.913 1.00 89.94 341 TYR A CA 1
ATOM 2747 C C . TYR A 1 341 ? 10.831 -11.573 -1.992 1.00 89.94 341 TYR A C 1
ATOM 2749 O O . TYR A 1 341 ? 11.378 -11.565 -3.097 1.00 89.94 341 TYR A O 1
ATOM 2757 N N . LYS A 1 342 ? 9.841 -10.711 -1.700 1.00 87.31 342 LYS A N 1
ATOM 2758 C CA . LYS A 1 342 ? 9.195 -9.835 -2.699 1.00 87.31 342 LYS A CA 1
ATOM 2759 C C . LYS A 1 342 ? 10.187 -8.891 -3.372 1.00 87.31 342 LYS A C 1
ATOM 2761 O O . LYS A 1 342 ? 10.148 -8.772 -4.591 1.00 87.31 342 LYS A O 1
ATOM 2766 N N . LYS A 1 343 ? 11.135 -8.290 -2.633 1.00 88.44 343 LYS A N 1
ATOM 2767 C CA . LYS A 1 343 ? 12.128 -7.377 -3.238 1.00 88.44 343 LYS A CA 1
ATOM 2768 C C . LYS A 1 343 ? 12.894 -8.052 -4.378 1.00 88.44 343 LYS A C 1
ATOM 2770 O O . LYS A 1 343 ? 13.085 -7.440 -5.423 1.00 88.44 343 LYS A O 1
ATOM 2775 N N . TYR A 1 344 ? 13.267 -9.320 -4.211 1.00 91.50 344 TYR A N 1
ATOM 2776 C CA . TYR A 1 344 ? 13.976 -10.086 -5.233 1.00 91.50 344 TYR A CA 1
ATOM 2777 C C . TYR A 1 344 ? 13.065 -10.444 -6.413 1.00 91.50 344 TYR A C 1
ATOM 2779 O O . TYR A 1 344 ? 13.442 -10.174 -7.552 1.00 91.50 344 TYR A O 1
ATOM 2787 N N . TYR A 1 345 ? 11.853 -10.961 -6.168 1.00 90.12 345 TYR A N 1
ATOM 2788 C CA . TYR A 1 345 ? 10.886 -11.250 -7.242 1.00 90.12 345 TYR A CA 1
ATOM 2789 C C . TYR A 1 345 ? 10.674 -10.025 -8.145 1.00 90.12 345 TYR A C 1
ATOM 2791 O O . TYR A 1 345 ? 10.840 -10.107 -9.364 1.00 90.12 345 TYR A O 1
ATOM 2799 N N . LYS A 1 346 ? 10.458 -8.869 -7.512 1.00 86.75 346 LYS A N 1
ATOM 2800 C CA . LYS A 1 346 ? 10.267 -7.557 -8.129 1.00 86.75 346 LYS A CA 1
ATOM 2801 C C . LYS A 1 346 ? 11.438 -7.127 -8.999 1.00 86.75 346 LYS A C 1
ATOM 2803 O O . LYS A 1 346 ? 11.228 -6.764 -10.152 1.00 86.75 346 LYS A O 1
ATOM 2808 N N . TRP A 1 347 ? 12.667 -7.193 -8.482 1.00 89.00 347 TRP A N 1
ATOM 2809 C CA . TRP A 1 347 ? 13.870 -6.857 -9.255 1.00 89.00 347 TRP A CA 1
ATOM 2810 C C . TRP A 1 347 ? 14.035 -7.754 -10.490 1.00 89.00 347 TRP A C 1
ATOM 2812 O O . TRP A 1 347 ? 14.388 -7.254 -11.558 1.00 89.00 347 TRP A O 1
ATOM 2822 N N . GLY A 1 348 ? 13.732 -9.050 -10.376 1.00 91.75 348 GLY A N 1
ATOM 2823 C CA . GLY A 1 348 ? 13.783 -9.976 -11.507 1.00 91.75 348 GLY A CA 1
ATOM 2824 C C . GLY A 1 348 ? 12.708 -9.703 -12.566 1.00 91.75 348 GLY A C 1
ATOM 2825 O O . GLY A 1 348 ? 13.030 -9.508 -13.737 1.00 91.75 348 GLY A O 1
ATOM 2826 N N . VAL A 1 349 ? 11.432 -9.634 -12.170 1.00 89.56 349 VAL A N 1
ATOM 2827 C CA . VAL A 1 349 ? 10.315 -9.418 -13.111 1.00 89.56 349 VAL A CA 1
ATOM 2828 C C . VAL A 1 349 ? 10.417 -8.046 -13.788 1.00 89.56 349 VAL A C 1
ATOM 2830 O O . VAL A 1 349 ? 10.307 -7.962 -15.012 1.00 89.56 349 VAL A O 1
ATOM 2833 N N . ILE A 1 350 ? 10.705 -6.980 -13.029 1.00 86.94 350 ILE A N 1
ATOM 2834 C CA . ILE A 1 350 ? 10.896 -5.634 -13.593 1.00 86.94 350 ILE A CA 1
ATOM 2835 C C . ILE A 1 350 ? 12.098 -5.608 -14.538 1.00 86.94 350 ILE A C 1
ATOM 2837 O O . ILE A 1 350 ? 12.002 -4.995 -15.597 1.00 86.94 350 ILE A O 1
ATOM 2841 N N . GLY A 1 351 ? 13.204 -6.279 -14.200 1.00 89.62 351 GLY A N 1
ATOM 2842 C CA . GLY A 1 351 ? 14.392 -6.339 -15.052 1.00 89.62 351 GLY A CA 1
ATOM 2843 C C . GLY A 1 351 ? 14.095 -6.896 -16.445 1.00 89.62 351 GLY A C 1
ATOM 2844 O O . GLY A 1 351 ? 14.400 -6.244 -17.443 1.00 89.62 351 GLY A O 1
ATOM 2845 N N . ILE A 1 352 ? 13.404 -8.039 -16.515 1.00 92.00 352 ILE A N 1
ATOM 2846 C CA . ILE A 1 352 ? 12.964 -8.661 -17.778 1.00 92.00 352 ILE A CA 1
ATOM 2847 C C . ILE A 1 352 ? 12.043 -7.712 -18.562 1.00 92.00 352 ILE A C 1
ATOM 2849 O O . ILE A 1 352 ? 12.270 -7.450 -19.745 1.00 92.00 352 ILE A O 1
ATOM 2853 N N . VAL A 1 353 ? 11.024 -7.149 -17.903 1.00 88.81 353 VAL A N 1
ATOM 2854 C CA . VAL A 1 353 ? 10.053 -6.241 -18.540 1.00 88.81 353 VAL A CA 1
ATOM 2855 C C . VAL A 1 353 ? 10.734 -4.979 -19.085 1.00 88.81 353 VAL A C 1
ATOM 2857 O O . VAL A 1 353 ? 10.483 -4.594 -20.227 1.00 88.81 353 VAL A O 1
ATOM 2860 N N . VAL A 1 354 ? 11.627 -4.354 -18.314 1.00 88.88 354 VAL A N 1
ATOM 2861 C CA . VAL A 1 354 ? 12.369 -3.153 -18.729 1.00 88.88 354 VAL A CA 1
ATOM 2862 C C . VAL A 1 354 ? 13.318 -3.464 -19.885 1.00 88.88 354 VAL A C 1
ATOM 2864 O O . VAL A 1 354 ? 13.334 -2.702 -20.850 1.00 88.88 354 VAL A O 1
ATOM 2867 N N . VAL A 1 355 ? 14.045 -4.586 -19.853 1.00 91.50 355 VAL A N 1
ATOM 2868 C CA . VAL A 1 355 ? 14.914 -5.010 -20.965 1.00 91.50 355 VAL A CA 1
ATOM 2869 C C . VAL A 1 355 ? 14.120 -5.154 -22.264 1.00 91.50 355 VAL A C 1
ATOM 2871 O O . VAL A 1 355 ? 14.506 -4.564 -23.273 1.00 91.50 355 VAL A O 1
ATOM 2874 N N . HIS A 1 356 ? 12.983 -5.856 -22.258 1.00 90.56 356 HIS A N 1
ATOM 2875 C CA . HIS A 1 356 ? 12.177 -6.006 -23.474 1.00 90.56 356 HIS A CA 1
ATOM 2876 C C . HIS A 1 356 ? 11.525 -4.694 -23.931 1.00 90.56 356 HIS A C 1
ATOM 2878 O O . HIS A 1 356 ? 11.413 -4.477 -25.139 1.00 90.56 356 HIS A O 1
ATOM 2884 N N . ILE A 1 357 ? 11.138 -3.794 -23.017 1.00 88.31 357 ILE A N 1
ATOM 2885 C CA . ILE A 1 357 ? 10.666 -2.444 -23.373 1.00 88.31 357 ILE A CA 1
ATOM 2886 C C . ILE A 1 357 ? 11.785 -1.650 -24.059 1.00 88.31 357 ILE A C 1
ATOM 2888 O O . ILE A 1 357 ? 11.569 -1.129 -25.152 1.00 88.31 357 ILE A O 1
ATOM 2892 N N . VAL A 1 358 ? 12.981 -1.581 -23.467 1.00 89.56 358 VAL A N 1
ATOM 2893 C CA . VAL A 1 358 ? 14.117 -0.822 -24.020 1.00 89.56 358 VAL A CA 1
ATOM 2894 C C . VAL A 1 358 ? 14.563 -1.396 -25.368 1.00 89.56 358 VAL A C 1
ATOM 2896 O O . VAL A 1 358 ? 14.766 -0.630 -26.309 1.00 89.56 358 VAL A O 1
ATOM 2899 N N . TRP A 1 359 ? 14.627 -2.723 -25.505 1.00 91.88 359 TRP A N 1
ATOM 2900 C CA . TRP A 1 359 ? 14.935 -3.390 -26.774 1.00 91.88 359 TRP A CA 1
ATOM 2901 C C . TRP A 1 359 ? 13.902 -3.042 -27.853 1.00 91.88 359 TRP A C 1
ATOM 2903 O O . TRP A 1 359 ? 14.263 -2.543 -28.917 1.00 91.88 359 TRP A O 1
ATOM 2913 N N . SER A 1 360 ? 12.611 -3.213 -27.557 1.00 90.75 360 SER A N 1
ATOM 2914 C CA . SER A 1 360 ? 11.527 -2.983 -28.525 1.00 90.75 360 SER A CA 1
ATOM 2915 C C . SER A 1 360 ? 11.352 -1.507 -28.900 1.00 90.75 360 SER A C 1
ATOM 2917 O O . SER A 1 360 ? 10.925 -1.202 -30.012 1.00 90.75 360 SER A O 1
ATOM 2919 N N . LEU A 1 361 ? 11.693 -0.574 -28.002 1.00 85.56 361 LEU A N 1
ATOM 2920 C CA . LEU A 1 361 ? 11.705 0.863 -28.297 1.00 85.56 361 LEU A CA 1
ATOM 2921 C C . LEU A 1 361 ? 12.983 1.314 -29.027 1.00 85.56 361 LEU A C 1
ATOM 2923 O O . LEU A 1 361 ? 12.928 2.286 -29.783 1.00 85.56 361 LEU A O 1
ATOM 2927 N N . GLY A 1 362 ? 14.105 0.603 -28.871 1.00 86.81 362 GLY A N 1
ATOM 2928 C CA . GLY A 1 362 ? 15.339 0.839 -29.632 1.00 86.81 362 GLY A CA 1
ATOM 2929 C C . GLY A 1 362 ? 15.136 0.727 -31.147 1.00 86.81 362 GLY A C 1
ATOM 2930 O O . GLY A 1 362 ? 15.708 1.503 -31.909 1.00 86.81 362 GLY A O 1
ATOM 2931 N N . GLU A 1 363 ? 14.216 -0.136 -31.579 1.00 89.62 363 GLU A N 1
ATOM 2932 C CA . GLU A 1 363 ? 13.832 -0.329 -32.983 1.00 89.62 363 GLU A CA 1
ATOM 2933 C C . GLU A 1 363 ? 13.112 0.882 -33.626 1.00 89.62 363 GLU A C 1
ATOM 2935 O O . GLU A 1 363 ? 12.849 0.873 -34.834 1.00 89.62 363 GLU A O 1
ATOM 2940 N N . PHE A 1 364 ? 12.777 1.928 -32.854 1.00 87.62 364 PHE A N 1
ATOM 2941 C CA . PHE A 1 364 ? 12.357 3.240 -33.381 1.00 87.62 364 PHE A CA 1
ATOM 2942 C C . PHE A 1 364 ? 13.537 4.183 -33.688 1.00 87.62 364 PHE A C 1
ATOM 2944 O O . PHE A 1 364 ? 13.332 5.212 -34.335 1.00 87.62 364 PHE A O 1
ATOM 2951 N N . VAL A 1 365 ? 14.754 3.863 -33.229 1.00 85.50 365 VAL A N 1
ATOM 2952 C CA . VAL A 1 365 ? 15.993 4.582 -33.577 1.00 85.50 365 VAL A CA 1
ATOM 2953 C C . VAL A 1 365 ? 16.560 4.015 -34.874 1.00 85.50 365 VAL A C 1
ATOM 2955 O O . VAL A 1 365 ? 16.735 4.750 -35.846 1.00 85.50 365 VAL A O 1
ATOM 2958 N N . LYS A 1 366 ? 16.825 2.705 -34.879 1.00 82.88 366 LYS A N 1
ATOM 2959 C CA . LYS A 1 366 ? 17.254 1.910 -36.032 1.00 82.88 366 LYS A CA 1
ATOM 2960 C C . LYS A 1 366 ? 16.984 0.437 -35.742 1.00 82.88 366 LYS A C 1
ATOM 2962 O O . LYS A 1 366 ? 16.967 0.037 -34.581 1.00 82.88 366 LYS A O 1
ATOM 2967 N N . GLU A 1 367 ? 16.763 -0.359 -36.777 1.00 85.44 367 GLU A N 1
ATOM 2968 C CA . GLU A 1 367 ? 16.467 -1.781 -36.593 1.00 85.44 367 GLU A CA 1
ATOM 2969 C C . GLU A 1 367 ? 17.720 -2.533 -36.122 1.00 85.44 367 GLU A C 1
ATOM 2971 O O . GLU A 1 367 ? 18.825 -2.267 -36.597 1.00 85.44 367 GLU A O 1
ATOM 2976 N N . GLY A 1 368 ? 17.570 -3.389 -35.111 1.00 83.25 368 GLY A N 1
ATOM 2977 C CA . GLY A 1 368 ? 18.685 -4.049 -34.428 1.00 83.25 368 GLY A CA 1
ATOM 2978 C C . GLY A 1 368 ? 19.541 -3.144 -33.528 1.00 83.25 368 GLY A C 1
ATOM 2979 O O . GLY A 1 368 ? 20.545 -3.620 -32.997 1.00 83.25 368 GLY A O 1
ATOM 2980 N N . PHE A 1 369 ? 19.178 -1.870 -33.310 1.00 86.06 369 PHE A N 1
ATOM 2981 C CA . PHE A 1 369 ? 19.992 -0.902 -32.549 1.00 86.06 369 PHE A CA 1
ATOM 2982 C C . PHE A 1 369 ? 20.385 -1.406 -31.152 1.00 86.06 369 PHE A C 1
ATOM 2984 O O . PHE A 1 369 ? 21.549 -1.313 -30.764 1.00 86.06 369 PHE A O 1
ATOM 2991 N N . PHE A 1 370 ? 19.433 -1.973 -30.404 1.00 87.94 370 PHE A N 1
ATOM 2992 C CA . PHE A 1 370 ? 19.700 -2.497 -29.062 1.00 87.94 370 PHE A CA 1
ATOM 2993 C C . PHE A 1 370 ? 20.613 -3.729 -29.096 1.00 87.94 370 PHE A C 1
ATOM 2995 O O . PHE A 1 370 ? 21.521 -3.840 -28.276 1.00 87.94 370 PHE A O 1
ATOM 3002 N N . ALA A 1 371 ? 20.419 -4.627 -30.066 1.00 86.31 371 ALA A N 1
ATOM 3003 C CA . ALA A 1 371 ? 21.268 -5.803 -30.227 1.00 86.31 371 ALA A CA 1
ATOM 3004 C C . ALA A 1 371 ? 22.716 -5.399 -30.550 1.00 86.31 371 ALA A C 1
ATOM 3006 O O . ALA A 1 371 ? 23.634 -5.880 -29.893 1.00 86.31 371 ALA A O 1
ATOM 3007 N N . ALA A 1 372 ? 22.918 -4.448 -31.467 1.00 83.56 372 ALA A N 1
ATOM 3008 C CA . ALA A 1 372 ? 24.237 -3.899 -31.783 1.00 83.56 372 ALA A CA 1
ATOM 3009 C C . ALA A 1 372 ? 24.892 -3.201 -30.576 1.00 83.56 372 ALA A C 1
ATOM 3011 O O . ALA A 1 372 ? 26.091 -3.360 -30.345 1.00 83.56 372 ALA A O 1
ATOM 3012 N N . ALA A 1 373 ? 24.110 -2.463 -29.780 1.00 85.38 373 ALA A N 1
ATOM 3013 C CA . ALA A 1 373 ? 24.591 -1.801 -28.570 1.00 85.38 373 ALA A CA 1
ATOM 3014 C C . ALA A 1 373 ? 25.009 -2.797 -27.472 1.00 85.38 373 ALA A C 1
ATOM 3016 O O . ALA A 1 373 ? 26.033 -2.589 -26.832 1.00 85.38 373 ALA A O 1
ATOM 3017 N N . VAL A 1 374 ? 24.268 -3.893 -27.269 1.00 87.50 374 VAL A N 1
ATOM 3018 C CA . VAL A 1 374 ? 24.656 -4.949 -26.314 1.00 87.50 374 VAL A CA 1
ATOM 3019 C C . VAL A 1 374 ? 25.844 -5.757 -26.845 1.00 87.50 374 VAL A C 1
ATOM 3021 O O . VAL A 1 374 ? 26.779 -6.020 -26.095 1.00 87.50 374 VAL A O 1
ATOM 3024 N N . SER A 1 375 ? 25.862 -6.102 -28.135 1.00 84.88 375 SER A N 1
ATOM 3025 C CA . SER A 1 375 ? 26.955 -6.843 -28.783 1.00 84.88 375 SER A CA 1
ATOM 3026 C C . SER A 1 375 ? 28.288 -6.090 -28.860 1.00 84.88 375 SER A C 1
ATOM 3028 O O . SER A 1 375 ? 29.309 -6.736 -29.089 1.00 84.88 375 SER A O 1
ATOM 3030 N N . SER A 1 376 ? 28.316 -4.766 -28.663 1.00 84.12 376 SER A N 1
ATOM 3031 C CA . SER A 1 376 ? 29.570 -3.996 -28.582 1.00 84.12 376 SER A CA 1
ATOM 3032 C C . SER A 1 376 ? 30.275 -4.114 -27.222 1.00 84.12 376 SER A C 1
ATOM 3034 O O . SER A 1 376 ? 31.453 -3.773 -27.111 1.00 84.12 376 SER A O 1
ATOM 3036 N N . LEU A 1 377 ? 29.590 -4.632 -26.195 1.00 85.88 377 LEU A N 1
ATOM 3037 C CA . LEU A 1 377 ? 30.174 -4.922 -24.886 1.00 85.88 377 LEU A CA 1
ATOM 3038 C C . LEU A 1 377 ? 31.051 -6.188 -24.931 1.00 85.88 377 LEU A C 1
ATOM 3040 O O . LEU A 1 377 ? 30.780 -7.104 -25.717 1.00 85.88 377 LEU A O 1
ATOM 3044 N N . PRO A 1 378 ? 32.059 -6.322 -24.045 1.00 83.25 378 PRO A N 1
ATOM 3045 C CA . PRO A 1 378 ? 32.735 -7.601 -23.839 1.00 83.25 378 PRO A CA 1
ATOM 3046 C C . PRO A 1 378 ? 31.710 -8.689 -23.482 1.00 83.25 378 PRO A C 1
ATOM 3048 O O . PRO A 1 378 ? 30.834 -8.483 -22.645 1.00 83.25 378 PRO A O 1
ATOM 3051 N N . LEU A 1 379 ? 31.808 -9.846 -24.148 1.00 85.62 379 LEU A N 1
ATOM 3052 C CA . LEU A 1 379 ? 30.833 -10.951 -24.091 1.00 85.62 379 LEU A CA 1
ATOM 3053 C C . LEU A 1 379 ? 29.398 -10.596 -24.551 1.00 85.62 379 LEU A C 1
ATOM 3055 O O . LEU A 1 379 ? 28.492 -11.416 -24.395 1.00 85.62 379 LEU A O 1
ATOM 3059 N N . GLY A 1 380 ? 29.179 -9.443 -25.192 1.00 84.62 380 GLY A N 1
ATOM 3060 C CA . GLY A 1 380 ? 27.863 -8.933 -25.595 1.00 84.62 380 GLY A CA 1
ATOM 3061 C C . GLY A 1 380 ? 26.978 -9.918 -26.370 1.00 84.62 380 GLY A C 1
ATOM 3062 O O . GLY A 1 380 ? 25.779 -10.003 -26.121 1.00 84.62 380 GLY A O 1
ATOM 3063 N N . ASN A 1 381 ? 27.570 -10.747 -27.235 1.00 83.88 381 ASN A N 1
ATOM 3064 C CA . ASN A 1 381 ? 26.850 -11.780 -27.995 1.00 83.88 381 ASN A CA 1
ATOM 3065 C C . ASN A 1 381 ? 26.272 -12.908 -27.115 1.00 83.88 381 ASN A C 1
ATOM 3067 O O . ASN A 1 381 ? 25.222 -13.468 -27.441 1.00 83.88 381 ASN A O 1
ATOM 3071 N N . TYR A 1 382 ? 26.914 -13.222 -25.985 1.00 87.50 382 TYR A N 1
ATOM 3072 C CA . TYR A 1 382 ? 26.359 -14.121 -24.967 1.00 87.50 382 TYR A CA 1
ATOM 3073 C C . TYR A 1 382 ? 25.257 -13.409 -24.174 1.00 87.50 382 TYR A C 1
ATOM 3075 O O . TYR A 1 382 ? 24.192 -13.984 -23.956 1.00 87.50 382 TYR A O 1
ATOM 3083 N N . ILE A 1 383 ? 25.485 -12.141 -23.807 1.00 88.69 383 ILE A N 1
ATOM 3084 C CA . ILE A 1 383 ? 24.535 -11.323 -23.037 1.00 88.69 383 ILE A CA 1
ATOM 3085 C C . ILE A 1 383 ? 23.209 -11.172 -23.792 1.00 88.69 383 ILE A C 1
ATOM 3087 O O . ILE A 1 383 ? 22.168 -11.468 -23.219 1.00 88.69 383 ILE A O 1
ATOM 3091 N N . ILE A 1 384 ? 23.217 -10.797 -25.077 1.00 87.50 384 ILE A N 1
ATOM 3092 C CA . ILE A 1 384 ? 21.983 -10.659 -25.876 1.00 87.50 384 ILE A CA 1
ATOM 3093 C C . ILE A 1 384 ? 21.281 -12.008 -26.124 1.00 87.50 384 ILE A C 1
ATOM 3095 O O . ILE A 1 384 ? 20.055 -12.059 -26.208 1.00 87.50 384 ILE A O 1
ATOM 3099 N N . SER A 1 385 ? 22.035 -13.115 -26.179 1.00 88.94 385 SER A N 1
ATOM 3100 C CA . SER A 1 385 ? 21.462 -14.462 -26.327 1.00 88.94 385 SER A CA 1
ATOM 3101 C C . SER A 1 385 ? 20.691 -14.901 -25.072 1.00 88.94 385 SER A C 1
ATOM 3103 O O . SER A 1 385 ? 19.643 -15.534 -25.200 1.00 88.94 385 SER A O 1
ATOM 3105 N N . PHE A 1 386 ? 21.156 -14.529 -23.871 1.00 91.25 386 PHE A N 1
ATOM 3106 C CA . PHE A 1 386 ? 20.641 -15.008 -22.574 1.00 91.25 386 PHE A CA 1
ATOM 3107 C C . PHE A 1 386 ? 20.267 -13.874 -21.598 1.00 91.25 386 PHE A C 1
ATOM 3109 O O . PHE A 1 386 ? 20.459 -13.995 -20.387 1.00 91.25 386 PHE A O 1
ATOM 3116 N N . ILE A 1 387 ? 19.741 -12.760 -22.114 1.00 91.50 387 ILE A N 1
ATOM 3117 C CA . ILE A 1 387 ? 19.603 -11.498 -21.367 1.00 91.50 387 ILE A CA 1
ATOM 3118 C C . ILE A 1 387 ? 18.673 -11.579 -20.139 1.00 91.50 387 ILE A C 1
ATOM 3120 O O . ILE A 1 387 ? 18.814 -10.802 -19.196 1.00 91.50 387 ILE A O 1
ATOM 3124 N N . GLU A 1 388 ? 17.756 -12.548 -20.104 1.00 93.94 388 GLU A N 1
ATOM 3125 C CA . GLU A 1 388 ? 16.838 -12.799 -18.988 1.00 93.94 388 GLU A CA 1
ATOM 3126 C C . GLU A 1 388 ? 17.456 -13.647 -17.865 1.00 93.94 388 GLU A C 1
ATOM 3128 O O . GLU A 1 388 ? 16.968 -13.613 -16.736 1.00 93.94 388 GLU A O 1
ATOM 3133 N N . LEU A 1 389 ? 18.524 -14.406 -18.142 1.00 94.19 389 LEU A N 1
ATOM 3134 C CA . LEU A 1 389 ? 19.121 -15.383 -17.221 1.00 94.19 389 LEU A CA 1
ATOM 3135 C C . LEU A 1 389 ? 19.468 -14.804 -15.830 1.00 94.19 389 LEU A C 1
ATOM 3137 O O . LEU A 1 389 ? 19.028 -15.402 -14.842 1.00 94.19 389 LEU A O 1
ATOM 3141 N N . PRO A 1 390 ? 20.166 -13.653 -15.684 1.00 94.00 390 PRO A N 1
ATOM 3142 C CA . PRO A 1 390 ? 20.442 -13.090 -14.357 1.00 94.00 390 PRO A CA 1
ATOM 3143 C C . PRO A 1 390 ? 19.162 -12.736 -13.584 1.00 94.00 390 PRO A C 1
ATOM 3145 O O . PRO A 1 390 ? 19.095 -12.926 -12.370 1.00 94.00 390 PRO A O 1
ATOM 3148 N N . PHE A 1 391 ? 18.112 -12.290 -14.273 1.00 95.44 391 PHE A N 1
ATOM 3149 C CA . PHE A 1 391 ? 16.828 -11.966 -13.653 1.00 95.44 391 PHE A CA 1
ATOM 3150 C C . PHE A 1 391 ? 16.035 -13.223 -13.266 1.00 95.44 391 PHE A C 1
ATOM 3152 O O . PHE A 1 391 ? 15.432 -13.264 -12.193 1.00 95.44 391 PHE A O 1
ATOM 3159 N N . ILE A 1 392 ? 16.092 -14.279 -14.084 1.00 95.94 392 ILE A N 1
ATOM 3160 C CA . ILE A 1 392 ? 15.524 -15.599 -13.771 1.00 95.94 392 ILE A CA 1
ATOM 3161 C C . ILE A 1 392 ? 16.201 -16.191 -12.526 1.00 95.94 392 ILE A C 1
ATOM 3163 O O . ILE A 1 392 ? 15.509 -16.704 -11.647 1.00 95.94 392 ILE A O 1
ATOM 3167 N N . ALA A 1 393 ? 17.525 -16.062 -12.388 1.00 96.50 393 ALA A N 1
ATOM 3168 C CA . ALA A 1 393 ? 18.244 -16.495 -11.188 1.00 96.50 393 ALA A CA 1
ATOM 3169 C C . ALA A 1 393 ? 17.756 -15.761 -9.920 1.00 96.50 393 ALA A C 1
ATOM 3171 O O . ALA A 1 393 ? 17.521 -16.395 -8.889 1.00 96.50 393 ALA A O 1
ATOM 3172 N N . ILE A 1 394 ? 17.513 -14.448 -10.011 1.00 95.81 394 ILE A N 1
ATOM 3173 C CA . ILE A 1 394 ? 16.947 -13.638 -8.918 1.00 95.81 394 ILE A CA 1
ATOM 3174 C C . ILE A 1 394 ? 15.501 -14.072 -8.584 1.00 95.81 394 ILE A C 1
ATOM 3176 O O . ILE A 1 394 ? 15.144 -14.173 -7.406 1.00 95.81 394 ILE A O 1
ATOM 3180 N N . ILE A 1 395 ? 14.676 -14.404 -9.586 1.00 95.00 395 ILE A N 1
ATOM 3181 C CA . ILE A 1 395 ? 13.318 -14.950 -9.384 1.00 95.00 395 ILE A CA 1
ATOM 3182 C C . ILE A 1 395 ? 13.372 -16.314 -8.676 1.00 95.00 395 ILE A C 1
ATOM 3184 O O . ILE A 1 395 ? 12.622 -16.543 -7.725 1.00 95.00 395 ILE A O 1
ATOM 3188 N N . ILE A 1 396 ? 14.272 -17.212 -9.084 1.00 96.06 396 ILE A N 1
ATOM 3189 C CA . ILE A 1 396 ? 14.458 -18.523 -8.441 1.00 96.06 396 ILE A CA 1
ATOM 3190 C C . ILE A 1 396 ? 14.902 -18.343 -6.982 1.00 96.06 396 ILE A C 1
ATOM 3192 O O . ILE A 1 396 ? 14.322 -18.959 -6.085 1.00 96.06 396 ILE A O 1
ATOM 3196 N N . TYR A 1 397 ? 15.861 -17.450 -6.723 1.00 95.88 397 TYR A N 1
ATOM 3197 C CA . TYR A 1 397 ? 16.305 -17.108 -5.369 1.00 95.88 397 TYR A CA 1
ATOM 3198 C C . TYR A 1 397 ? 15.154 -16.573 -4.500 1.00 95.88 397 TYR A C 1
ATOM 3200 O O . TYR A 1 397 ? 14.970 -17.030 -3.369 1.00 95.88 397 TYR A O 1
ATOM 3208 N N . SER A 1 398 ? 14.295 -15.705 -5.047 1.00 94.25 398 SER A N 1
ATOM 3209 C CA . SER A 1 398 ? 13.064 -15.276 -4.375 1.00 94.25 398 SER A CA 1
ATOM 3210 C C . SER A 1 398 ? 12.134 -16.443 -4.032 1.00 94.25 398 SER A C 1
ATOM 3212 O O . SER A 1 398 ? 11.558 -16.458 -2.945 1.00 94.25 398 SER A O 1
ATOM 3214 N N . VAL A 1 399 ? 11.931 -17.406 -4.934 1.00 93.44 399 VAL A N 1
ATOM 3215 C CA . VAL A 1 399 ? 11.060 -18.566 -4.668 1.00 93.44 399 VAL A CA 1
ATOM 3216 C C . VAL A 1 399 ? 11.648 -19.456 -3.565 1.00 93.44 399 VAL A C 1
ATOM 3218 O O . VAL A 1 399 ? 10.893 -20.024 -2.774 1.00 93.44 399 VAL A O 1
ATOM 3221 N N . VAL A 1 400 ? 12.979 -19.538 -3.455 1.00 95.38 400 VAL A N 1
ATOM 3222 C CA . VAL A 1 400 ? 13.663 -20.223 -2.345 1.00 95.38 400 VAL A CA 1
ATOM 3223 C C . VAL A 1 400 ? 13.483 -19.469 -1.024 1.00 95.38 400 VAL A C 1
ATOM 3225 O O . VAL A 1 400 ? 13.123 -20.102 -0.032 1.00 95.38 400 VAL A O 1
ATOM 3228 N N . LEU A 1 401 ? 13.657 -18.141 -0.999 1.00 93.31 401 LEU A N 1
ATOM 3229 C CA . LEU A 1 401 ? 13.387 -17.324 0.194 1.00 93.31 401 LEU A CA 1
ATOM 3230 C C . LEU A 1 401 ? 11.935 -17.476 0.659 1.00 93.31 401 LEU A C 1
ATOM 3232 O O . LEU A 1 401 ? 11.706 -17.822 1.814 1.00 93.31 401 LEU A O 1
ATOM 3236 N N . LYS A 1 402 ? 10.959 -17.353 -0.252 1.00 90.88 402 LYS A N 1
ATOM 3237 C CA . LYS A 1 402 ? 9.526 -17.481 0.065 1.00 90.88 402 LYS A CA 1
ATOM 3238 C C . LYS A 1 402 ? 9.162 -18.816 0.733 1.00 90.88 402 LYS A C 1
ATOM 3240 O O . LYS A 1 402 ? 8.216 -18.870 1.508 1.00 90.88 402 LYS A O 1
ATOM 3245 N N . LYS A 1 403 ? 9.887 -19.900 0.430 1.00 90.25 403 LYS A N 1
ATOM 3246 C CA . LYS A 1 403 ? 9.685 -21.221 1.057 1.00 90.25 403 LYS A CA 1
ATOM 3247 C C . LYS A 1 403 ? 10.340 -21.362 2.436 1.00 90.25 403 LYS A C 1
ATOM 3249 O O . LYS A 1 403 ? 9.958 -22.256 3.183 1.00 90.25 403 LYS A O 1
ATOM 3254 N N . ARG A 1 404 ? 11.34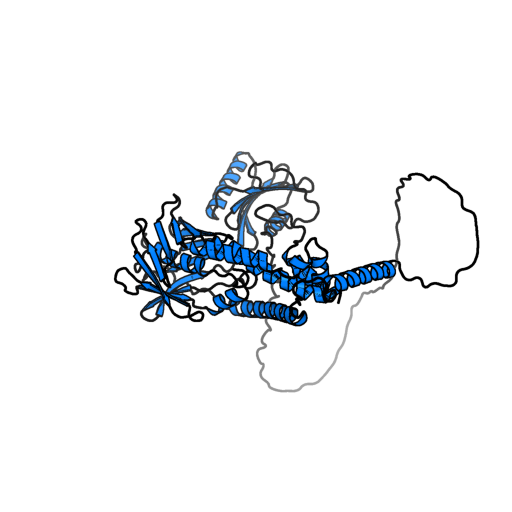0 -20.535 2.755 1.00 89.94 404 ARG A N 1
ATOM 3255 C CA . ARG A 1 404 ? 12.042 -20.513 4.054 1.00 89.94 404 ARG A CA 1
ATOM 3256 C C . ARG A 1 404 ? 11.415 -19.517 5.030 1.00 89.94 404 ARG A C 1
ATOM 3258 O O . ARG A 1 404 ? 11.471 -19.713 6.240 1.00 89.94 404 ARG A O 1
ATOM 3265 N N . GLU A 1 405 ? 10.843 -18.448 4.497 1.00 86.31 405 GLU A N 1
ATOM 3266 C CA . GLU A 1 405 ? 10.298 -17.331 5.251 1.00 86.31 405 GLU A CA 1
ATOM 3267 C C . GLU A 1 405 ? 8.916 -17.652 5.842 1.00 86.31 405 GLU A C 1
ATOM 3269 O O . GLU A 1 405 ? 7.951 -17.917 5.122 1.00 86.31 405 GLU A O 1
ATOM 3274 N N . LYS A 1 406 ? 8.798 -17.601 7.175 1.00 83.50 406 LYS A N 1
ATOM 3275 C CA . LYS A 1 406 ? 7.511 -17.748 7.866 1.00 83.50 406 LYS A CA 1
ATOM 3276 C C . LYS A 1 406 ? 6.703 -16.456 7.722 1.00 83.50 406 LYS A C 1
ATOM 3278 O O . LYS A 1 406 ? 6.957 -15.491 8.438 1.00 83.50 406 LYS A O 1
ATOM 3283 N N . GLN A 1 407 ? 5.722 -16.448 6.818 1.00 84.62 407 GLN A N 1
ATOM 3284 C CA . GLN A 1 407 ? 4.786 -15.330 6.670 1.00 84.62 407 GLN A CA 1
ATOM 3285 C C . GLN A 1 407 ? 3.895 -15.209 7.917 1.00 84.62 407 GLN A C 1
ATOM 3287 O O . GLN A 1 407 ? 2.898 -15.922 8.055 1.00 84.62 407 GLN A O 1
ATOM 3292 N N . LYS A 1 408 ? 4.264 -14.295 8.818 1.00 91.88 408 LYS A N 1
ATOM 3293 C CA . LYS A 1 408 ? 3.508 -13.969 10.027 1.00 91.88 408 LYS A CA 1
ATOM 3294 C C . LYS A 1 408 ? 3.331 -12.466 10.203 1.00 91.88 408 LYS A C 1
ATOM 3296 O O . LYS A 1 408 ? 4.208 -11.694 9.818 1.00 91.88 408 LYS A O 1
ATOM 3301 N N . LEU A 1 409 ? 2.208 -12.071 10.799 1.00 96.00 409 LEU A N 1
ATOM 3302 C CA . LEU A 1 409 ? 2.017 -10.746 11.391 1.00 96.00 409 LEU A CA 1
ATOM 3303 C C . LEU A 1 409 ? 2.253 -10.869 12.899 1.00 96.00 409 LEU A C 1
ATOM 3305 O O . LEU A 1 409 ? 1.703 -11.773 13.520 1.00 96.00 409 LEU A O 1
ATOM 3309 N N . VAL A 1 410 ? 3.007 -9.954 13.491 1.00 96.31 410 VAL A N 1
ATOM 3310 C CA . VAL A 1 410 ? 3.089 -9.780 14.949 1.00 96.31 410 VAL A CA 1
ATOM 3311 C C . VAL A 1 410 ? 2.489 -8.421 15.295 1.00 96.31 410 VAL A C 1
ATOM 3313 O O . VAL A 1 410 ? 2.746 -7.454 14.578 1.00 96.31 410 VAL A O 1
ATOM 3316 N N . ILE A 1 411 ? 1.695 -8.343 16.363 1.00 96.75 411 ILE A N 1
ATOM 3317 C CA . ILE A 1 411 ? 1.276 -7.090 17.002 1.00 96.75 411 ILE A CA 1
ATOM 3318 C C . ILE A 1 411 ? 1.873 -7.047 18.405 1.00 96.75 411 ILE A C 1
ATOM 3320 O O . ILE A 1 411 ? 1.669 -7.977 19.191 1.00 96.75 411 ILE A O 1
ATOM 3324 N N . SER A 1 412 ? 2.552 -5.948 18.718 1.00 96.12 412 SER A N 1
ATOM 3325 C CA . SER A 1 412 ? 3.156 -5.691 20.024 1.00 96.12 412 SER A CA 1
ATOM 3326 C C . SER A 1 412 ? 2.683 -4.368 20.630 1.00 96.12 412 SER A C 1
ATOM 3328 O O . SER A 1 412 ? 2.225 -3.476 19.915 1.00 96.12 412 SER A O 1
ATOM 3330 N N . ASP A 1 413 ? 2.818 -4.227 21.946 1.00 93.69 413 ASP A N 1
ATOM 3331 C CA . ASP A 1 413 ? 2.661 -2.944 22.643 1.00 93.69 413 ASP A CA 1
ATOM 3332 C C . ASP A 1 413 ? 3.864 -1.995 22.415 1.00 93.69 413 ASP A C 1
ATOM 3334 O O . ASP A 1 413 ? 4.785 -2.282 21.641 1.00 93.69 413 ASP A O 1
ATOM 3338 N N . SER A 1 414 ? 3.858 -0.848 23.099 1.00 89.31 414 SER A N 1
ATOM 3339 C CA . SER A 1 414 ? 4.955 0.130 23.113 1.00 89.31 414 SER A CA 1
ATOM 3340 C C . SER A 1 414 ? 6.220 -0.340 23.848 1.00 89.31 414 SER A C 1
ATOM 3342 O O . SER A 1 414 ? 7.273 0.269 23.682 1.00 89.31 414 SER A O 1
ATOM 3344 N N . GLN A 1 415 ? 6.147 -1.425 24.624 1.00 90.12 415 GLN A N 1
ATOM 3345 C CA . GLN A 1 415 ? 7.285 -2.100 25.260 1.00 90.12 415 GLN A CA 1
ATOM 3346 C C . GLN A 1 415 ? 7.808 -3.277 24.413 1.00 90.12 415 GLN A C 1
ATOM 3348 O O . GLN A 1 415 ? 8.711 -3.996 24.833 1.00 90.12 415 GLN A O 1
ATOM 3353 N N . THR A 1 416 ? 7.275 -3.455 23.198 1.00 90.12 416 THR A N 1
ATOM 3354 C CA . THR A 1 416 ? 7.534 -4.549 22.244 1.00 90.12 416 THR A CA 1
ATOM 3355 C C . THR A 1 416 ? 6.997 -5.933 22.636 1.00 90.12 416 THR A C 1
ATOM 3357 O O . THR A 1 416 ? 7.139 -6.877 21.849 1.00 90.12 416 THR A O 1
ATOM 3360 N N . ASN A 1 417 ? 6.279 -6.065 23.758 1.00 93.38 417 ASN A N 1
ATOM 3361 C CA . ASN A 1 417 ? 5.652 -7.326 24.166 1.00 93.38 417 ASN A CA 1
ATOM 3362 C C . ASN A 1 417 ? 4.620 -7.761 23.119 1.00 93.38 417 ASN A C 1
ATOM 3364 O O . ASN A 1 417 ? 3.721 -6.993 22.779 1.00 93.38 417 ASN A O 1
ATOM 3368 N N . THR A 1 418 ? 4.708 -8.999 22.626 1.00 94.31 418 THR A N 1
ATOM 3369 C CA . THR A 1 418 ? 3.722 -9.535 21.675 1.00 94.31 418 THR A CA 1
ATOM 3370 C C . THR A 1 418 ? 2.360 -9.713 22.346 1.00 94.31 418 THR A C 1
ATOM 3372 O O . THR A 1 418 ? 2.227 -10.462 23.310 1.00 94.31 418 THR A O 1
ATOM 3375 N N . ILE A 1 419 ? 1.337 -9.058 21.799 1.00 94.94 419 ILE A N 1
ATOM 3376 C CA . ILE A 1 419 ? -0.070 -9.197 22.209 1.00 94.94 419 ILE A CA 1
ATOM 3377 C C . ILE A 1 419 ? -0.753 -10.299 21.391 1.00 94.94 419 ILE A C 1
ATOM 3379 O O . ILE A 1 419 ? -1.587 -11.043 21.906 1.00 94.94 419 ILE A O 1
ATOM 3383 N N . CYS A 1 420 ? -0.436 -10.357 20.097 1.00 95.56 420 CYS A N 1
ATOM 3384 C CA . CYS A 1 420 ? -1.156 -11.147 19.107 1.00 95.56 420 CYS A CA 1
ATOM 3385 C C . CYS A 1 420 ? -0.219 -11.525 17.949 1.00 95.56 420 CYS A C 1
ATOM 3387 O O . CYS A 1 420 ? 0.539 -10.684 17.461 1.00 95.56 420 CYS A O 1
ATOM 3389 N N . GLU A 1 421 ? -0.293 -12.766 17.476 1.00 96.31 421 GLU A N 1
ATOM 3390 C CA . GLU A 1 421 ? 0.416 -13.243 16.281 1.00 96.31 421 GLU A CA 1
ATOM 3391 C C . GLU A 1 421 ? -0.604 -13.792 15.273 1.00 96.31 421 GLU A C 1
ATOM 3393 O O . GLU A 1 421 ? -1.575 -14.431 15.661 1.00 96.31 421 GLU A O 1
ATOM 3398 N N . VAL A 1 422 ? -0.414 -13.558 13.973 1.00 96.56 422 VAL A N 1
ATOM 3399 C CA . VAL A 1 422 ? -1.240 -14.165 12.915 1.00 96.56 422 VAL A CA 1
ATOM 3400 C C . VAL A 1 422 ? -0.348 -14.978 11.992 1.00 96.56 422 VAL A C 1
ATOM 3402 O O . VAL A 1 422 ? 0.558 -14.429 11.357 1.00 96.56 422 VAL A O 1
ATOM 3405 N N . VAL A 1 423 ? -0.609 -16.281 11.912 1.00 94.44 423 VAL A N 1
ATOM 3406 C CA . VAL A 1 423 ? 0.211 -17.257 11.183 1.00 94.44 423 VAL A CA 1
ATOM 3407 C C . VAL A 1 423 ? -0.542 -17.760 9.954 1.00 94.44 423 VAL A C 1
ATOM 3409 O O . VAL A 1 423 ? -1.702 -18.165 10.044 1.00 94.44 423 VAL A O 1
ATOM 3412 N N . GLY A 1 424 ? 0.117 -17.733 8.794 1.00 90.94 424 GLY A N 1
ATOM 3413 C CA . GLY A 1 424 ? -0.452 -18.224 7.540 1.00 90.94 424 GLY A CA 1
ATOM 3414 C C . GLY A 1 424 ? -0.515 -19.748 7.442 1.00 90.94 424 GLY A C 1
ATOM 3415 O O . GLY A 1 424 ? 0.474 -20.434 7.691 1.00 90.94 424 GLY A O 1
ATOM 3416 N N . GLU A 1 425 ? -1.654 -20.263 6.983 1.00 87.69 425 GLU A N 1
ATOM 3417 C CA . GLU A 1 425 ? -1.884 -21.678 6.684 1.00 87.69 425 GLU A CA 1
ATOM 3418 C C . GLU A 1 425 ? -2.240 -21.887 5.194 1.00 87.69 425 GLU A C 1
ATOM 3420 O O . GLU A 1 425 ? -2.222 -20.969 4.366 1.00 87.69 425 GLU A O 1
ATOM 3425 N N . LYS A 1 426 ? -2.582 -23.123 4.815 1.00 80.56 426 LYS A N 1
ATOM 3426 C CA . LYS A 1 426 ? -2.996 -23.472 3.450 1.00 80.56 426 LYS A CA 1
ATOM 3427 C C . LYS A 1 426 ? -4.466 -23.091 3.213 1.00 80.56 426 LYS A C 1
ATOM 3429 O O . LYS A 1 426 ? -5.362 -23.880 3.479 1.00 80.56 426 LYS A O 1
ATOM 3434 N N . ASN A 1 427 ? -4.683 -21.902 2.643 1.00 82.38 427 ASN A N 1
ATOM 3435 C CA . ASN A 1 427 ? -5.986 -21.253 2.375 1.00 82.38 427 ASN A CA 1
ATOM 3436 C C . ASN A 1 427 ? -6.719 -20.689 3.614 1.00 82.38 427 ASN A C 1
ATOM 3438 O O . ASN A 1 427 ? -7.774 -20.063 3.474 1.00 82.38 427 ASN A O 1
ATOM 3442 N N . SER A 1 428 ? -6.128 -20.829 4.797 1.00 91.62 428 SER A N 1
ATOM 3443 C CA . SER A 1 428 ? -6.546 -20.208 6.055 1.00 91.62 428 SER A CA 1
ATOM 3444 C C . SER A 1 428 ? -5.407 -19.383 6.667 1.00 91.62 428 SER A C 1
ATOM 3446 O O . SER A 1 428 ? -4.291 -19.331 6.142 1.00 91.62 428 SER A O 1
ATOM 3448 N N . PHE A 1 429 ? -5.689 -18.697 7.766 1.00 94.94 429 PHE A N 1
ATOM 3449 C CA . PHE A 1 429 ? -4.689 -18.196 8.705 1.00 94.94 429 PHE A CA 1
ATOM 3450 C C . PHE A 1 429 ? -5.293 -18.159 10.108 1.00 94.94 429 PHE A C 1
ATOM 3452 O O . PHE A 1 429 ? -6.512 -18.039 10.250 1.00 94.94 429 PHE A O 1
ATOM 3459 N N . VAL A 1 430 ? -4.459 -18.268 11.138 1.00 95.19 430 VAL A N 1
ATOM 3460 C CA . VAL A 1 430 ? -4.917 -18.366 12.530 1.00 95.19 430 VAL A CA 1
ATOM 3461 C C . VAL A 1 430 ? -4.324 -17.241 13.362 1.00 95.19 430 VAL A C 1
ATOM 3463 O O . VAL A 1 430 ? -3.153 -16.891 13.213 1.00 95.19 430 VAL A O 1
ATOM 3466 N N . THR A 1 431 ? -5.165 -16.657 14.209 1.00 96.06 431 THR A N 1
ATOM 3467 C CA . THR A 1 431 ? -4.834 -15.588 15.148 1.00 96.06 431 THR A CA 1
ATOM 3468 C C . THR A 1 431 ? -4.589 -16.193 16.524 1.00 96.06 431 THR A C 1
ATOM 3470 O O . THR A 1 431 ? -5.465 -16.874 17.064 1.00 96.06 431 THR A O 1
ATOM 3473 N N . LYS A 1 432 ? -3.408 -15.928 17.078 1.00 95.12 432 LYS A N 1
ATOM 3474 C CA . LYS A 1 432 ? -2.911 -16.440 18.353 1.00 95.12 432 LYS A CA 1
ATOM 3475 C C . LYS A 1 432 ? -2.864 -15.358 19.427 1.00 95.12 432 LYS A C 1
ATOM 3477 O O . LYS A 1 432 ? -2.578 -14.197 19.124 1.00 95.12 432 LYS A O 1
ATOM 3482 N N . ASP A 1 433 ? -3.088 -15.750 20.679 1.00 93.94 433 ASP A N 1
ATOM 3483 C CA . ASP A 1 433 ? -2.844 -14.898 21.848 1.00 93.94 433 ASP A CA 1
ATOM 3484 C C . ASP A 1 433 ? -1.346 -14.780 22.193 1.00 93.94 433 ASP A C 1
ATOM 3486 O O . ASP A 1 433 ? -0.482 -15.429 21.597 1.00 93.94 433 ASP A O 1
ATOM 3490 N N . ASN A 1 434 ? -1.028 -13.972 23.206 1.00 91.94 434 ASN A N 1
ATOM 3491 C CA . ASN A 1 434 ? 0.331 -13.803 23.729 1.00 91.94 434 ASN A CA 1
ATOM 3492 C C . ASN A 1 434 ? 0.931 -15.059 24.399 1.00 91.94 434 ASN A C 1
ATOM 3494 O O . ASN A 1 434 ? 2.098 -15.043 24.786 1.00 91.94 434 ASN A O 1
ATOM 3498 N N . LYS A 1 435 ? 0.165 -16.150 24.526 1.00 93.00 435 LYS A N 1
ATOM 3499 C CA . LYS A 1 435 ? 0.617 -17.476 24.981 1.00 93.00 435 LYS A CA 1
ATOM 3500 C C . LYS A 1 435 ? 0.755 -18.466 23.813 1.00 93.00 435 LYS A C 1
ATOM 3502 O O . LYS A 1 435 ? 1.065 -19.633 24.043 1.00 93.00 435 LYS A O 1
ATOM 3507 N N . GLY A 1 436 ? 0.529 -18.024 22.573 1.00 91.69 436 GLY A N 1
ATOM 3508 C CA . GLY A 1 436 ? 0.597 -18.840 21.360 1.00 91.69 436 GLY A CA 1
ATOM 3509 C C . GLY A 1 436 ? -0.621 -19.743 21.122 1.00 91.69 436 GLY A C 1
ATOM 3510 O O . GLY A 1 436 ? -0.581 -20.563 20.196 1.00 91.69 436 GLY A O 1
ATOM 3511 N N . ARG A 1 437 ? -1.689 -19.614 21.923 1.00 93.12 437 ARG A N 1
ATOM 3512 C CA . ARG A 1 437 ? -2.939 -20.378 21.771 1.00 93.12 437 ARG A CA 1
ATOM 3513 C C . ARG A 1 437 ? -3.760 -19.801 20.627 1.00 93.12 437 ARG A C 1
ATOM 3515 O O . ARG A 1 437 ? -3.820 -18.585 20.479 1.00 93.12 437 ARG A O 1
ATOM 3522 N N . ASP A 1 438 ? -4.385 -20.663 19.840 1.00 93.00 438 ASP A N 1
ATOM 3523 C CA . ASP A 1 438 ? -5.248 -20.270 18.725 1.00 93.00 438 ASP A CA 1
ATOM 3524 C C . ASP A 1 438 ? -6.603 -19.764 19.242 1.00 93.00 438 ASP A C 1
ATOM 3526 O O . ASP A 1 438 ? -7.251 -20.466 20.010 1.00 93.00 438 ASP A O 1
ATOM 3530 N N . VAL A 1 439 ? -7.008 -18.552 18.841 1.00 92.81 439 VAL A N 1
ATOM 3531 C CA . VAL A 1 439 ? -8.232 -17.874 19.329 1.00 92.81 439 VAL A CA 1
ATOM 3532 C C . VAL A 1 439 ? -9.254 -17.652 18.212 1.00 92.81 439 VAL A C 1
ATOM 3534 O O . VAL A 1 439 ? -10.455 -17.774 18.429 1.00 92.81 439 VAL A O 1
ATOM 3537 N N . LEU A 1 440 ? -8.793 -17.308 17.001 1.00 94.44 440 LEU A N 1
ATOM 3538 C CA . LEU A 1 440 ? -9.649 -17.148 15.819 1.00 94.44 440 LEU A CA 1
ATOM 3539 C C . LEU A 1 440 ? -8.994 -17.757 14.585 1.00 94.44 440 LEU A C 1
ATOM 3541 O O . LEU A 1 440 ? -7.855 -17.427 14.244 1.00 94.44 440 LEU A O 1
ATOM 3545 N N . LYS A 1 441 ? -9.751 -18.568 13.854 1.00 95.31 441 LYS A N 1
ATOM 3546 C CA . LYS A 1 441 ? -9.345 -19.204 12.599 1.00 95.31 441 LYS A CA 1
ATOM 3547 C C . LYS A 1 441 ? -10.056 -18.517 11.441 1.00 95.31 441 LYS A C 1
ATOM 3549 O O . LYS A 1 441 ? -11.270 -18.354 11.464 1.00 95.31 441 LYS A O 1
ATOM 3554 N N . VAL A 1 442 ? -9.319 -18.091 10.421 1.00 96.06 442 VAL A N 1
ATOM 3555 C CA . VAL A 1 442 ? -9.881 -17.333 9.297 1.00 96.06 442 VAL A CA 1
ATOM 3556 C C . VAL A 1 442 ? -9.735 -18.119 8.003 1.00 96.06 442 VAL A C 1
ATOM 3558 O O . VAL A 1 442 ? -8.626 -18.441 7.575 1.00 96.06 442 VAL A O 1
ATOM 3561 N N . ARG A 1 443 ? -10.864 -18.420 7.361 1.00 95.38 443 ARG A N 1
ATOM 3562 C CA . ARG A 1 443 ? -10.960 -19.230 6.139 1.00 95.38 443 ARG A CA 1
ATOM 3563 C C . ARG A 1 443 ? -11.245 -18.326 4.941 1.00 95.38 443 ARG A C 1
ATOM 3565 O O . ARG A 1 443 ? -12.277 -17.659 4.907 1.00 95.38 443 ARG A O 1
ATOM 3572 N N . LYS A 1 444 ? -10.352 -18.297 3.941 1.00 92.69 444 LYS A N 1
ATOM 3573 C CA . LYS A 1 444 ? -10.579 -17.519 2.708 1.00 92.69 444 LYS A CA 1
ATOM 3574 C C . LYS A 1 444 ? -11.605 -18.223 1.819 1.00 92.69 444 LYS A C 1
ATOM 3576 O O . LYS A 1 444 ? -11.455 -19.405 1.519 1.00 92.69 444 LYS A O 1
ATOM 3581 N N . ILE A 1 445 ? -12.627 -17.489 1.389 1.00 90.50 445 ILE A N 1
ATOM 3582 C CA . ILE A 1 445 ? -13.810 -18.003 0.687 1.00 90.50 445 ILE A CA 1
ATOM 3583 C C . ILE A 1 445 ? -14.133 -17.131 -0.530 1.00 90.50 445 ILE A C 1
ATOM 3585 O O . ILE A 1 445 ? -13.775 -15.953 -0.610 1.00 90.50 445 ILE A O 1
ATOM 3589 N N . GLY A 1 446 ? -14.799 -17.741 -1.509 1.00 85.00 446 GLY A N 1
ATOM 3590 C CA . GLY A 1 446 ? -15.156 -17.103 -2.766 1.00 85.00 446 GLY A CA 1
ATOM 3591 C C . GLY A 1 446 ? -13.997 -17.086 -3.762 1.00 85.00 446 GLY A C 1
ATOM 3592 O O . GLY A 1 446 ? -13.215 -18.030 -3.852 1.00 85.00 446 GLY A O 1
ATOM 3593 N N . SER A 1 447 ? -13.923 -16.034 -4.574 1.00 87.44 447 SER A N 1
ATOM 3594 C CA . SER A 1 447 ? -13.050 -15.963 -5.752 1.00 87.44 447 SER A CA 1
ATOM 3595 C C . SER A 1 447 ? -12.399 -14.588 -5.898 1.00 87.44 447 SER A C 1
ATOM 3597 O O . SER A 1 447 ? -12.690 -13.664 -5.141 1.00 87.44 447 SER A O 1
ATOM 3599 N N . TYR A 1 448 ? -11.552 -14.407 -6.914 1.00 84.06 448 TYR A N 1
ATOM 3600 C CA . TYR A 1 448 ? -10.962 -13.099 -7.232 1.00 84.06 448 TYR A CA 1
ATOM 3601 C C . TYR A 1 448 ? -12.003 -11.985 -7.464 1.00 84.06 448 TYR A C 1
ATOM 3603 O O . TYR A 1 448 ? -11.696 -10.823 -7.221 1.00 84.06 448 TYR A O 1
ATOM 3611 N N . PHE A 1 449 ? -13.234 -12.333 -7.863 1.00 88.50 449 PHE A N 1
ATOM 3612 C CA . PHE A 1 449 ? -14.350 -11.396 -8.067 1.00 88.50 449 PHE A CA 1
ATOM 3613 C C . PHE A 1 449 ? -15.322 -11.307 -6.875 1.00 88.50 449 PHE A C 1
ATOM 3615 O O . PHE A 1 449 ? -16.248 -10.501 -6.900 1.00 88.50 449 PHE A O 1
ATOM 3622 N N . LYS A 1 450 ? -15.143 -12.142 -5.845 1.00 91.38 450 LYS A N 1
ATOM 3623 C CA . LYS A 1 450 ? -15.924 -12.161 -4.596 1.00 91.38 450 LYS A CA 1
ATOM 3624 C C . LYS A 1 450 ? -14.986 -12.568 -3.456 1.00 91.38 450 LYS A C 1
ATOM 3626 O O . LYS A 1 450 ? -15.001 -13.721 -3.032 1.00 91.38 450 LYS A O 1
ATOM 3631 N N . ARG A 1 451 ? -14.113 -11.649 -3.030 1.00 92.69 451 ARG A N 1
ATOM 3632 C CA . ARG A 1 451 ? -13.051 -11.909 -2.042 1.00 92.69 451 ARG A CA 1
ATOM 3633 C C . ARG A 1 451 ? -13.646 -11.833 -0.631 1.00 92.69 451 ARG A C 1
ATOM 3635 O O . ARG A 1 451 ? -14.074 -10.756 -0.217 1.00 92.69 451 ARG A O 1
ATOM 3642 N N . GLN A 1 452 ? -13.724 -12.961 0.075 1.00 95.25 452 GLN A N 1
ATOM 3643 C CA . GLN A 1 452 ? -14.349 -13.055 1.400 1.00 95.25 452 GLN A CA 1
ATOM 3644 C C . GLN A 1 452 ? -13.505 -13.900 2.367 1.00 95.25 452 GLN A C 1
ATOM 3646 O O . GLN A 1 452 ? -12.678 -14.712 1.946 1.00 95.25 452 GLN A O 1
ATOM 3651 N N . TRP A 1 453 ? -13.706 -13.693 3.666 1.00 95.75 453 TRP A N 1
ATOM 3652 C CA . TRP A 1 453 ? -13.012 -14.384 4.750 1.00 95.75 453 TRP A CA 1
ATOM 3653 C C . TRP A 1 453 ? -13.976 -14.612 5.918 1.00 95.75 453 TRP A C 1
ATOM 3655 O O . TRP A 1 453 ? -14.353 -13.658 6.598 1.00 95.75 453 TRP A O 1
ATOM 3665 N N . GLU A 1 454 ? -14.369 -15.862 6.153 1.00 95.81 454 GLU A N 1
ATOM 3666 C CA . GLU A 1 454 ? -15.109 -16.245 7.362 1.00 95.81 454 GLU A CA 1
ATOM 3667 C C . GLU A 1 454 ? -14.146 -16.307 8.545 1.00 95.81 454 GLU A C 1
ATOM 3669 O O . GLU A 1 454 ? -13.078 -16.917 8.446 1.00 95.81 454 GLU A O 1
ATOM 3674 N N . CYS A 1 455 ? -14.527 -15.676 9.652 1.00 95.75 455 CYS A N 1
ATOM 3675 C CA . CYS A 1 455 ? -13.790 -15.676 10.907 1.00 95.75 455 CYS A CA 1
ATOM 3676 C C . CYS A 1 455 ? -14.524 -16.579 11.901 1.00 95.75 455 CYS A C 1
ATOM 3678 O O . CYS A 1 455 ? -15.702 -16.373 12.198 1.00 95.75 455 CYS A O 1
ATOM 3680 N N . ILE A 1 456 ? -13.814 -17.604 12.358 1.00 94.81 456 ILE A N 1
ATOM 3681 C CA . ILE A 1 456 ? -14.336 -18.789 13.030 1.00 94.81 456 ILE A CA 1
ATOM 3682 C C . ILE A 1 456 ? -13.754 -18.842 14.452 1.00 94.81 456 ILE A C 1
ATOM 3684 O O . ILE A 1 456 ? -12.570 -18.536 14.634 1.00 94.81 456 ILE A O 1
ATOM 3688 N N . ASN A 1 457 ? -14.573 -19.191 15.446 1.00 91.44 457 ASN A N 1
ATOM 3689 C CA . ASN A 1 457 ? -14.154 -19.316 16.845 1.00 91.44 457 ASN A CA 1
ATOM 3690 C C . ASN A 1 457 ? -13.535 -20.695 17.170 1.00 91.44 457 ASN A C 1
ATOM 3692 O O . ASN A 1 457 ? -13.372 -21.540 16.290 1.00 91.44 457 ASN A O 1
ATOM 3696 N N . GLU A 1 458 ? -13.194 -20.916 18.444 1.00 86.06 458 GLU A N 1
ATOM 3697 C CA . GLU A 1 458 ? -12.651 -22.189 18.950 1.00 86.06 458 GLU A CA 1
ATOM 3698 C C . GLU A 1 458 ? -13.625 -23.380 18.762 1.00 86.06 458 GLU A C 1
ATOM 3700 O O . GLU A 1 458 ? -13.170 -24.501 18.551 1.00 86.06 458 GLU A O 1
ATOM 3705 N N . ASP A 1 459 ? -14.945 -23.139 18.722 1.00 88.06 459 ASP A N 1
ATOM 3706 C CA . ASP A 1 459 ? -16.000 -24.147 18.483 1.00 88.06 459 ASP A CA 1
ATOM 3707 C C . ASP A 1 459 ? -16.291 -24.415 16.979 1.00 88.06 459 ASP A C 1
ATOM 3709 O O . ASP A 1 459 ? -17.348 -24.940 16.626 1.00 88.06 459 ASP A O 1
ATOM 3713 N N . ASP A 1 460 ? -15.393 -24.004 16.072 1.00 88.19 460 ASP A N 1
ATOM 3714 C CA . ASP A 1 460 ? -15.541 -24.036 14.599 1.00 88.19 460 ASP A CA 1
ATOM 3715 C C . ASP A 1 460 ? -16.814 -23.307 14.056 1.00 88.19 460 ASP A C 1
ATOM 3717 O O . ASP A 1 460 ? -17.218 -23.496 12.902 1.00 88.19 460 ASP A O 1
ATOM 3721 N N . SER A 1 461 ? -17.422 -22.400 14.841 1.00 91.62 461 SER A N 1
ATOM 3722 C CA . SER A 1 461 ? -18.589 -21.586 14.446 1.00 91.62 461 SER A CA 1
ATOM 3723 C C . SER A 1 461 ? -18.197 -20.219 13.857 1.00 91.62 461 SER A C 1
ATOM 3725 O O . SER A 1 461 ? -17.229 -19.589 14.288 1.00 91.62 461 SER A O 1
ATOM 3727 N N . VAL A 1 462 ? -18.935 -19.739 12.846 1.00 93.56 462 VAL A N 1
ATOM 3728 C CA . VAL A 1 462 ? -18.640 -18.468 12.151 1.00 93.56 462 VAL A CA 1
ATOM 3729 C C . VAL A 1 462 ? -19.184 -17.281 12.951 1.00 93.56 462 VAL A C 1
ATOM 3731 O O . VAL A 1 462 ? -20.393 -17.093 13.034 1.00 93.56 462 VAL A O 1
ATOM 3734 N N . ILE A 1 463 ? -18.292 -16.435 13.474 1.00 94.19 463 ILE A N 1
ATOM 3735 C CA . ILE A 1 463 ? -18.662 -15.225 14.228 1.00 94.19 463 ILE A CA 1
ATOM 3736 C C . ILE A 1 463 ? -19.053 -14.083 13.278 1.00 94.19 463 ILE A C 1
ATOM 3738 O O . ILE A 1 463 ? -20.028 -13.367 13.498 1.00 94.19 463 ILE A O 1
ATOM 3742 N N . PHE A 1 464 ? -18.247 -13.872 12.234 1.00 95.62 464 PHE A N 1
ATOM 3743 C CA . PHE A 1 464 ? -18.438 -12.816 11.241 1.00 95.62 464 PHE A CA 1
ATOM 3744 C C . PHE A 1 464 ? -17.670 -13.121 9.950 1.00 95.62 464 PHE A C 1
ATOM 3746 O O . PHE A 1 464 ? -16.715 -13.898 9.934 1.00 95.62 464 PHE A O 1
ATOM 3753 N N . THR A 1 465 ? -18.044 -12.443 8.868 1.00 96.12 465 THR A N 1
ATOM 3754 C CA . THR A 1 465 ? -17.390 -12.531 7.559 1.00 96.12 465 THR A CA 1
ATOM 3755 C C . THR A 1 465 ? -16.866 -11.164 7.144 1.00 96.12 465 THR A C 1
ATOM 3757 O O . THR A 1 465 ? -17.625 -10.198 7.051 1.00 96.12 465 THR A O 1
ATOM 3760 N N . ILE A 1 466 ? -15.573 -11.075 6.834 1.00 96.38 466 ILE A N 1
ATOM 3761 C CA . ILE A 1 466 ? -14.997 -9.913 6.151 1.00 96.38 466 ILE A CA 1
ATOM 3762 C C . ILE A 1 466 ? -15.193 -10.104 4.646 1.00 96.38 466 ILE A C 1
ATOM 3764 O O . ILE A 1 466 ? -14.864 -11.158 4.098 1.00 96.38 466 ILE A O 1
ATOM 3768 N N . LYS A 1 467 ? -15.705 -9.086 3.956 1.00 95.69 467 LYS A N 1
ATOM 3769 C CA . LYS A 1 467 ? -15.870 -9.071 2.495 1.00 95.69 467 LYS A CA 1
ATOM 3770 C C . LYS A 1 467 ? -15.154 -7.858 1.914 1.00 95.69 467 LYS A C 1
ATOM 3772 O O . LYS A 1 467 ? -15.163 -6.789 2.518 1.00 95.69 467 LYS A O 1
ATOM 3777 N N . ASP A 1 468 ? -14.549 -8.019 0.744 1.00 94.94 468 ASP A N 1
ATOM 3778 C CA . ASP A 1 468 ? -14.198 -6.888 -0.115 1.00 94.94 468 ASP A CA 1
ATOM 3779 C C . ASP A 1 468 ? -15.463 -6.431 -0.852 1.00 94.94 468 ASP A C 1
ATOM 3781 O O . ASP A 1 468 ? -16.028 -7.189 -1.646 1.00 94.94 468 ASP A O 1
ATOM 3785 N N . ASP A 1 469 ? -15.922 -5.215 -0.568 1.00 93.62 469 ASP A N 1
ATOM 3786 C CA . ASP A 1 469 ? -17.097 -4.613 -1.200 1.00 93.62 469 ASP A CA 1
ATOM 3787 C C . ASP A 1 469 ? -16.834 -4.289 -2.685 1.00 93.62 469 ASP A C 1
ATOM 3789 O O . ASP A 1 469 ? -17.771 -4.273 -3.489 1.00 93.62 469 ASP A O 1
ATOM 3793 N N . HIS A 1 470 ? -15.573 -4.031 -3.067 1.00 93.31 470 HIS A N 1
ATOM 3794 C CA . HIS A 1 470 ? -15.175 -3.556 -4.402 1.00 93.31 470 HIS A CA 1
ATOM 3795 C C . HIS A 1 470 ? -13.931 -4.306 -4.948 1.00 93.31 470 HIS A C 1
ATOM 3797 O O . HIS A 1 470 ? -12.868 -3.710 -5.163 1.00 93.31 470 HIS A O 1
ATOM 3803 N N . PRO A 1 471 ? -14.041 -5.626 -5.218 1.00 92.25 471 PRO A N 1
ATOM 3804 C CA . PRO A 1 471 ? -12.916 -6.465 -5.646 1.00 92.25 471 PRO A CA 1
ATOM 3805 C C . PRO A 1 471 ? -12.400 -6.169 -7.063 1.00 92.25 471 PRO A C 1
ATOM 3807 O O . PRO A 1 471 ? -11.304 -6.609 -7.423 1.00 92.25 471 PRO A O 1
ATOM 3810 N N . ASP A 1 472 ? -13.130 -5.389 -7.866 1.00 92.19 472 ASP A N 1
ATOM 3811 C CA . ASP A 1 472 ? -12.626 -4.862 -9.136 1.00 92.19 472 ASP A CA 1
ATOM 3812 C C . ASP A 1 472 ? -11.495 -3.840 -8.933 1.00 92.19 472 ASP A C 1
ATOM 3814 O O . ASP A 1 472 ? -10.593 -3.769 -9.772 1.00 92.19 472 ASP A O 1
ATOM 3818 N N . ILE A 1 473 ? -11.461 -3.132 -7.796 1.00 91.94 473 ILE A N 1
ATOM 3819 C CA . ILE A 1 473 ? -10.323 -2.284 -7.412 1.00 91.94 473 ILE A CA 1
ATOM 3820 C C . ILE A 1 473 ? -9.086 -3.139 -7.164 1.00 91.94 473 ILE A C 1
ATOM 3822 O O . ILE A 1 473 ? -8.027 -2.848 -7.722 1.00 91.94 473 ILE A O 1
ATOM 3826 N N . TRP A 1 474 ? -9.205 -4.211 -6.371 1.00 91.12 474 TRP A N 1
ATOM 3827 C CA . TRP A 1 474 ? -8.083 -5.115 -6.108 1.00 91.12 474 TRP A CA 1
ATOM 3828 C C . TRP A 1 474 ? -7.530 -5.695 -7.414 1.00 91.12 474 TRP A C 1
ATOM 3830 O O . TRP A 1 474 ? -6.318 -5.669 -7.628 1.00 91.12 474 TRP A O 1
ATOM 3840 N N . LEU A 1 475 ? -8.402 -6.139 -8.326 1.00 90.50 475 LEU A N 1
ATOM 3841 C CA . LEU A 1 475 ? -7.994 -6.683 -9.622 1.00 90.50 475 LEU A CA 1
ATOM 3842 C C . LEU A 1 475 ? -7.305 -5.630 -10.510 1.00 90.50 475 LEU A C 1
ATOM 3844 O O . LEU A 1 475 ? -6.236 -5.892 -11.059 1.00 90.50 475 LEU A O 1
ATOM 3848 N N . ALA A 1 476 ? -7.861 -4.423 -10.624 1.00 90.50 476 ALA A N 1
ATOM 3849 C CA . ALA A 1 476 ? -7.246 -3.347 -11.401 1.00 90.50 476 ALA A CA 1
ATOM 3850 C C . ALA A 1 476 ? -5.912 -2.879 -10.792 1.00 90.50 476 ALA A C 1
ATOM 3852 O O . ALA A 1 476 ? -4.955 -2.623 -11.522 1.00 90.50 476 ALA A O 1
ATOM 3853 N N . VAL A 1 477 ? -5.791 -2.839 -9.463 1.00 88.56 477 VAL A N 1
ATOM 3854 C CA . VAL A 1 477 ? -4.523 -2.565 -8.769 1.00 88.56 477 VAL A CA 1
ATOM 3855 C C . VAL A 1 477 ? -3.514 -3.701 -8.971 1.00 88.56 477 VAL A C 1
ATOM 3857 O O . VAL A 1 477 ? -2.325 -3.420 -9.129 1.00 88.56 477 VAL A O 1
ATOM 3860 N N . LYS A 1 478 ? -3.959 -4.960 -9.063 1.00 86.12 478 LYS A N 1
ATOM 3861 C CA . LYS A 1 478 ? -3.108 -6.103 -9.436 1.00 86.12 478 LYS A CA 1
ATOM 3862 C C . LYS A 1 478 ? -2.628 -6.059 -10.885 1.00 86.12 478 LYS A C 1
ATOM 3864 O O . LYS A 1 478 ? -1.564 -6.602 -11.140 1.00 86.12 478 LYS A O 1
ATOM 3869 N N . LEU A 1 479 ? -3.348 -5.423 -11.809 1.00 85.00 479 LEU A N 1
ATOM 3870 C CA . LEU A 1 479 ? -2.966 -5.353 -13.229 1.00 85.00 479 LEU A CA 1
ATOM 3871 C C . LEU A 1 479 ? -2.222 -4.061 -13.609 1.00 85.00 479 LEU A C 1
ATOM 3873 O O . LEU A 1 479 ? -1.324 -4.088 -14.448 1.00 85.00 479 LEU A O 1
ATOM 3877 N N . LEU A 1 480 ? -2.574 -2.926 -12.995 1.00 85.44 480 LEU A N 1
ATOM 3878 C CA . LEU A 1 480 ? -2.066 -1.595 -13.361 1.00 85.44 480 LEU A CA 1
ATOM 3879 C C . LEU A 1 480 ? -1.164 -0.976 -12.283 1.00 85.44 480 LEU A C 1
ATOM 3881 O O . LEU A 1 480 ? -0.163 -0.332 -12.607 1.00 85.44 480 LEU A O 1
ATOM 3885 N N . GLY A 1 481 ? -1.437 -1.257 -11.007 1.00 83.81 481 GLY A N 1
ATOM 3886 C CA . GLY A 1 481 ? -0.632 -0.812 -9.868 1.00 83.81 481 GLY A CA 1
ATOM 3887 C C . GLY A 1 481 ? -1.111 0.470 -9.199 1.00 83.81 481 GLY A C 1
ATOM 3888 O O . GLY A 1 481 ? -1.626 1.396 -9.826 1.00 83.81 481 GLY A O 1
ATOM 3889 N N . ASN A 1 482 ? -0.897 0.543 -7.884 1.00 81.12 482 ASN A N 1
ATOM 3890 C CA . ASN A 1 482 ? -1.491 1.600 -7.071 1.00 81.12 482 ASN A CA 1
ATOM 3891 C C . ASN A 1 482 ? -0.803 2.977 -7.206 1.00 81.12 482 ASN A C 1
ATOM 3893 O O . ASN A 1 482 ? -1.408 3.995 -6.887 1.00 81.12 482 ASN A O 1
ATOM 3897 N N . LYS A 1 483 ? 0.431 3.047 -7.738 1.00 80.25 483 LYS A N 1
ATOM 3898 C CA . LYS A 1 483 ? 1.163 4.322 -7.916 1.00 80.25 483 LYS A CA 1
ATOM 3899 C C . LYS A 1 483 ? 0.364 5.371 -8.706 1.00 80.25 483 LYS A C 1
ATOM 3901 O O . LYS A 1 483 ? 0.409 6.548 -8.360 1.00 80.25 483 LYS A O 1
ATOM 3906 N N . LEU A 1 484 ? -0.356 4.944 -9.748 1.00 77.88 484 LEU A N 1
ATOM 3907 C CA . LEU A 1 484 ? -1.160 5.826 -10.602 1.00 77.88 484 LEU A CA 1
ATOM 3908 C C . LEU A 1 484 ? -2.652 5.807 -10.237 1.00 77.88 484 LEU A C 1
ATOM 3910 O O . LEU A 1 484 ? -3.293 6.858 -10.269 1.00 77.88 484 LEU A O 1
ATOM 3914 N N . LEU A 1 485 ? -3.193 4.638 -9.866 1.00 81.62 485 LEU A N 1
ATOM 3915 C CA . LEU A 1 485 ? -4.606 4.489 -9.500 1.00 81.62 485 LEU A CA 1
ATOM 3916 C C . LEU A 1 485 ? -4.968 5.165 -8.168 1.00 81.62 485 LEU A C 1
ATOM 3918 O O . LEU A 1 485 ? -6.097 5.635 -8.041 1.00 81.62 485 LEU A O 1
ATOM 3922 N N . ARG A 1 486 ? -4.052 5.208 -7.186 1.00 83.38 486 ARG A N 1
ATOM 3923 C CA . ARG A 1 486 ? -4.290 5.706 -5.812 1.00 83.38 486 ARG A CA 1
ATOM 3924 C C . ARG A 1 486 ? -5.617 5.205 -5.207 1.00 83.38 486 ARG A C 1
ATOM 3926 O O . ARG A 1 486 ? -6.381 5.974 -4.640 1.00 83.38 486 ARG A O 1
ATOM 3933 N N . SER A 1 487 ? -5.916 3.922 -5.390 1.00 85.12 487 SER A N 1
ATOM 3934 C CA . SER A 1 487 ? -7.191 3.279 -5.047 1.00 85.12 487 SER A CA 1
ATOM 3935 C C . SER A 1 487 ? -6.952 2.074 -4.135 1.00 85.12 487 SER A C 1
ATOM 3937 O O . SER A 1 487 ? -5.927 1.403 -4.262 1.00 85.12 487 SER A O 1
ATOM 3939 N N . ARG A 1 488 ? -7.881 1.767 -3.224 1.00 86.88 488 ARG A N 1
ATOM 3940 C CA . ARG A 1 488 ? -7.765 0.615 -2.312 1.00 86.88 488 ARG A CA 1
ATOM 3941 C C . ARG A 1 488 ? -9.029 -0.230 -2.280 1.00 86.88 488 ARG A C 1
ATOM 3943 O O . ARG A 1 488 ? -10.107 0.244 -2.621 1.00 86.88 488 ARG A O 1
ATOM 3950 N N . SER A 1 489 ? -8.864 -1.471 -1.850 1.00 91.19 489 SER A N 1
ATOM 3951 C CA . SER A 1 489 ? -9.942 -2.429 -1.608 1.00 91.19 489 SER A CA 1
ATOM 3952 C C . SER A 1 489 ? -10.752 -1.995 -0.375 1.00 91.19 489 SER A C 1
ATOM 3954 O O . SER A 1 489 ? -10.166 -1.619 0.644 1.00 91.19 489 SER A O 1
ATOM 3956 N N . TYR A 1 490 ? -12.083 -2.058 -0.445 1.00 92.44 490 TYR A N 1
ATOM 3957 C CA . TYR A 1 490 ? -12.976 -1.610 0.632 1.00 92.44 490 TYR A CA 1
ATOM 3958 C C . TYR A 1 490 ? -13.437 -2.822 1.443 1.00 92.44 490 TYR A C 1
ATOM 3960 O O . TYR A 1 490 ? -14.372 -3.517 1.056 1.00 92.44 490 TYR A O 1
ATOM 3968 N N . TYR A 1 491 ? -12.770 -3.102 2.562 1.00 95.19 491 TYR A N 1
ATOM 3969 C CA . TYR A 1 491 ? -13.094 -4.261 3.397 1.00 95.19 491 TYR A CA 1
ATOM 3970 C C . TYR A 1 491 ? -14.166 -3.918 4.446 1.00 95.19 491 TYR A C 1
ATOM 3972 O O . TYR A 1 491 ? -13.970 -3.013 5.258 1.00 95.19 491 TYR A O 1
ATOM 3980 N N . SER A 1 492 ? -15.263 -4.675 4.468 1.00 95.69 492 SER A N 1
ATOM 3981 C CA . SER A 1 492 ? -16.389 -4.519 5.403 1.00 95.69 492 SER A CA 1
ATOM 3982 C C . SER A 1 492 ? -16.663 -5.810 6.181 1.00 95.69 492 SER A C 1
ATOM 3984 O O . SER A 1 492 ? -16.454 -6.908 5.665 1.00 95.69 492 SER A O 1
ATOM 3986 N N . ILE A 1 493 ? -17.131 -5.678 7.424 1.00 95.81 493 ILE A N 1
ATOM 3987 C CA . ILE A 1 493 ? -17.455 -6.777 8.348 1.00 95.81 493 ILE A CA 1
ATOM 3988 C C . ILE A 1 493 ? -18.963 -7.001 8.351 1.00 95.81 493 ILE A C 1
ATOM 3990 O O . ILE A 1 493 ? -19.729 -6.046 8.504 1.00 95.81 493 ILE A O 1
ATOM 3994 N N . TYR A 1 494 ? -19.378 -8.257 8.235 1.00 95.75 494 TYR A N 1
ATOM 3995 C CA . TYR A 1 494 ? -20.772 -8.681 8.178 1.00 95.75 494 TYR A CA 1
ATOM 3996 C C . TYR A 1 494 ? -21.039 -9.815 9.167 1.00 95.75 494 TYR A C 1
ATOM 3998 O O . TYR A 1 494 ? -20.201 -10.701 9.322 1.00 95.75 494 TYR A O 1
ATOM 4006 N N . VAL A 1 495 ? -22.214 -9.809 9.790 1.00 94.62 495 VAL A N 1
ATOM 4007 C CA . VAL A 1 495 ? -22.759 -10.953 10.547 1.00 94.62 495 VAL A CA 1
ATOM 4008 C C . VAL A 1 495 ? -23.915 -11.589 9.772 1.00 94.62 495 VAL A C 1
ATOM 4010 O O . VAL A 1 495 ? -24.121 -11.284 8.594 1.00 94.62 495 VAL A O 1
ATOM 4013 N N . GLU A 1 496 ? -24.661 -12.476 10.430 1.00 88.50 496 GLU A N 1
ATOM 4014 C CA . GLU A 1 496 ? -25.894 -13.081 9.928 1.00 88.50 496 GLU A CA 1
ATOM 4015 C C . GLU A 1 496 ? -26.809 -12.082 9.199 1.00 88.50 496 GLU A C 1
ATOM 4017 O O . GLU A 1 496 ? -26.924 -10.906 9.562 1.00 88.50 496 GLU A O 1
ATOM 4022 N N . ASN A 1 497 ? -27.487 -12.578 8.160 1.00 87.44 497 ASN A N 1
ATOM 4023 C CA . ASN A 1 497 ? -28.379 -11.800 7.292 1.00 87.44 497 ASN A CA 1
ATOM 4024 C C . ASN A 1 497 ? -27.700 -10.602 6.592 1.00 87.44 497 ASN A C 1
ATOM 4026 O O . ASN A 1 497 ? -28.361 -9.623 6.250 1.00 87.44 497 ASN A O 1
ATOM 4030 N N . ASP A 1 498 ? -26.380 -10.671 6.375 1.00 89.62 498 ASP A N 1
ATOM 4031 C CA . ASP A 1 498 ? -25.568 -9.640 5.711 1.00 89.62 498 ASP A CA 1
ATOM 4032 C C . ASP A 1 498 ? -25.674 -8.240 6.356 1.00 89.62 498 ASP A C 1
ATOM 4034 O O . ASP A 1 498 ? -25.427 -7.207 5.722 1.00 89.62 498 ASP A O 1
ATOM 4038 N N . LYS A 1 499 ? -25.961 -8.183 7.664 1.00 92.94 499 LYS A N 1
ATOM 4039 C CA . LYS A 1 499 ? -25.889 -6.935 8.433 1.00 92.94 499 LYS A CA 1
ATOM 4040 C C . LYS A 1 499 ? -24.427 -6.504 8.567 1.00 92.94 499 LYS A C 1
ATOM 4042 O O . LYS A 1 499 ? -23.622 -7.192 9.192 1.00 92.94 499 LYS A O 1
ATOM 4047 N N . ARG A 1 500 ? -24.082 -5.342 8.001 1.00 94.00 500 ARG A N 1
ATOM 4048 C CA . ARG A 1 500 ? -22.750 -4.735 8.148 1.00 94.00 500 ARG A CA 1
ATOM 4049 C C . ARG A 1 500 ? -22.566 -4.187 9.566 1.00 94.00 500 ARG A C 1
ATOM 4051 O O . ARG A 1 500 ? -23.366 -3.364 10.004 1.00 94.00 500 ARG A O 1
ATOM 4058 N N . ILE A 1 501 ? -21.491 -4.603 10.234 1.00 94.00 501 ILE A N 1
ATOM 4059 C CA . ILE A 1 501 ? -21.163 -4.254 11.631 1.00 94.00 501 ILE A CA 1
ATOM 4060 C C . ILE A 1 501 ? -19.759 -3.652 11.802 1.00 94.00 501 ILE A C 1
ATOM 4062 O O . ILE A 1 501 ? -19.263 -3.499 12.911 1.00 94.00 501 ILE A O 1
ATOM 4066 N N . GLY A 1 502 ? -19.080 -3.320 10.709 1.00 93.81 502 GLY A N 1
ATOM 4067 C CA . GLY A 1 502 ? -17.770 -2.678 10.742 1.00 93.81 502 GLY A CA 1
ATOM 4068 C C . GLY A 1 502 ? -17.200 -2.522 9.343 1.00 93.81 502 GLY A C 1
ATOM 4069 O O . GLY A 1 502 ? -17.732 -3.097 8.389 1.00 93.81 502 GLY A O 1
ATOM 4070 N N . PHE A 1 503 ? -16.157 -1.711 9.197 1.00 95.19 503 PHE A N 1
ATOM 4071 C CA . PHE A 1 503 ? -15.498 -1.470 7.914 1.00 95.19 503 PHE A CA 1
ATOM 4072 C C . PHE A 1 503 ? -14.155 -0.754 8.063 1.00 95.19 503 PHE A C 1
ATOM 4074 O O . PHE A 1 503 ? -13.874 -0.084 9.059 1.00 95.19 503 PHE A O 1
ATOM 4081 N N . LEU A 1 504 ? -13.348 -0.874 7.015 1.00 94.25 504 LEU A N 1
ATOM 4082 C CA . LEU A 1 504 ? -12.141 -0.098 6.795 1.00 94.25 504 LEU A CA 1
ATOM 4083 C C . LEU A 1 504 ? -12.517 1.272 6.207 1.00 94.25 504 LEU A C 1
ATOM 4085 O O . LEU A 1 504 ? -12.915 1.365 5.047 1.00 94.25 504 LEU A O 1
ATOM 4089 N N . PHE A 1 505 ? -12.400 2.337 6.997 1.00 91.44 505 PHE A N 1
ATOM 4090 C CA . PHE A 1 505 ? -12.475 3.709 6.497 1.00 91.44 505 PHE A CA 1
ATOM 4091 C C . PHE A 1 505 ? -11.107 4.086 5.924 1.00 91.44 505 PHE A C 1
ATOM 4093 O O . PHE A 1 505 ? -10.094 4.050 6.625 1.00 91.44 505 PHE A O 1
ATOM 4100 N N . LEU A 1 506 ? -11.061 4.427 4.642 1.00 89.31 506 LEU A N 1
ATOM 4101 C CA . LEU A 1 506 ? -9.828 4.782 3.945 1.00 89.31 506 LEU A CA 1
ATOM 4102 C C . LEU A 1 506 ? -9.579 6.287 4.048 1.00 89.31 506 LEU A C 1
ATOM 4104 O O . LEU A 1 506 ? -10.498 7.071 3.809 1.00 89.31 506 LEU A O 1
ATOM 4108 N N . ASP A 1 507 ? -8.355 6.713 4.360 1.00 83.38 507 ASP A N 1
ATOM 4109 C CA . ASP A 1 507 ? -8.013 8.125 4.185 1.00 83.38 507 ASP A CA 1
ATOM 4110 C C . ASP A 1 507 ? -7.957 8.460 2.680 1.00 83.38 507 ASP A C 1
ATOM 4112 O O . ASP A 1 507 ? -7.457 7.684 1.863 1.00 83.38 507 ASP A O 1
ATOM 4116 N N . GLN A 1 508 ? -8.521 9.609 2.310 1.00 74.94 508 GLN A N 1
ATOM 4117 C CA . GLN A 1 508 ? -8.508 10.127 0.941 1.00 74.94 508 GLN A CA 1
ATOM 4118 C C . GLN A 1 508 ? -7.191 10.851 0.624 1.00 74.94 508 GLN A C 1
ATOM 4120 O O . GLN A 1 508 ? -6.782 10.898 -0.537 1.00 74.94 508 GLN A O 1
ATOM 4125 N N . ASN A 1 509 ? -6.519 11.382 1.650 1.00 74.19 509 ASN A N 1
ATOM 4126 C CA . ASN A 1 509 ? -5.292 12.163 1.520 1.00 74.19 509 ASN A CA 1
ATOM 4127 C C . ASN A 1 509 ? -4.048 11.265 1.617 1.00 74.19 509 ASN A C 1
ATOM 4129 O O . ASN A 1 509 ? -3.167 11.314 0.754 1.00 74.19 509 ASN A O 1
ATOM 4133 N N . SER A 1 510 ? -3.983 10.392 2.626 1.00 77.69 510 SER A N 1
ATOM 4134 C CA . SER A 1 510 ? -2.921 9.399 2.780 1.00 77.69 510 SER A CA 1
ATOM 4135 C C . SER A 1 510 ? -3.310 8.046 2.198 1.00 77.69 510 SER A C 1
ATOM 4137 O O . SER A 1 510 ? -4.154 7.336 2.733 1.00 77.69 510 SER A O 1
ATOM 4139 N N . ILE A 1 511 ? -2.559 7.585 1.191 1.00 76.69 511 ILE A N 1
ATOM 4140 C CA . ILE A 1 511 ? -2.603 6.173 0.779 1.00 76.69 511 ILE A CA 1
ATOM 4141 C C . ILE A 1 511 ? -2.282 5.255 1.968 1.00 76.69 511 ILE A C 1
ATOM 4143 O O . ILE A 1 511 ? -2.786 4.143 2.026 1.00 76.69 511 ILE A O 1
ATOM 4147 N N . ASN A 1 512 ? -1.429 5.659 2.911 1.00 84.25 512 ASN A N 1
ATOM 4148 C CA . ASN A 1 512 ? -0.968 4.776 3.985 1.00 84.25 512 ASN A CA 1
ATOM 4149 C C . ASN A 1 512 ? -1.808 4.838 5.269 1.00 84.25 512 ASN A C 1
ATOM 4151 O O . ASN A 1 512 ? -1.635 3.957 6.111 1.00 84.25 512 ASN A O 1
ATOM 4155 N N . GLY A 1 513 ? -2.717 5.810 5.391 1.00 87.56 513 GLY A N 1
ATOM 4156 C CA . GLY A 1 513 ? -3.645 5.947 6.513 1.00 87.56 513 GLY A CA 1
ATOM 4157 C C . GLY A 1 513 ? -4.960 5.196 6.289 1.00 87.56 513 GLY A C 1
ATOM 4158 O O . GLY A 1 513 ? -5.493 5.152 5.179 1.00 87.56 513 GLY A O 1
ATOM 4159 N N . TYR A 1 514 ? -5.484 4.576 7.340 1.00 91.69 514 TYR A N 1
ATOM 4160 C CA . TYR A 1 514 ? -6.837 4.015 7.380 1.00 91.69 514 TYR A CA 1
ATOM 4161 C C . TYR A 1 514 ? -7.309 3.853 8.826 1.00 91.69 514 TYR A C 1
ATOM 4163 O O . TYR A 1 514 ? -6.502 3.817 9.752 1.00 91.69 514 TYR A O 1
ATOM 4171 N N . GLN A 1 515 ? -8.621 3.749 9.025 1.00 93.62 515 GLN A N 1
ATOM 4172 C CA . GLN A 1 515 ? -9.226 3.500 10.331 1.00 93.62 515 GLN A CA 1
ATOM 4173 C C . GLN A 1 515 ? -10.091 2.239 10.280 1.00 93.62 515 GLN A C 1
ATOM 4175 O O . GLN A 1 515 ? -10.827 2.025 9.316 1.00 93.62 515 GLN A O 1
ATOM 4180 N N . VAL A 1 516 ? -10.024 1.398 11.312 1.00 94.25 516 VAL A N 1
ATOM 4181 C CA . VAL A 1 516 ? -10.951 0.266 11.474 1.00 94.25 516 VAL A CA 1
ATOM 4182 C C . VAL A 1 516 ? -12.096 0.717 12.371 1.00 94.25 516 VAL A C 1
ATOM 4184 O O . VAL A 1 516 ? -11.883 1.016 13.548 1.00 94.25 516 VAL A O 1
ATOM 4187 N N . HIS A 1 517 ? -13.305 0.762 11.811 1.00 93.88 517 HIS A N 1
ATOM 4188 C CA . HIS A 1 517 ? -14.542 1.036 12.539 1.00 93.88 517 HIS A CA 1
ATOM 4189 C C . HIS A 1 517 ? -15.299 -0.259 12.818 1.00 93.88 517 HIS A C 1
ATOM 4191 O O . HIS A 1 517 ? -15.354 -1.156 11.974 1.00 93.88 517 HIS A O 1
ATOM 4197 N N . PHE A 1 518 ? -15.937 -0.310 13.982 1.00 92.00 518 PHE A N 1
ATOM 4198 C CA . PHE A 1 518 ? -16.773 -1.419 14.425 1.00 92.00 518 PHE A CA 1
ATOM 4199 C C . PHE A 1 518 ? -18.041 -0.859 15.075 1.00 92.00 518 PHE A C 1
ATOM 4201 O O . PHE A 1 518 ? -18.016 0.207 15.693 1.00 92.00 518 PHE A O 1
ATOM 4208 N N . ASP A 1 519 ? -19.156 -1.548 14.880 1.00 90.94 519 ASP A N 1
ATOM 4209 C CA . ASP A 1 519 ? -20.480 -1.151 15.344 1.00 90.94 519 ASP A CA 1
ATOM 4210 C C . ASP A 1 519 ? -20.632 -1.448 16.839 1.00 90.94 519 ASP A C 1
ATOM 4212 O O . ASP A 1 519 ? -20.251 -2.523 17.311 1.00 90.94 519 ASP A O 1
ATOM 4216 N N . TYR A 1 520 ? -21.177 -0.492 17.593 1.00 87.81 520 TYR A N 1
ATOM 4217 C CA . TYR A 1 520 ? -21.198 -0.572 19.054 1.00 87.81 520 TYR A CA 1
ATOM 4218 C C . TYR A 1 520 ? -21.974 -1.798 19.550 1.00 87.81 520 TYR A C 1
ATOM 4220 O O . TYR A 1 520 ? -21.472 -2.538 20.390 1.00 87.81 520 TYR A O 1
ATOM 4228 N N . ASP A 1 521 ? -23.133 -2.077 18.949 1.00 88.12 521 ASP A N 1
ATOM 4229 C CA . ASP A 1 521 ? -24.018 -3.197 19.300 1.00 88.12 521 ASP A CA 1
ATOM 4230 C C . ASP A 1 521 ? -23.325 -4.580 19.256 1.00 88.12 521 ASP A C 1
ATOM 4232 O O . ASP A 1 521 ? -23.841 -5.549 19.810 1.00 88.12 521 ASP A O 1
ATOM 4236 N N . TYR A 1 522 ? -22.165 -4.686 18.592 1.00 89.06 522 TYR A N 1
ATOM 4237 C CA . TYR A 1 522 ? -21.474 -5.943 18.295 1.00 89.06 522 TYR A CA 1
ATOM 4238 C C . TYR A 1 522 ? -20.062 -6.050 18.879 1.00 89.06 522 TYR A C 1
ATOM 4240 O O . TYR A 1 522 ? -19.405 -7.069 18.667 1.00 89.06 522 TYR A O 1
ATOM 4248 N N . PHE A 1 523 ? -19.563 -5.047 19.610 1.00 85.38 523 PHE A N 1
ATOM 4249 C CA . PHE A 1 523 ? -18.133 -4.966 19.960 1.00 85.38 523 PHE A CA 1
ATOM 4250 C C . PHE A 1 523 ? -17.589 -6.167 20.757 1.00 85.38 523 PHE A C 1
ATOM 4252 O O . PHE A 1 523 ? -16.385 -6.406 20.766 1.00 85.38 523 PHE A O 1
ATOM 4259 N N . ARG A 1 524 ? -18.477 -6.930 21.409 1.00 89.06 524 ARG A N 1
ATOM 4260 C CA . ARG A 1 524 ? -18.161 -8.120 22.214 1.00 89.06 524 ARG A CA 1
ATOM 4261 C C . ARG A 1 524 ? -18.075 -9.432 21.424 1.00 89.06 524 ARG A C 1
ATOM 4263 O O . ARG A 1 524 ? -17.744 -10.447 22.024 1.00 89.06 524 ARG A O 1
ATOM 4270 N N . LEU A 1 525 ? -18.341 -9.434 20.112 1.00 89.06 525 LEU A N 1
ATOM 4271 C CA . LEU A 1 525 ? -18.250 -10.640 19.270 1.00 89.06 525 LEU A CA 1
ATOM 4272 C C . LEU A 1 525 ? -16.847 -11.267 19.249 1.00 89.06 525 LEU A C 1
ATOM 4274 O O . LEU A 1 525 ? -16.713 -12.480 19.136 1.00 89.06 525 LEU A O 1
ATOM 4278 N N . ALA A 1 526 ? -15.804 -10.441 19.306 1.00 88.81 526 ALA A N 1
ATOM 4279 C CA . ALA A 1 526 ? -14.413 -10.871 19.295 1.00 88.81 526 ALA A CA 1
ATOM 4280 C C . ALA A 1 526 ? -13.530 -9.789 19.927 1.00 88.81 526 ALA A C 1
ATOM 4282 O O . ALA A 1 526 ? -13.885 -8.611 19.919 1.00 88.81 526 ALA A O 1
ATOM 4283 N N . ASN A 1 527 ? -12.348 -10.168 20.423 1.00 91.06 527 ASN A N 1
ATOM 4284 C CA . ASN A 1 527 ? -11.374 -9.199 20.927 1.00 91.06 527 ASN A CA 1
ATOM 4285 C C . ASN A 1 527 ? -11.015 -8.180 19.816 1.00 91.06 527 ASN A C 1
ATOM 4287 O O . ASN A 1 527 ? -10.549 -8.599 18.748 1.00 91.06 527 ASN A O 1
ATOM 4291 N N . PRO A 1 528 ? -11.167 -6.861 20.053 1.00 91.88 528 PRO A N 1
ATOM 4292 C CA . PRO A 1 528 ? -10.876 -5.821 19.066 1.00 91.88 528 PRO A CA 1
ATOM 4293 C C . PRO A 1 528 ? -9.480 -5.913 18.427 1.00 91.88 528 PRO A C 1
ATOM 4295 O O . PRO A 1 528 ? -9.336 -5.664 17.229 1.00 91.88 528 PRO A O 1
ATOM 4298 N N . VAL A 1 529 ? -8.456 -6.330 19.184 1.00 92.94 529 VAL A N 1
ATOM 4299 C CA . VAL A 1 529 ? -7.080 -6.483 18.674 1.00 92.94 529 VAL A CA 1
ATOM 4300 C C . VAL A 1 529 ? -6.976 -7.641 17.677 1.00 92.94 529 VAL A C 1
ATOM 4302 O O . VAL A 1 529 ? -6.289 -7.508 16.665 1.00 92.94 529 VAL A O 1
ATOM 4305 N N . HIS A 1 530 ? -7.691 -8.747 17.906 1.00 93.88 530 HIS A N 1
ATOM 4306 C CA . HIS A 1 530 ? -7.746 -9.862 16.955 1.00 93.88 530 HIS A CA 1
ATOM 4307 C C . HIS A 1 530 ? -8.516 -9.477 15.680 1.00 93.88 530 HIS A C 1
ATOM 4309 O O . HIS A 1 530 ? -8.084 -9.801 14.578 1.00 93.88 530 HIS A O 1
ATOM 4315 N N . VAL A 1 531 ? -9.605 -8.704 15.783 1.00 93.94 531 VAL A N 1
ATOM 4316 C CA . VAL A 1 531 ? -10.292 -8.163 14.591 1.00 93.94 531 VAL A CA 1
ATOM 4317 C C . VAL A 1 531 ? -9.321 -7.317 13.756 1.00 93.94 531 VAL A C 1
ATOM 4319 O O . VAL A 1 531 ? -9.189 -7.534 12.550 1.00 93.94 531 VAL A O 1
ATOM 4322 N N . VAL A 1 532 ? -8.583 -6.397 14.384 1.00 94.69 532 VAL A N 1
ATOM 4323 C CA . VAL A 1 532 ? -7.587 -5.554 13.696 1.00 94.69 532 VAL A CA 1
ATOM 4324 C C . VAL A 1 532 ? -6.440 -6.378 13.103 1.00 94.69 532 VAL A C 1
ATOM 4326 O O . VAL A 1 532 ? -6.025 -6.102 11.974 1.00 94.69 532 VAL A O 1
ATOM 4329 N N . SER A 1 533 ? -5.954 -7.418 13.791 1.00 95.50 533 SER A N 1
ATOM 4330 C CA . SER A 1 533 ? -4.891 -8.287 13.267 1.00 95.50 533 SER A CA 1
ATOM 4331 C C . SER A 1 533 ? -5.309 -9.021 11.995 1.00 95.50 533 SER A C 1
ATOM 4333 O O . SER A 1 533 ? -4.502 -9.150 11.073 1.00 95.50 533 SER A O 1
ATOM 4335 N N . ILE A 1 534 ? -6.578 -9.422 11.888 1.00 95.56 534 ILE A N 1
ATOM 4336 C CA . ILE A 1 534 ? -7.137 -10.057 10.689 1.00 95.56 534 ILE A CA 1
ATOM 4337 C C . ILE A 1 534 ? -7.133 -9.078 9.501 1.00 95.56 534 ILE A C 1
ATOM 4339 O O . ILE A 1 534 ? -6.647 -9.434 8.424 1.00 95.56 534 ILE A O 1
ATOM 4343 N N . PHE A 1 535 ? -7.575 -7.825 9.686 1.00 94.69 535 PHE A N 1
ATOM 4344 C CA . PHE A 1 535 ? -7.465 -6.790 8.643 1.00 94.69 535 PHE A CA 1
ATOM 4345 C C . PHE A 1 535 ? -6.011 -6.551 8.231 1.00 94.69 535 PHE A C 1
ATOM 4347 O O . PHE A 1 535 ? -5.694 -6.580 7.040 1.00 94.69 535 PHE A O 1
ATOM 4354 N N . LEU A 1 536 ? -5.117 -6.339 9.199 1.00 94.69 536 LEU A N 1
ATOM 4355 C CA . LEU A 1 536 ? -3.697 -6.089 8.949 1.00 94.69 536 LEU A CA 1
ATOM 4356 C C . LEU A 1 536 ? -3.030 -7.244 8.198 1.00 94.69 536 LEU A C 1
ATOM 4358 O O . LEU A 1 536 ? -2.242 -6.990 7.284 1.00 94.69 536 LEU A O 1
ATOM 4362 N N . TYR A 1 537 ? -3.375 -8.492 8.523 1.00 94.94 537 TYR A N 1
ATOM 4363 C CA . TYR A 1 537 ? -2.866 -9.675 7.836 1.00 94.94 537 TYR A CA 1
ATOM 4364 C C . TYR A 1 537 ? -3.391 -9.764 6.395 1.00 94.94 537 TYR A C 1
ATOM 4366 O O . TYR A 1 537 ? -2.588 -9.902 5.470 1.00 94.94 537 TYR A O 1
ATOM 4374 N N . ILE A 1 538 ? -4.702 -9.599 6.164 1.00 93.56 538 ILE A N 1
ATOM 4375 C CA . ILE A 1 538 ? -5.293 -9.572 4.809 1.00 93.56 538 ILE A CA 1
ATOM 4376 C C . ILE A 1 538 ? -4.620 -8.486 3.955 1.00 93.56 538 ILE A C 1
ATOM 4378 O O . ILE A 1 538 ? -4.145 -8.758 2.850 1.00 93.56 538 ILE A O 1
ATOM 4382 N N . ILE A 1 539 ? -4.519 -7.268 4.490 1.00 91.56 539 ILE A N 1
ATOM 4383 C CA . ILE A 1 539 ? -3.953 -6.091 3.820 1.00 91.56 539 ILE A CA 1
ATOM 4384 C C . ILE A 1 539 ? -2.452 -6.273 3.512 1.00 91.56 539 ILE A C 1
ATOM 4386 O O . ILE A 1 539 ? -1.997 -5.904 2.423 1.00 91.56 539 ILE A O 1
ATOM 4390 N N . SER A 1 540 ? -1.681 -6.854 4.438 1.00 91.12 540 SER A N 1
ATOM 4391 C CA . SER A 1 540 ? -0.221 -7.028 4.312 1.00 91.12 540 SER A CA 1
ATOM 4392 C C . SER A 1 540 ? 0.186 -8.253 3.491 1.00 91.12 540 SER A C 1
ATOM 4394 O O . SER A 1 540 ? 1.238 -8.232 2.845 1.00 91.12 540 SER A O 1
ATOM 4396 N N . ASN A 1 541 ? -0.642 -9.299 3.469 1.00 88.69 541 ASN A N 1
ATOM 4397 C CA . ASN A 1 541 ? -0.411 -10.489 2.659 1.00 88.69 541 ASN A CA 1
ATOM 4398 C C . ASN A 1 541 ? -0.837 -10.263 1.198 1.00 88.69 541 ASN A C 1
ATOM 4400 O O . ASN A 1 541 ? -0.007 -10.381 0.294 1.00 88.69 541 ASN A O 1
ATOM 4404 N N . GLU A 1 542 ? -2.097 -9.870 0.960 1.00 83.44 542 GLU A N 1
ATOM 4405 C CA . GLU A 1 542 ? -2.651 -9.721 -0.396 1.00 83.44 542 GLU A CA 1
ATOM 4406 C C . GLU A 1 542 ? -1.958 -8.598 -1.189 1.00 83.44 542 GLU A C 1
ATOM 4408 O O . GLU A 1 542 ? -1.773 -8.749 -2.398 1.00 83.44 542 GLU A O 1
ATOM 4413 N N . ARG A 1 543 ? -1.573 -7.507 -0.499 1.00 74.62 543 ARG A N 1
ATOM 4414 C CA . ARG A 1 543 ? -0.943 -6.253 -0.974 1.00 74.62 543 ARG A CA 1
ATOM 4415 C C . ARG A 1 543 ? -1.518 -5.615 -2.244 1.00 74.62 543 ARG A C 1
ATOM 4417 O O . ARG A 1 543 ? -1.615 -6.209 -3.311 1.00 74.62 543 ARG A O 1
ATOM 4424 N N . GLU A 1 544 ? -1.730 -4.309 -2.180 1.00 70.12 544 GLU A N 1
ATOM 4425 C CA . GLU A 1 544 ? -2.136 -3.466 -3.312 1.00 70.12 544 GLU A CA 1
ATOM 4426 C C . GLU A 1 544 ? -0.943 -3.071 -4.204 1.00 70.12 544 GLU A C 1
ATOM 4428 O O . GLU A 1 544 ? -0.633 -1.898 -4.408 1.00 70.12 544 GLU A O 1
ATOM 4433 N N . GLU A 1 545 ? -0.261 -4.088 -4.728 1.00 70.75 545 GLU A N 1
ATOM 4434 C CA . GLU A 1 545 ? 0.863 -3.993 -5.665 1.00 70.75 545 GLU A CA 1
ATOM 4435 C C . GLU A 1 545 ? 0.550 -4.789 -6.948 1.00 70.75 545 GLU A C 1
ATOM 4437 O O . GLU A 1 545 ? -0.132 -5.818 -6.887 1.00 70.75 545 GLU A O 1
ATOM 4442 N N . ASN A 1 546 ? 1.039 -4.298 -8.095 1.00 70.50 546 ASN A N 1
ATOM 4443 C CA . ASN A 1 546 ? 0.814 -4.860 -9.436 1.00 70.50 546 ASN A CA 1
ATOM 4444 C C . ASN A 1 546 ? 1.577 -6.178 -9.613 1.00 70.50 546 ASN A C 1
ATOM 4446 O O . ASN A 1 546 ? 2.770 -6.188 -9.362 1.00 70.50 546 ASN A O 1
ATOM 4450 N N . ILE A 1 547 ? 0.947 -7.239 -10.116 1.00 63.91 547 ILE A N 1
ATOM 4451 C CA . ILE A 1 547 ? 1.560 -8.547 -10.406 1.00 63.91 547 ILE A CA 1
ATOM 4452 C C . ILE A 1 547 ? 2.813 -8.464 -11.294 1.00 63.91 547 ILE A C 1
ATOM 4454 O O . ILE A 1 547 ? 3.739 -9.242 -11.088 1.00 63.91 547 ILE A O 1
ATOM 4458 N N . LEU A 1 548 ? 2.889 -7.498 -12.212 1.00 53.66 548 LEU A N 1
ATOM 4459 C CA . LEU A 1 548 ? 4.066 -7.245 -13.060 1.00 53.66 548 LEU A CA 1
ATOM 4460 C C . LEU A 1 548 ? 5.207 -6.500 -12.326 1.00 53.66 548 LEU A C 1
ATOM 4462 O O . LEU A 1 548 ? 6.271 -6.278 -12.895 1.00 53.66 548 LEU A O 1
ATOM 4466 N N . PHE A 1 549 ? 4.973 -6.076 -11.080 1.00 50.25 549 PHE A N 1
ATOM 4467 C CA . PHE A 1 549 ? 5.874 -5.289 -10.230 1.00 50.25 549 PHE A CA 1
ATOM 4468 C C . PHE A 1 549 ? 5.730 -5.677 -8.731 1.00 50.25 549 PHE A C 1
ATOM 4470 O O . PHE A 1 549 ? 5.899 -4.814 -7.861 1.00 50.25 549 PHE A O 1
ATOM 4477 N N . ILE A 1 550 ? 5.349 -6.925 -8.416 1.00 40.59 550 ILE A N 1
ATOM 4478 C CA . ILE A 1 550 ? 5.290 -7.506 -7.050 1.00 40.59 550 ILE A CA 1
ATOM 4479 C C . ILE A 1 550 ? 6.670 -8.013 -6.653 1.00 40.59 550 ILE A C 1
ATOM 4481 O O . ILE A 1 550 ? 7.399 -8.430 -7.572 1.00 40.59 550 ILE A O 1
#

Mean predicted aligned error: 19.24 Å

Secondary structure (DSSP, 8-state):
-HHHHHHHHHHHHTTT-----EEETTEEE-PPS--EEE--SSTTEEEEEEETTEEEEEEEPSSPPPHHHHHHHHHHHHHHHHTTT--PPPPEEEEETTTEEEEEEEEESSSEEEEEEEEETTEEEEEEEES--HHHHHHHHHTEE-TT----PPPPPPPPPPP---PPPPPP-------------------------------------------------------------HHHHHHHHHHHHHHHHHHHHHTS-SS---PPPHHHHHHHHHHHHHHHHHHHHHHTT--PPPPPPPPSS--TT--PPEEEEEEE-SSEEEEEEE-TT--EEEEEEE-THHHHHHHHHHHHHHHHHHHHHHTTTSTTHHHHHHHTSTTHHHHHHTTTHHHHHHHHHHHHHHHHS--EEEEE-TT--EEEEEEE-SSEEEEEETTS-EEEEEEEEEETTEEEEEEE-TTS-EEEEEEES-HHHHHHHHHH-HHHH-----EEEE-GGG-EEEEEEEPSS-TTEEEEEE-GGGTTSS-HHHHHHHHHHHHHHH-S--GGG-